Protein 7ULN (pdb70)

Structure (mmCIF, N/CA/C/O backbone):
data_7ULN
#
_entry.id   7ULN
#
_cell.length_a   46.434
_cell.length_b   74.859
_cell.length_c   130.779
_cell.angle_alpha   90.000
_cell.angle_beta   90.000
_cell.angle_gamma   90.000
#
_symmetry.space_group_name_H-M   'P 21 21 21'
#
loop_
_entity.id
_entity.type
_entity.pdbx_description
1 polymer 'Minor capsid protein P3-RTD'
2 water water
#
loop_
_atom_site.group_PDB
_atom_site.id
_atom_site.type_symbol
_atom_site.label_atom_id
_atom_site.label_alt_id
_atom_site.label_comp_id
_atom_site.label_asym_id
_atom_site.label_entity_id
_atom_site.label_seq_id
_atom_site.pdbx_PDB_ins_code
_atom_site.Cartn_x
_atom_site.Cartn_y
_atom_site.Cartn_z
_atom_site.occupancy
_atom_site.B_iso_or_equiv
_atom_site.auth_seq_id
_atom_site.auth_comp_id
_atom_site.auth_asym_id
_atom_site.auth_atom_id
_atom_site.pdbx_PDB_model_num
ATOM 1 N N . LYS A 1 1 ? 21.290 26.735 51.641 1.00 57.73 224 LYS A N 1
ATOM 2 C CA A LYS A 1 1 ? 22.324 27.676 51.219 0.58 42.33 224 LYS A CA 1
ATOM 3 C CA B LYS A 1 1 ? 22.331 27.669 51.224 0.42 42.36 224 LYS A CA 1
ATOM 4 C C . LYS A 1 1 ? 22.602 28.714 52.298 1.00 40.55 224 LYS A C 1
ATOM 5 O O . LYS A 1 1 ? 23.758 29.090 52.523 1.00 35.52 224 LYS A O 1
ATOM 16 N N . LYS A 1 2 ? 21.563 29.196 52.973 1.00 28.70 225 LYS A N 1
ATOM 17 C CA . LYS A 1 2 ? 21.753 30.078 54.114 1.00 34.33 225 LYS A CA 1
ATOM 18 C C . LYS A 1 2 ? 21.691 29.232 55.382 1.00 32.54 225 LYS A C 1
ATOM 19 O O . LYS A 1 2 ? 20.673 28.584 55.654 1.00 31.11 225 LYS A O 1
ATOM 25 N N . TYR A 1 3 ? 22.784 29.211 56.133 1.00 26.85 226 TYR A N 1
ATOM 26 C CA . TYR A 1 3 ? 22.917 28.326 57.275 1.00 24.42 226 TYR A CA 1
ATOM 27 C C . TYR A 1 3 ? 22.511 29.051 58.546 1.00 20.94 226 TYR A C 1
ATOM 28 O O . TYR A 1 3 ? 22.837 30.224 58.728 1.00 24.81 226 TYR A O 1
ATOM 37 N N . ARG A 1 4 ? 21.787 28.348 59.416 1.00 18.51 227 ARG A N 1
ATOM 38 C CA . ARG A 1 4 ? 21.256 28.957 60.625 1.00 17.35 227 ARG A CA 1
ATOM 39 C C . ARG A 1 4 ? 22.347 29.151 61.671 1.00 15.32 227 ARG A C 1
ATOM 40 O O . ARG A 1 4 ? 23.365 28.451 61.687 1.00 17.43 227 ARG A O 1
ATOM 48 N N . PHE A 1 5 ? 22.114 30.130 62.545 1.00 17.20 228 PHE A N 1
ATOM 49 C CA . PHE A 1 5 ? 23.002 30.425 63.659 1.00 17.01 228 PHE A CA 1
ATOM 50 C C . PHE A 1 5 ? 22.153 30.792 64.866 1.00 19.02 228 PHE A C 1
ATOM 51 O O . PHE A 1 5 ? 21.389 31.762 64.818 1.00 20.15 228 PHE A O 1
ATOM 59 N N . ILE A 1 6 ? 22.280 30.013 65.941 1.00 15.63 229 ILE A N 1
ATOM 60 C CA . ILE A 1 6 ? 21.446 30.150 67.131 1.00 15.01 229 ILE A CA 1
ATOM 61 C C . ILE A 1 6 ? 22.355 30.378 68.327 1.00 15.97 229 ILE A C 1
ATOM 62 O O . ILE A 1 6 ? 23.378 29.704 68.461 1.00 16.37 229 ILE A O 1
ATOM 67 N N . VAL A 1 7 ? 21.988 31.317 69.201 1.00 16.08 230 VAL A N 1
ATOM 68 C CA . VAL A 1 7 ? 22.751 31.575 70.419 1.00 15.69 230 VAL A CA 1
ATOM 69 C C . VAL A 1 7 ? 21.840 31.478 71.637 1.00 15.49 230 VAL A C 1
ATOM 70 O O . VAL A 1 7 ? 20.728 32.017 71.635 1.00 17.72 230 VAL A O 1
ATOM 74 N N . TYR A 1 8 ? 22.305 30.783 72.676 1.00 16.43 231 TYR A N 1
ATOM 75 C CA . TYR A 1 8 ? 21.702 30.813 74.003 1.00 17.22 231 TYR A CA 1
ATOM 76 C C . TYR A 1 8 ? 22.708 31.410 74.969 1.00 17.00 231 TYR A C 1
ATOM 77 O O . TYR A 1 8 ? 23.865 30.999 74.971 1.00 17.25 231 TYR A O 1
ATOM 86 N N . THR A 1 9 ? 22.276 32.345 75.814 1.00 16.93 232 THR A N 1
ATOM 87 C CA . THR A 1 9 ? 23.153 32.857 76.865 1.00 16.37 232 THR A CA 1
ATOM 88 C C . THR A 1 9 ? 22.356 32.952 78.155 1.00 16.73 232 THR A C 1
ATOM 89 O O . THR A 1 9 ? 21.198 33.385 78.149 1.00 18.99 232 THR A O 1
ATOM 93 N N . GLY A 1 10 ? 22.976 32.571 79.262 1.00 17.17 233 GLY A N 1
ATOM 94 C CA . GLY A 1 10 ? 22.254 32.611 80.521 1.00 19.26 233 GLY A CA 1
ATOM 95 C C . GLY A 1 10 ? 23.204 32.481 81.687 1.00 18.49 233 GLY A C 1
ATOM 96 O O . GLY A 1 10 ? 24.374 32.126 81.532 1.00 16.99 233 GLY A O 1
ATOM 97 N N . VAL A 1 11 ? 22.677 32.792 82.863 1.00 17.52 234 VAL A N 1
ATOM 98 C CA . VAL A 1 11 ? 23.403 32.624 84.116 1.00 16.79 234 VAL A CA 1
ATOM 99 C C . VAL A 1 11 ? 22.535 31.782 85.041 1.00 18.18 234 VAL A C 1
ATOM 100 O O . VAL A 1 11 ? 21.762 32.332 85.847 1.00 20.91 234 VAL A O 1
ATOM 104 N N . PRO A 1 12 ? 22.615 30.457 84.955 1.00 16.25 235 PRO A N 1
ATOM 105 C CA . PRO A 1 12 ? 21.756 29.611 85.790 1.00 15.27 235 PRO A CA 1
ATOM 106 C C . PRO A 1 12 ? 22.030 29.822 87.264 1.00 18.10 235 PRO A C 1
ATOM 107 O O . PRO A 1 12 ? 23.156 30.112 87.671 1.00 17.61 235 PRO A O 1
ATOM 111 N N . VAL A 1 13 ? 20.969 29.671 88.059 1.00 16.52 236 VAL A N 1
ATOM 112 C CA . VAL A 1 13 ? 21.031 29.819 89.507 1.00 17.88 236 VAL A CA 1
ATOM 113 C C . VAL A 1 13 ? 20.217 28.694 90.124 1.00 20.49 236 VAL A C 1
ATOM 114 O O . VAL A 1 13 ? 19.405 28.049 89.462 1.00 23.84 236 VAL A O 1
ATOM 118 N N . THR A 1 14 ? 20.447 28.456 91.412 1.00 16.65 237 THR A N 1
ATOM 119 C CA . THR A 1 14 ? 19.656 27.468 92.131 1.00 17.77 237 THR A CA 1
ATOM 120 C C . THR A 1 14 ? 19.672 27.834 93.609 1.00 17.19 237 THR A C 1
ATOM 121 O O . THR A 1 14 ? 20.499 28.622 94.062 1.00 21.53 237 THR A O 1
ATOM 125 N N . ARG A 1 15 ? 18.737 27.262 94.355 1.00 17.23 238 ARG A N 1
ATOM 126 C CA . ARG A 1 15 ? 18.541 27.607 95.761 1.00 16.30 238 ARG A CA 1
ATOM 127 C C . ARG A 1 15 ? 19.158 26.538 96.649 1.00 15.95 238 ARG A C 1
ATOM 128 O O . ARG A 1 15 ? 18.983 25.344 96.402 1.00 18.69 238 ARG A O 1
ATOM 136 N N . ILE A 1 16 ? 19.869 26.969 97.695 1.00 16.50 239 ILE A N 1
ATOM 137 C CA . ILE A 1 16 ? 20.476 26.040 98.644 1.00 16.69 239 ILE A CA 1
ATOM 138 C C . ILE A 1 16 ? 20.052 26.390 100.065 1.00 17.88 239 ILE A C 1
ATOM 139 O O . ILE A 1 16 ? 19.477 27.444 100.334 1.00 16.82 239 ILE A O 1
ATOM 144 N N . MET A 1 17 ? 20.378 25.486 100.988 1.00 16.63 240 MET A N 1
ATOM 145 C CA . MET A 1 17 ? 20.137 25.684 102.414 1.00 17.33 240 MET A CA 1
ATOM 146 C C . MET A 1 17 ? 21.465 25.547 103.137 1.00 14.69 240 MET A C 1
ATOM 147 O O . MET A 1 17 ? 22.131 24.521 103.001 1.00 17.43 240 MET A O 1
ATOM 152 N N . ALA A 1 18 ? 21.837 26.560 103.921 1.00 16.64 241 ALA A N 1
ATOM 153 C CA . ALA A 1 18 ? 23.118 26.566 104.611 1.00 15.90 241 ALA A CA 1
ATOM 154 C C . ALA A 1 18 ? 22.940 27.068 106.031 1.00 17.18 241 ALA A C 1
ATOM 155 O O . ALA A 1 18 ? 22.217 28.043 106.262 1.00 18.99 241 ALA A O 1
ATOM 157 N N . GLN A 1 19 ? 23.603 26.397 106.979 1.00 16.81 242 GLN A N 1
ATOM 158 C CA . GLN A 1 19 ? 23.524 26.774 108.416 1.00 19.14 242 GLN A CA 1
ATOM 159 C C . GLN A 1 19 ? 24.838 27.443 108.835 1.00 19.19 242 GLN A C 1
ATOM 160 O O . GLN A 1 19 ? 24.866 28.687 108.924 1.00 19.32 242 GLN A O 1
ATOM 166 N N . SER A 1 20 ? 25.879 26.641 109.080 1.00 17.14 243 SER A N 1
ATOM 167 C CA . SER A 1 20 ? 27.205 27.171 109.494 1.00 16.18 243 SER A CA 1
ATOM 168 C C . SER A 1 20 ? 28.286 26.683 108.523 1.00 15.89 243 SER A C 1
ATOM 169 O O . SER A 1 20 ? 28.030 25.703 107.795 1.00 16.32 243 SER A O 1
ATOM 172 N N . THR A 1 21 ? 29.446 27.348 108.519 1.00 18.58 244 THR A N 1
ATOM 173 C CA . THR A 1 21 ? 30.572 26.970 107.622 1.00 17.32 244 THR A CA 1
ATOM 174 C C . THR A 1 21 ? 31.060 25.562 107.983 1.00 18.03 244 THR A C 1
ATOM 175 O O . THR A 1 21 ? 31.842 24.990 107.197 1.00 17.50 244 THR A O 1
ATOM 179 N N . ASP A 1 22 ? 30.612 25.036 109.127 1.00 16.98 245 ASP A N 1
ATOM 180 C CA . ASP A 1 22 ? 31.005 23.712 109.573 1.00 17.45 245 ASP A CA 1
ATOM 181 C C . ASP A 1 22 ? 30.005 22.647 109.164 1.00 17.76 245 ASP A C 1
ATOM 182 O O . ASP A 1 22 ? 30.244 21.459 109.414 1.00 19.57 245 ASP A O 1
ATOM 187 N N . ASP A 1 23 ? 28.905 23.039 108.536 1.00 16.12 246 ASP A N 1
ATOM 188 C CA . ASP A 1 23 ? 27.842 22.116 108.182 1.00 16.37 246 ASP A CA 1
ATOM 189 C C . ASP A 1 23 ? 27.751 21.937 106.678 1.00 14.56 246 ASP A C 1
ATOM 190 O O . ASP A 1 23 ? 27.982 22.880 105.914 1.00 16.82 246 ASP A O 1
ATOM 195 N N . ALA A 1 24 ? 27.422 20.718 106.267 1.00 14.63 247 ALA A N 1
ATOM 196 C CA . ALA A 1 24 ? 27.062 20.447 104.880 1.00 13.98 247 ALA A CA 1
ATOM 197 C C . ALA A 1 24 ? 25.848 21.269 104.471 1.00 17.49 247 ALA A C 1
ATOM 198 O O . ALA A 1 24 ? 25.009 21.638 105.297 1.00 17.34 247 ALA A O 1
ATOM 200 N N . ILE A 1 25 ? 25.757 21.546 103.180 1.00 15.22 248 ILE A N 1
ATOM 201 C CA . ILE A 1 25 ? 24.621 22.268 102.621 1.00 13.67 248 ILE A CA 1
ATOM 202 C C . ILE A 1 25 ? 23.631 21.288 102.016 1.00 15.88 248 ILE A C 1
ATOM 203 O O . ILE A 1 25 ? 23.973 20.173 101.595 1.00 15.44 248 ILE A O 1
ATOM 208 N N . SER A 1 26 ? 22.374 21.711 101.978 1.00 16.76 249 SER A N 1
ATOM 209 C CA . SER A 1 26 ? 21.345 21.009 101.237 1.00 16.57 249 SER A CA 1
ATOM 210 C C . SER A 1 26 ? 21.005 21.803 99.984 1.00 15.93 249 SER A C 1
ATOM 211 O O . SER A 1 26 ? 21.270 23.005 99.895 1.00 16.32 249 SER A O 1
ATOM 214 N N . LEU A 1 27 ? 20.411 21.112 99.019 1.00 18.11 250 LEU A N 1
ATOM 215 C CA . LEU A 1 27 ? 20.079 21.680 97.720 1.00 16.73 250 LEU A CA 1
ATOM 216 C C . LEU A 1 27 ? 18.601 21.475 97.417 1.00 18.02 250 LEU A C 1
ATOM 217 O O . LEU A 1 27 ? 18.088 20.358 97.556 1.00 20.05 250 LEU A O 1
ATOM 222 N N . TYR A 1 28 ? 17.927 22.542 96.990 1.00 17.51 251 TYR A N 1
ATOM 223 C CA . TYR A 1 28 ? 16.612 22.387 96.381 1.00 18.33 251 TYR A CA 1
ATOM 224 C C . TYR A 1 28 ? 16.744 21.699 95.023 1.00 20.78 251 TYR A C 1
ATOM 225 O O . TYR A 1 28 ? 17.820 21.669 94.410 1.00 19.86 251 TYR A O 1
ATOM 234 N N . ASP A 1 29 ? 15.628 21.157 94.538 1.00 18.46 252 ASP A N 1
ATOM 235 C CA . ASP A 1 29 ? 15.565 20.755 93.139 1.00 19.94 252 ASP A CA 1
ATOM 236 C C . ASP A 1 29 ? 15.925 21.952 92.263 1.00 20.55 252 ASP A C 1
ATOM 237 O O . ASP A 1 29 ? 15.616 23.100 92.597 1.00 21.42 252 ASP A O 1
ATOM 242 N N . MET A 1 30 ? 16.602 21.694 91.147 1.00 20.29 253 MET A N 1
ATOM 243 C CA A MET A 1 30 ? 16.998 22.785 90.271 0.71 19.59 253 MET A CA 1
ATOM 244 C CA B MET A 1 30 ? 17.000 22.794 90.282 0.29 19.68 253 MET A CA 1
ATOM 245 C C . MET A 1 30 ? 15.776 23.379 89.582 1.00 18.74 253 MET A C 1
ATOM 246 O O . MET A 1 30 ? 14.861 22.642 89.205 1.00 27.87 253 MET A O 1
ATOM 255 N N . PRO A 1 31 ? 15.732 24.691 89.406 1.00 23.99 254 PRO A N 1
ATOM 256 C CA . PRO A 1 31 ? 14.625 25.322 88.682 1.00 20.58 254 PRO A CA 1
ATOM 257 C C . PRO A 1 31 ? 14.899 25.288 87.183 1.00 20.79 254 PRO A C 1
ATOM 258 O O . PRO A 1 31 ? 16.002 24.965 86.731 1.00 22.04 254 PRO A O 1
ATOM 262 N N . SER A 1 32 ? 13.872 25.624 86.413 1.00 24.31 255 SER A N 1
ATOM 263 C CA . SER A 1 32 ? 14.129 25.934 85.020 1.00 21.46 255 SER A CA 1
ATOM 264 C C . SER A 1 32 ? 14.923 27.233 84.961 1.00 22.03 255 SER A C 1
ATOM 265 O O . SER A 1 32 ? 14.879 28.060 85.875 1.00 26.60 255 SER A O 1
ATOM 268 N N . GLN A 1 33 ? 15.702 27.392 83.898 1.00 21.12 256 GLN A N 1
ATOM 269 C CA . GLN A 1 33 ? 16.685 28.464 83.832 1.00 20.89 256 GLN A CA 1
ATOM 270 C C . GLN A 1 33 ? 16.382 29.416 82.687 1.00 20.66 256 GLN A C 1
ATOM 271 O O . GLN A 1 33 ? 16.224 28.985 81.541 1.00 21.65 256 GLN A O 1
ATOM 277 N N . ARG A 1 34 ? 16.345 30.705 82.995 1.00 18.78 257 ARG A N 1
ATOM 278 C CA . ARG A 1 34 ? 16.074 31.731 82.000 1.00 23.34 257 ARG A CA 1
ATOM 279 C C . ARG A 1 34 ? 17.301 31.937 81.123 1.00 24.28 257 ARG A C 1
ATOM 280 O O . ARG A 1 34 ? 18.366 32.322 81.616 1.00 25.39 257 ARG A O 1
ATOM 288 N N . PHE A 1 35 ? 17.151 31.682 79.827 1.00 18.61 258 PHE A N 1
ATOM 289 C CA . PHE A 1 35 ? 18.202 31.954 78.861 1.00 16.93 258 PHE A CA 1
ATOM 290 C C . PHE A 1 35 ? 17.666 32.911 77.815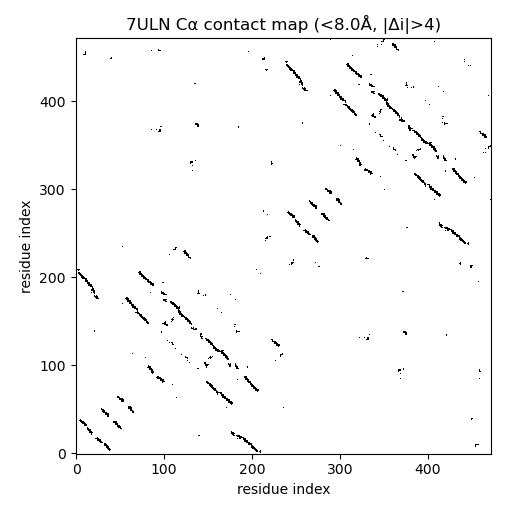 1.00 19.72 258 PHE A C 1
ATOM 291 O O . PHE A 1 35 ? 16.469 32.917 77.505 1.00 20.68 258 PHE A O 1
ATOM 299 N N . ARG A 1 36 ? 18.555 33.709 77.257 1.00 19.11 259 ARG A N 1
ATOM 300 C CA . ARG A 1 36 ? 18.202 34.478 76.084 1.00 19.52 259 ARG A CA 1
ATOM 301 C C . ARG A 1 36 ? 18.459 33.615 74.856 1.00 20.43 259 ARG A C 1
ATOM 302 O O . ARG A 1 36 ? 19.519 32.978 74.751 1.00 20.59 259 ARG A O 1
ATOM 310 N N . TYR A 1 37 ? 17.476 33.571 73.961 1.00 20.98 260 TYR A N 1
ATOM 311 C CA . TYR A 1 37 ? 17.546 32.858 72.697 1.00 18.91 260 TYR A CA 1
ATOM 312 C C . TYR A 1 37 ? 17.654 33.887 71.583 1.00 21.74 260 TYR A C 1
ATOM 313 O O . TYR A 1 37 ? 16.844 34.815 71.523 1.00 21.28 260 TYR A O 1
ATOM 322 N N . ILE A 1 38 ? 18.652 33.741 70.716 1.00 18.80 261 ILE A N 1
ATOM 323 C CA . ILE A 1 38 ? 18.891 34.703 69.648 1.00 22.19 261 ILE A CA 1
ATOM 324 C C . ILE A 1 38 ? 19.060 33.956 68.337 1.00 23.72 261 ILE A C 1
ATOM 325 O O . ILE A 1 38 ? 19.918 33.071 68.224 1.00 21.93 261 ILE A O 1
ATOM 330 N N . GLU A 1 39 ? 18.257 34.327 67.340 1.00 23.74 262 GLU A N 1
ATOM 331 C CA . GLU A 1 39 ? 18.427 33.790 65.996 1.00 26.93 262 GLU A CA 1
ATOM 332 C C . GLU A 1 39 ? 17.855 34.778 64.993 1.00 38.20 262 GLU A C 1
ATOM 333 O O . GLU A 1 39 ? 16.719 35.228 65.160 1.00 36.83 262 GLU A O 1
ATOM 339 N N . ASP A 1 40 ? 18.636 35.103 63.958 1.00 42.48 263 ASP A N 1
ATOM 340 C CA . ASP A 1 40 ? 18.217 36.044 62.912 1.00 45.91 263 ASP A CA 1
ATOM 341 C C . ASP A 1 40 ? 17.941 37.425 63.496 1.00 51.28 263 ASP A C 1
ATOM 342 O O . ASP A 1 40 ? 17.038 38.138 63.054 1.00 60.09 263 ASP A O 1
ATOM 347 N N . GLU A 1 41 ? 18.722 37.791 64.507 1.00 48.45 264 GLU A N 1
ATOM 348 C CA . GLU A 1 41 ? 18.574 39.057 65.222 1.00 61.40 264 GLU A CA 1
ATOM 349 C C . GLU A 1 41 ? 17.128 39.333 65.630 1.00 59.33 264 GLU A C 1
ATOM 350 O O . GLU A 1 41 ? 16.703 40.487 65.729 1.00 62.62 264 GLU A O 1
ATOM 356 N N . ASN A 1 42 ? 16.363 38.271 65.863 1.00 49.10 265 ASN A N 1
ATOM 357 C CA . ASN A 1 42 ? 15.206 38.329 66.737 1.00 47.21 265 ASN A CA 1
ATOM 358 C C . ASN A 1 42 ? 15.581 37.625 68.033 1.00 45.41 265 ASN A C 1
ATOM 359 O O . ASN A 1 42 ? 16.254 36.585 68.027 1.00 36.75 265 ASN A O 1
ATOM 364 N N . MET A 1 43 ? 15.173 38.217 69.141 1.00 41.96 266 MET A N 1
ATOM 365 C CA . MET A 1 43 ? 15.714 37.895 70.448 1.00 37.87 266 MET A CA 1
ATOM 366 C C . MET A 1 43 ? 14.541 37.636 71.375 1.00 40.72 266 MET A C 1
ATOM 367 O O . MET A 1 43 ? 13.594 38.431 71.401 1.00 38.69 266 MET A O 1
ATOM 372 N N . ASN A 1 44 ? 14.587 36.543 72.136 1.00 30.74 267 ASN A N 1
ATOM 373 C CA . ASN A 1 44 ? 13.531 36.311 73.114 1.00 35.37 267 ASN A CA 1
ATOM 374 C C . ASN A 1 44 ? 14.045 35.455 74.263 1.00 33.70 267 ASN A C 1
ATOM 375 O O . ASN A 1 44 ? 15.076 34.784 74.163 1.00 32.34 267 ASN A O 1
ATOM 380 N N . TRP A 1 45 ? 13.314 35.504 75.368 1.00 28.23 268 TRP A N 1
ATOM 381 C CA . TRP A 1 45 ? 13.645 34.721 76.547 1.00 26.21 268 TRP A CA 1
ATOM 382 C C . TRP A 1 45 ? 13.017 33.346 76.444 1.00 27.10 268 TRP A C 1
ATOM 383 O O . TRP A 1 45 ? 11.914 33.179 75.917 1.00 31.77 268 TRP A O 1
ATOM 394 N N . THR A 1 46 ? 13.721 32.356 76.974 1.00 22.61 269 THR A N 1
ATOM 395 C CA . THR A 1 46 ? 13.192 31.007 77.036 1.00 22.54 269 THR A CA 1
ATOM 396 C C . THR A 1 46 ? 13.677 30.370 78.326 1.00 23.94 269 THR A C 1
ATOM 397 O O . THR A 1 46 ? 14.669 30.801 78.915 1.00 26.76 269 THR A O 1
ATOM 401 N N . ASN A 1 47 ? 12.945 29.373 78.787 1.00 21.10 270 ASN A N 1
ATOM 402 C CA . ASN A 1 47 ? 13.308 28.647 79.990 1.00 24.45 270 ASN A CA 1
ATOM 403 C C . ASN A 1 47 ? 13.847 27.293 79.562 1.00 27.95 270 ASN A C 1
ATOM 404 O O . ASN A 1 47 ? 13.155 26.532 78.879 1.00 29.81 270 ASN A O 1
ATOM 409 N N . LEU A 1 48 ? 15.088 27.008 79.930 1.00 19.46 271 LEU A N 1
ATOM 410 C CA . LEU A 1 48 ? 15.662 25.703 79.659 1.00 18.13 271 LEU A CA 1
ATOM 411 C C . LEU A 1 48 ? 15.474 24.808 80.870 1.00 19.60 271 LEU A C 1
ATOM 412 O O . LEU A 1 48 ? 15.672 25.239 82.009 1.00 22.98 271 LEU A O 1
ATOM 417 N N . ASP A 1 49 ? 15.065 23.576 80.616 1.00 19.60 272 ASP A N 1
ATOM 418 C CA A ASP A 1 49 ? 14.957 22.588 81.679 0.53 20.46 272 ASP A CA 1
ATOM 419 C CA B ASP A 1 49 ? 14.956 22.597 81.687 0.47 20.46 272 ASP A CA 1
ATOM 420 C C . ASP A 1 49 ? 16.324 22.348 82.304 1.00 22.44 272 ASP A C 1
ATOM 421 O O . ASP A 1 49 ? 17.335 22.265 81.603 1.00 22.59 272 ASP A O 1
ATOM 430 N N . SER A 1 50 ? 16.360 22.250 83.626 1.00 18.53 273 SER A N 1
ATOM 431 C CA . SER A 1 50 ? 17.590 21.892 84.311 1.00 19.02 273 SER A CA 1
ATOM 432 C C . SER A 1 50 ? 17.235 20.976 85.468 1.00 19.78 273 SER A C 1
ATOM 433 O O . SER A 1 50 ? 16.133 21.051 86.031 1.00 20.16 273 SER A O 1
ATOM 436 N N . ARG A 1 51 ? 18.153 20.065 85.775 1.00 18.30 274 ARG A N 1
ATOM 437 C CA A ARG A 1 51 ? 17.961 19.178 86.910 0.62 16.50 274 ARG A CA 1
ATOM 438 C CA B ARG A 1 51 ? 17.961 19.049 86.803 0.38 16.98 274 ARG A CA 1
ATOM 439 C C . ARG A 1 51 ? 19.323 18.680 87.356 1.00 17.27 274 ARG A C 1
ATOM 440 O O . ARG A 1 51 ? 20.353 18.996 86.760 1.00 16.52 274 ARG A O 1
ATOM 455 N N . TRP A 1 52 ? 19.325 17.958 88.465 1.00 15.35 275 TRP A N 1
ATOM 456 C CA . TRP A 1 52 ? 20.542 17.306 88.920 1.00 15.12 275 TRP A CA 1
ATOM 457 C C . TRP A 1 52 ? 20.757 16.046 88.088 1.00 16.56 275 TRP A C 1
ATOM 458 O O . TRP A 1 52 ? 19.916 15.134 88.078 1.00 18.40 275 TRP A O 1
ATOM 469 N N . TYR A 1 53 ? 21.870 16.022 87.362 1.00 15.37 276 TYR A N 1
ATOM 470 C CA . TYR A 1 53 ? 22.287 14.827 86.637 1.00 14.57 276 TYR A CA 1
ATOM 471 C C . TYR A 1 53 ? 22.443 13.649 87.590 1.00 15.76 276 TYR A C 1
ATOM 472 O O . TYR A 1 53 ? 22.038 12.516 87.278 1.00 17.81 276 TYR A O 1
ATOM 481 N N . SER A 1 54 ? 23.058 13.899 88.745 1.00 16.68 277 SER A N 1
ATOM 482 C CA . SER A 1 54 ? 23.196 12.916 89.810 1.00 16.94 277 SER A CA 1
ATOM 483 C C . SER A 1 54 ? 23.210 13.691 91.109 1.00 15.52 277 SER A C 1
ATOM 484 O O . SER A 1 54 ? 23.508 14.888 91.125 1.00 15.83 277 SER A O 1
ATOM 487 N N . GLN A 1 55 ? 22.857 13.013 92.194 1.00 14.46 278 GLN A N 1
ATOM 488 C CA . GLN A 1 55 ? 22.929 13.646 93.501 1.00 17.16 278 GLN A CA 1
ATOM 489 C C . GLN A 1 55 ? 23.122 12.571 94.556 1.00 16.26 278 GLN A C 1
ATOM 490 O O . GLN A 1 55 ? 22.459 11.526 94.533 1.00 16.30 278 GLN A O 1
ATOM 496 N N . ASN A 1 56 ? 24.020 12.844 95.490 1.00 16.29 279 ASN A N 1
ATOM 497 C CA . ASN A 1 56 ? 24.198 11.980 96.641 1.00 14.15 279 ASN A CA 1
ATOM 498 C C . ASN A 1 56 ? 24.531 12.878 97.823 1.00 16.03 279 ASN A C 1
ATOM 499 O O . ASN A 1 56 ? 24.426 14.105 97.736 1.00 17.14 279 ASN A O 1
ATOM 504 N N . SER A 1 57 ? 24.899 12.279 98.958 1.00 18.11 280 SER A N 1
ATOM 505 C CA A SER A 1 57 ? 25.069 13.150 100.109 0.54 19.00 280 SER A CA 1
ATOM 506 C CA B SER A 1 57 ? 25.149 13.044 100.173 0.46 19.31 280 SER A CA 1
ATOM 507 C C . SER A 1 57 ? 26.363 13.948 100.053 1.00 17.31 280 SER A C 1
ATOM 508 O O . SER A 1 57 ? 26.498 14.899 100.827 1.00 20.46 280 SER A O 1
ATOM 513 N N . LEU A 1 58 ? 27.264 13.642 99.129 1.00 17.20 281 LEU A N 1
ATOM 514 C CA . LEU A 1 58 ? 28.495 14.409 98.976 1.00 16.68 281 LEU A CA 1
ATOM 515 C C . LEU A 1 58 ? 28.380 15.532 97.953 1.00 16.43 281 LEU A C 1
ATOM 516 O O . LEU A 1 58 ? 28.992 16.591 98.142 1.00 15.89 281 LEU A O 1
ATOM 521 N N . LYS A 1 59 ? 27.611 15.339 96.884 1.00 16.61 282 LYS A N 1
ATOM 522 C CA . LYS A 1 59 ? 27.657 16.291 95.780 1.00 15.50 282 LYS A CA 1
ATOM 523 C C . LYS A 1 59 ? 26.504 16.043 94.823 1.00 18.04 282 LYS A C 1
ATOM 524 O O . LYS A 1 59 ? 25.911 14.959 94.802 1.00 17.00 282 LYS A O 1
ATOM 530 N N . ALA A 1 60 ? 26.223 17.054 93.995 1.00 14.75 283 ALA A N 1
ATOM 531 C CA . ALA A 1 60 ? 25.244 16.917 92.918 1.00 16.09 283 ALA A CA 1
ATOM 532 C C . ALA A 1 60 ? 25.774 17.598 91.666 1.00 14.64 283 ALA A C 1
ATOM 533 O O . ALA A 1 60 ? 26.379 18.670 91.747 1.00 15.33 283 ALA A O 1
ATOM 535 N N . ILE A 1 61 ? 25.565 16.973 90.512 1.00 12.66 284 ILE A N 1
ATOM 536 C CA . ILE A 1 61 ? 26.075 17.488 89.241 1.00 13.04 284 ILE A CA 1
ATOM 537 C C . ILE A 1 61 ? 24.930 18.190 88.514 1.00 15.54 284 ILE A C 1
ATOM 538 O O . ILE A 1 61 ? 23.899 17.551 88.250 1.00 15.69 284 ILE A O 1
ATOM 543 N N . PRO A 1 62 ? 25.049 19.480 88.198 1.00 12.41 285 PRO A N 1
ATOM 544 C CA . PRO A 1 62 ? 23.953 20.185 87.512 1.00 13.04 285 PRO A CA 1
ATOM 545 C C . PRO A 1 62 ? 23.950 19.864 86.031 1.00 16.05 285 PRO A C 1
ATOM 546 O O . PRO A 1 62 ? 24.996 19.630 85.424 1.00 14.59 285 PRO A O 1
ATOM 550 N N . MET A 1 63 ? 22.753 19.835 85.450 1.00 15.99 286 MET A N 1
ATOM 551 C CA A MET A 1 63 ? 22.639 19.614 84.017 0.60 14.91 286 MET A CA 1
ATOM 552 C CA B MET A 1 63 ? 22.571 19.542 84.035 0.40 14.95 286 MET A CA 1
ATOM 553 C C . MET A 1 63 ? 21.563 20.521 83.449 1.00 15.28 286 MET A C 1
ATOM 554 O O . MET A 1 63 ? 20.542 20.790 84.080 1.00 16.93 286 MET A O 1
ATOM 563 N N . ILE A 1 64 ? 21.842 21.043 82.254 1.00 14.52 287 ILE A N 1
ATOM 564 C CA . ILE A 1 64 ? 20.921 21.918 81.529 1.00 16.39 287 ILE A CA 1
ATOM 565 C C . ILE A 1 64 ? 20.645 21.291 80.171 1.00 15.81 287 ILE A C 1
ATOM 566 O O . ILE A 1 64 ? 21.571 20.841 79.490 1.00 15.13 287 ILE A O 1
ATOM 571 N N . ILE A 1 65 ? 19.374 21.242 79.783 1.00 14.45 288 ILE A N 1
ATOM 572 C CA . ILE A 1 65 ? 18.946 20.577 78.557 1.00 15.88 288 ILE A CA 1
ATOM 573 C C . ILE A 1 65 ? 18.750 21.635 77.474 1.00 17.86 288 ILE A C 1
ATOM 574 O O . ILE A 1 65 ? 18.003 22.601 77.669 1.00 16.64 288 ILE A O 1
ATOM 579 N N . VAL A 1 66 ? 19.454 21.480 76.356 1.00 13.84 289 VAL A N 1
ATOM 580 C CA . VAL A 1 66 ? 19.510 22.492 75.302 1.00 14.70 289 VAL A CA 1
ATOM 581 C C . VAL A 1 66 ? 18.853 21.930 74.046 1.00 14.83 289 VAL A C 1
ATOM 582 O O . VAL A 1 66 ? 19.370 20.977 73.447 1.00 14.10 289 VAL A O 1
ATOM 586 N N . PRO A 1 67 ? 17.723 22.478 73.603 1.00 15.26 290 PRO A N 1
ATOM 587 C CA . PRO A 1 67 ? 17.102 21.994 72.367 1.00 14.21 290 PRO A CA 1
ATOM 588 C C . PRO A 1 67 ? 17.950 22.315 71.150 1.00 16.29 290 PRO A C 1
ATOM 589 O O . PRO A 1 67 ? 18.629 23.345 71.090 1.00 16.76 290 PRO A O 1
ATOM 593 N N . VAL A 1 68 ? 17.883 21.411 70.167 1.00 14.21 291 VAL A N 1
ATOM 594 C CA . VAL A 1 68 ? 18.577 21.555 68.897 1.00 15.58 291 VAL A CA 1
ATOM 595 C C . VAL A 1 68 ? 17.560 21.382 67.775 1.00 15.76 291 VAL A C 1
ATOM 596 O O . VAL A 1 68 ? 16.960 20.311 67.650 1.00 17.04 291 VAL A O 1
ATOM 600 N N . PRO A 1 69 ? 17.349 22.380 66.926 1.00 14.89 292 PRO A N 1
ATOM 601 C CA . PRO A 1 69 ? 16.490 22.163 65.756 1.00 13.23 292 PRO A CA 1
ATOM 602 C C . PRO A 1 69 ? 17.132 21.158 64.827 1.00 17.25 292 PRO A C 1
ATOM 603 O O . PRO A 1 69 ? 18.352 20.999 64.804 1.00 15.92 292 PRO A O 1
ATOM 607 N N . GLN A 1 70 ? 16.298 20.461 64.063 1.00 14.63 293 GLN A N 1
ATOM 608 C CA . GLN A 1 70 ? 16.820 19.421 63.185 1.00 14.30 293 GLN A CA 1
ATOM 609 C C . GLN A 1 70 ? 17.860 19.978 62.224 1.00 12.45 293 GLN A C 1
ATOM 610 O O . GLN A 1 70 ? 17.663 21.024 61.593 1.00 15.91 293 GLN A O 1
ATOM 616 N N . GLY A 1 71 ? 18.970 19.263 62.124 1.00 15.21 294 GLY A N 1
ATOM 617 C CA . GLY A 1 71 ? 20.052 19.653 61.249 1.00 16.61 294 GLY A CA 1
ATOM 618 C C . GLY A 1 71 ? 21.374 19.130 61.780 1.00 15.11 294 GLY A C 1
ATOM 619 O O . GLY A 1 71 ? 21.423 18.274 62.654 1.00 15.83 294 GLY A O 1
ATOM 620 N N . GLU A 1 72 ? 22.447 19.618 61.171 1.00 15.03 295 GLU A N 1
ATOM 621 C CA . GLU A 1 72 ? 23.812 19.260 61.540 1.00 16.59 295 GLU A CA 1
ATOM 622 C C . GLU A 1 72 ? 24.511 20.534 61.978 1.00 14.84 295 GLU A C 1
ATOM 623 O O . GLU A 1 72 ? 24.444 21.540 61.272 1.00 16.38 295 GLU A O 1
ATOM 629 N N . TRP A 1 73 ? 25.184 20.491 63.127 1.00 13.99 296 TRP A N 1
ATOM 630 C CA . TRP A 1 73 ? 25.614 21.711 63.794 1.00 13.92 296 TRP A CA 1
ATOM 631 C C . TRP A 1 73 ? 27.026 21.588 64.340 1.00 13.91 296 TRP A C 1
ATOM 632 O O . TRP A 1 73 ? 27.410 20.545 64.877 1.00 16.99 296 TRP A O 1
ATOM 643 N N . THR A 1 74 ? 27.774 22.678 64.240 1.00 14.82 297 THR A N 1
ATOM 644 C CA . THR A 1 74 ? 28.927 22.871 65.100 1.00 13.75 297 THR A CA 1
ATOM 645 C C . THR A 1 74 ? 28.473 23.652 66.324 1.00 12.76 297 THR A C 1
ATOM 646 O O . THR A 1 74 ? 27.854 24.715 66.203 1.00 15.72 297 THR A O 1
ATOM 650 N N . VAL A 1 75 ? 28.752 23.102 67.497 1.00 14.86 298 VAL A N 1
ATOM 651 C CA . VAL A 1 75 ? 28.305 23.665 68.760 1.00 13.74 298 VAL A CA 1
ATOM 652 C C . VAL A 1 75 ? 29.522 24.146 69.536 1.00 14.72 298 VAL A C 1
ATOM 653 O O . VAL A 1 75 ? 30.446 23.373 69.801 1.00 17.43 298 VAL A O 1
ATOM 657 N N . GLU A 1 76 ? 29.502 25.415 69.922 1.00 14.47 299 GLU A N 1
ATOM 658 C CA A GLU A 1 76 ? 30.584 26.019 70.682 0.46 13.97 299 GLU A CA 1
ATOM 659 C CA B GLU A 1 76 ? 30.582 26.044 70.668 0.54 13.94 299 GLU A CA 1
ATOM 660 C C . GLU A 1 76 ? 30.013 26.587 71.969 1.00 14.49 299 GLU A C 1
ATOM 661 O O . GLU A 1 76 ? 29.018 27.321 71.950 1.00 15.64 299 GLU A O 1
ATOM 672 N N . ILE A 1 77 ? 30.624 26.228 73.092 1.00 13.02 300 ILE A N 1
ATOM 673 C CA . ILE A 1 77 ? 30.105 26.612 74.396 1.00 14.55 300 ILE A CA 1
ATOM 674 C C . ILE A 1 77 ? 31.244 27.149 75.244 1.00 14.21 300 ILE A C 1
ATOM 675 O O . ILE A 1 77 ? 32.352 26.599 75.235 1.00 16.96 300 ILE A O 1
ATOM 680 N N . SER A 1 78 ? 30.977 28.238 75.959 1.00 12.86 301 SER A N 1
ATOM 681 C CA A SER A 1 78 ? 31.859 28.741 77.004 0.40 15.43 301 SER A CA 1
ATOM 682 C CA B SER A 1 78 ? 31.869 28.702 77.010 0.60 15.39 301 SER A CA 1
ATOM 683 C C . SER A 1 78 ? 31.110 28.702 78.327 1.00 14.21 301 SER A C 1
ATOM 684 O O . SER A 1 78 ? 29.917 29.030 78.379 1.00 16.26 301 SER A O 1
ATOM 689 N N . MET A 1 79 ? 31.791 28.288 79.392 1.00 15.17 302 MET A N 1
ATOM 690 C CA . MET A 1 79 ? 31.163 28.223 80.702 1.00 15.20 302 MET A CA 1
ATOM 691 C C . MET A 1 79 ? 32.117 28.829 81.717 1.00 16.35 302 MET A C 1
ATOM 692 O O . MET A 1 79 ? 33.290 28.456 81.766 1.00 17.82 302 MET A O 1
ATOM 697 N N . GLU A 1 80 ? 31.625 29.779 82.506 1.00 14.77 303 GLU A N 1
ATOM 698 C CA . GLU A 1 80 ? 32.421 30.428 83.545 1.00 15.23 303 GLU A CA 1
ATOM 699 C C . GLU A 1 80 ? 31.759 30.059 84.864 1.00 14.64 303 GLU A C 1
ATOM 700 O O . GLU A 1 80 ? 30.721 30.617 85.218 1.00 17.62 303 GLU A O 1
ATOM 706 N N . GLY A 1 81 ? 32.359 29.108 85.567 1.00 14.46 304 GLY A N 1
ATOM 707 C CA . GLY A 1 81 ? 31.789 28.573 86.787 1.00 14.76 304 GLY A CA 1
ATOM 708 C C . GLY A 1 81 ? 32.242 29.337 88.003 1.00 13.45 304 GLY A C 1
ATOM 709 O O . GLY A 1 81 ? 33.444 29.463 88.262 1.00 15.75 304 GLY A O 1
ATOM 710 N N . TYR A 1 82 ? 31.278 29.876 88.735 1.00 13.19 305 TYR A N 1
ATOM 711 C CA . TYR A 1 82 ? 31.536 30.590 89.978 1.00 14.10 305 TYR A CA 1
ATOM 712 C C . TYR A 1 82 ? 30.237 30.536 90.756 1.00 13.07 305 TYR A C 1
ATOM 713 O O . TYR A 1 82 ? 29.175 30.775 90.179 1.00 13.88 305 TYR A O 1
ATOM 722 N N . GLN A 1 83 ? 30.305 30.217 92.045 1.00 14.12 306 GLN A N 1
ATOM 723 C CA . GLN A 1 83 ? 29.111 29.925 92.833 1.00 15.80 306 GLN A CA 1
ATOM 724 C C . GLN A 1 83 ? 29.214 30.934 93.973 1.00 16.02 306 GLN A C 1
ATOM 725 O O . GLN A 1 83 ? 29.757 30.618 95.038 1.00 15.19 306 GLN A O 1
ATOM 731 N N . PRO A 1 84 ? 28.636 32.127 93.814 1.00 14.55 307 PRO A N 1
ATOM 732 C CA . PRO A 1 84 ? 28.567 33.052 94.946 1.00 15.63 307 PRO A CA 1
ATOM 733 C C . PRO A 1 84 ? 27.200 32.744 95.544 1.00 15.08 307 PRO A C 1
ATOM 734 O O . PRO A 1 84 ? 26.245 32.391 94.842 1.00 16.37 307 PRO A O 1
ATOM 738 N N . THR A 1 85 ? 27.122 32.865 96.864 1.00 16.04 308 THR A N 1
ATOM 739 C CA . THR A 1 85 ? 25.899 32.666 97.618 1.00 15.32 308 THR A CA 1
ATOM 740 C C . THR A 1 85 ? 25.392 34.024 98.063 1.00 18.27 308 THR A C 1
ATOM 741 O O . THR A 1 85 ? 26.180 34.928 98.365 1.00 19.26 308 THR A O 1
ATOM 745 N N . SER A 1 86 ? 24.080 34.180 98.084 1.00 18.77 309 SER A N 1
ATOM 746 C CA . SER A 1 86 ? 23.555 35.473 98.456 1.00 26.08 309 SER A CA 1
ATOM 747 C C . SER A 1 86 ? 22.309 35.278 99.278 1.00 23.19 309 SER A C 1
ATOM 748 O O . SER A 1 86 ? 21.569 34.304 99.121 1.00 20.28 309 SER A O 1
ATOM 751 N N A SER A 1 87 ? 22.097 36.227 100.185 0.39 36.87 310 SER A N 1
ATOM 752 N N B SER A 1 87 ? 22.098 36.235 100.169 0.61 36.99 310 SER A N 1
ATOM 753 C CA A SER A 1 87 ? 20.945 36.199 101.061 0.39 35.61 310 SER A CA 1
ATOM 754 C CA B SER A 1 87 ? 20.950 36.274 101.049 0.61 35.58 310 SER A CA 1
ATOM 755 C C A SER A 1 87 ? 19.663 36.371 100.250 0.39 40.31 310 SER A C 1
ATOM 756 C C B SER A 1 87 ? 19.658 36.396 100.246 0.61 40.35 310 SER A C 1
ATOM 757 O O A SER A 1 87 ? 19.680 36.697 99.062 0.39 39.93 310 SER A O 1
ATOM 758 O O B SER A 1 87 ? 19.661 36.713 99.054 0.61 39.90 310 SER A O 1
ATOM 763 N N . THR A 1 88 ? 18.536 36.130 100.911 1.00 50.90 311 THR A N 1
ATOM 764 C CA . THR A 1 88 ? 17.227 36.341 100.309 1.00 51.10 311 THR A CA 1
ATOM 765 C C . THR A 1 88 ? 16.379 37.276 101.164 1.00 52.39 311 THR A C 1
ATOM 766 O O . THR A 1 88 ? 15.197 37.490 100.863 1.00 54.18 311 THR A O 1
ATOM 770 N N . THR A 1 89 ? 16.963 37.868 102.203 1.00 53.44 312 THR A N 1
ATOM 771 C CA . THR A 1 89 ? 16.214 38.624 103.189 1.00 59.89 312 THR A CA 1
ATOM 772 C C . THR A 1 89 ? 16.839 39.999 103.390 1.00 59.81 312 THR A C 1
ATOM 773 O O . THR A 1 89 ? 18.061 40.175 103.302 1.00 52.28 312 THR A O 1
ATOM 777 N N . ASP A 1 90 ? 15.976 40.966 103.676 1.00 47.40 313 ASP A N 1
ATOM 778 C CA . ASP A 1 90 ? 16.284 42.385 103.613 1.00 52.72 313 ASP A CA 1
ATOM 779 C C . ASP A 1 90 ? 17.001 42.839 104.887 1.00 49.17 313 ASP A C 1
ATOM 780 O O . ASP A 1 90 ? 16.906 42.179 105.926 1.00 53.68 313 ASP A O 1
ATOM 785 N N . PRO A 1 91 ? 17.743 43.970 104.841 1.00 55.86 314 PRO A N 1
ATOM 786 C CA . PRO A 1 91 ? 18.049 44.835 103.693 1.00 50.05 314 PRO A CA 1
ATOM 787 C C . PRO A 1 91 ? 19.303 44.398 102.944 1.00 51.44 314 PRO A C 1
ATOM 788 O O . PRO A 1 91 ? 20.035 45.237 102.400 1.00 47.31 314 PRO A O 1
ATOM 792 N N . ASN A 1 92 ? 19.543 43.087 102.919 1.00 45.76 315 ASN A N 1
ATOM 793 C CA . ASN A 1 92 ? 20.753 42.529 102.332 1.00 36.91 315 ASN A CA 1
ATOM 794 C C . ASN A 1 92 ? 20.431 41.527 101.224 1.00 35.69 315 ASN A C 1
ATOM 795 O O . ASN A 1 92 ? 21.222 40.625 100.953 1.00 26.96 315 ASN A O 1
ATOM 800 N N . LYS A 1 93 ? 19.297 41.717 100.539 1.00 39.05 316 LYS A N 1
ATOM 801 C CA . LYS A 1 93 ? 18.767 40.695 99.635 1.00 38.71 316 LYS A CA 1
ATOM 802 C C . LYS A 1 93 ? 19.769 40.284 98.556 1.00 41.90 316 LYS A C 1
ATOM 803 O O . LYS A 1 93 ? 19.987 39.096 98.324 1.00 48.77 316 LYS A O 1
ATOM 809 N N . ASP A 1 94 ? 20.357 41.233 97.843 1.00 36.57 317 ASP A N 1
ATOM 810 C CA . ASP A 1 94 ? 21.195 40.822 96.722 1.00 35.42 317 ASP A CA 1
ATOM 811 C C . ASP A 1 94 ? 22.680 40.849 97.051 1.00 25.38 317 ASP A C 1
ATOM 812 O O . ASP A 1 94 ? 23.514 40.888 96.142 1.00 22.15 317 ASP A O 1
ATOM 817 N N . LYS A 1 95 ? 23.033 40.807 98.322 1.00 18.14 318 LYS A N 1
ATOM 818 C CA . LYS A 1 95 ? 24.423 40.962 98.717 1.00 17.47 318 LYS A CA 1
ATOM 819 C C . LYS A 1 95 ? 25.090 39.597 98.832 1.00 18.43 318 LYS A C 1
ATOM 820 O O . LYS A 1 95 ? 24.519 38.670 99.422 1.00 19.70 318 LYS A O 1
ATOM 826 N N . GLN A 1 96 ? 26.298 39.480 98.270 1.00 15.82 319 GLN A N 1
ATOM 827 C CA . GLN A 1 96 ? 27.013 38.211 98.302 1.00 14.70 319 GLN A CA 1
ATOM 828 C C . GLN A 1 96 ? 27.527 37.940 99.703 1.00 15.82 319 GLN A C 1
ATOM 829 O O . GLN A 1 96 ? 28.228 38.773 100.280 1.00 16.72 319 GLN A O 1
ATOM 835 N N . ASP A 1 97 ? 27.196 36.762 100.246 1.00 16.58 320 ASP A N 1
ATOM 836 C CA . ASP A 1 97 ? 27.604 36.400 101.595 1.00 15.90 320 ASP A CA 1
ATOM 837 C C . ASP A 1 97 ? 28.651 35.290 101.627 1.00 17.11 320 ASP A C 1
ATOM 838 O O . ASP A 1 97 ? 29.097 34.902 102.718 1.00 17.54 320 ASP A O 1
ATOM 843 N N . GLY A 1 98 ? 29.095 34.807 100.474 1.00 15.42 321 GLY A N 1
ATOM 844 C CA . GLY A 1 98 ? 30.110 33.769 100.449 1.00 16.68 321 GLY A CA 1
ATOM 845 C C . GLY A 1 98 ? 30.102 33.084 99.097 1.00 14.38 321 GLY A C 1
ATOM 846 O O . GLY A 1 98 ? 29.713 33.675 98.092 1.00 15.83 321 GLY A O 1
ATOM 847 N N . LEU A 1 99 ? 30.541 31.829 99.098 1.00 14.50 322 LEU A N 1
ATOM 848 C CA . LEU A 1 99 ? 30.492 31.031 97.877 1.00 13.06 322 LEU A CA 1
ATOM 849 C C . LEU A 1 99 ? 30.486 29.565 98.271 1.00 14.24 322 LEU A C 1
ATOM 850 O O . LEU A 1 99 ? 30.797 29.209 99.412 1.00 14.42 322 LEU A O 1
ATOM 855 N N . ILE A 1 100 ? 30.110 28.716 97.318 1.00 13.48 323 ILE A N 1
ATOM 856 C CA . ILE A 1 100 ? 30.356 27.280 97.425 1.00 14.13 323 ILE A CA 1
ATOM 857 C C . ILE A 1 100 ? 31.523 26.942 96.511 1.00 14.56 323 ILE A C 1
ATOM 858 O O . ILE A 1 100 ? 31.511 27.275 95.318 1.00 13.87 323 ILE A O 1
ATOM 863 N N . ALA A 1 101 ? 32.551 26.316 97.068 1.00 14.00 324 ALA A N 1
ATOM 864 C CA . ALA A 1 101 ? 33.729 26.006 96.281 1.00 12.81 324 ALA A CA 1
ATOM 865 C C . ALA A 1 101 ? 33.557 24.682 95.545 1.00 14.24 324 ALA A C 1
ATOM 866 O O . ALA A 1 101 ? 32.740 23.834 95.908 1.00 15.10 324 ALA A O 1
ATOM 868 N N . TYR A 1 102 ? 34.361 24.513 94.511 1.00 14.81 325 TYR A N 1
ATOM 869 C CA . TYR A 1 102 ? 34.457 23.260 93.776 1.00 14.87 325 TYR A CA 1
ATOM 870 C C . TYR A 1 102 ? 35.620 22.423 94.294 1.00 15.41 325 TYR A C 1
ATOM 871 O O . TYR A 1 102 ? 36.490 22.908 95.012 1.00 15.63 325 TYR A O 1
ATOM 880 N N . ASN A 1 103 ? 35.651 21.155 93.886 1.00 15.87 326 ASN A N 1
ATOM 881 C CA . ASN A 1 103 ? 36.876 20.392 94.047 1.00 17.05 326 ASN A CA 1
ATOM 882 C C . ASN A 1 103 ? 37.792 20.658 92.852 1.00 16.60 326 ASN A C 1
ATOM 883 O O . ASN A 1 103 ? 37.476 21.451 91.954 1.00 16.91 326 ASN A O 1
ATOM 888 N N . ASP A 1 104 ? 38.967 20.035 92.854 1.00 17.11 327 ASP A N 1
ATOM 889 C CA . ASP A 1 104 ? 39.941 20.283 91.796 1.00 17.86 327 ASP A CA 1
ATOM 890 C C . ASP A 1 104 ? 40.059 19.102 90.836 1.00 18.33 327 ASP A C 1
ATOM 891 O O . ASP A 1 104 ? 41.089 18.930 90.178 1.00 19.46 327 ASP A O 1
ATOM 896 N N . ASP A 1 105 ? 38.990 18.319 90.701 1.00 17.18 328 ASP A N 1
ATOM 897 C CA . ASP A 1 105 ? 38.976 17.172 89.790 1.00 17.20 328 ASP A CA 1
ATOM 898 C C . ASP A 1 105 ? 38.517 17.665 88.424 1.00 16.76 328 ASP A C 1
ATOM 899 O O . ASP A 1 105 ? 37.316 17.778 88.165 1.00 18.12 328 ASP A O 1
ATOM 904 N N . LEU A 1 106 ? 39.479 17.955 87.541 1.00 18.49 329 LEU A N 1
ATOM 905 C CA . LEU A 1 106 ? 39.126 18.477 86.226 1.00 16.37 329 LEU A CA 1
ATOM 906 C C . LEU A 1 106 ? 38.513 17.419 85.311 1.00 20.38 329 LEU A C 1
ATOM 907 O O . LEU A 1 106 ? 38.007 17.773 84.242 1.00 21.05 329 LEU A O 1
ATOM 912 N N A SER A 1 107 ? 38.535 16.140 85.698 0.76 17.14 330 SER A N 1
ATOM 913 N N B SER A 1 107 ? 38.533 16.145 85.700 0.24 17.32 330 SER A N 1
ATOM 914 C CA A SER A 1 107 ? 37.785 15.131 84.959 0.76 17.88 330 SER A CA 1
ATOM 915 C CA B SER A 1 107 ? 37.785 15.138 84.960 0.24 18.02 330 SER A CA 1
ATOM 916 C C A SER A 1 107 ? 36.299 15.168 85.288 0.76 19.25 330 SER A C 1
ATOM 917 C C B SER A 1 107 ? 36.306 15.133 85.318 0.24 19.28 330 SER A C 1
ATOM 918 O O A SER A 1 107 ? 35.507 14.509 84.605 0.76 20.90 330 SER A O 1
ATOM 919 O O B SER A 1 107 ? 35.531 14.407 84.686 0.24 20.90 330 SER A O 1
ATOM 924 N N . GLU A 1 108 ? 35.902 15.918 86.313 1.00 17.23 331 GLU A N 1
ATOM 925 C CA . GLU A 1 108 ? 34.495 16.116 86.671 1.00 18.09 331 GLU A CA 1
ATOM 926 C C . GLU A 1 108 ? 34.227 17.602 86.466 1.00 16.31 331 GLU A C 1
ATOM 927 O O . GLU A 1 108 ? 34.343 18.418 87.386 1.00 17.82 331 GLU A O 1
ATOM 933 N N . GLY A 1 109 ? 33.928 17.962 85.225 1.00 17.14 332 GLY A N 1
ATOM 934 C CA . GLY A 1 109 ? 33.824 19.346 84.838 1.00 16.17 332 GLY A CA 1
ATOM 935 C C . GLY A 1 109 ? 32.755 19.573 83.799 1.00 13.79 332 GLY A C 1
ATOM 936 O O . GLY A 1 109 ? 31.803 18.793 83.668 1.00 17.36 332 GLY A O 1
ATOM 937 N N . TRP A 1 110 ? 32.920 20.665 83.064 1.00 13.64 333 TRP A N 1
ATOM 938 C CA . TRP A 1 110 ? 31.996 21.046 82.007 1.00 13.45 333 TRP A CA 1
ATOM 939 C C . TRP A 1 110 ? 32.129 20.093 80.824 1.00 13.15 333 TRP A C 1
ATOM 940 O O . TRP A 1 110 ? 33.233 19.866 80.319 1.00 13.79 333 TRP A O 1
ATOM 951 N N . ASN A 1 111 ? 31.004 19.547 80.372 1.00 13.19 334 ASN A N 1
ATOM 952 C CA . ASN A 1 111 ? 30.994 18.682 79.198 1.00 12.94 334 ASN A CA 1
ATOM 953 C C . ASN A 1 111 ? 29.548 18.547 78.720 1.00 15.25 334 ASN A C 1
ATOM 954 O O . ASN A 1 111 ? 28.625 19.124 79.309 1.00 15.28 334 ASN A O 1
ATOM 959 N N . VAL A 1 112 ? 29.357 17.760 77.657 1.00 13.80 335 VAL A N 1
ATOM 960 C CA . VAL A 1 112 ? 28.040 17.561 77.053 1.00 13.11 335 VAL A CA 1
ATOM 961 C C . VAL A 1 112 ? 27.741 16.078 76.914 1.00 13.40 335 VAL A C 1
ATOM 962 O O . VAL A 1 112 ? 28.635 15.227 76.918 1.00 14.12 335 VAL A O 1
ATOM 966 N N . GLY A 1 113 ? 26.447 15.774 76.747 1.00 13.65 336 GLY A N 1
ATOM 967 C CA . GLY A 1 113 ? 26.028 14.436 76.386 1.00 16.47 336 GLY A CA 1
ATOM 968 C C . GLY A 1 113 ? 24.702 14.469 75.645 1.00 13.68 336 GLY A C 1
ATOM 969 O O . GLY A 1 113 ? 24.058 15.515 75.506 1.00 14.44 336 GLY A O 1
ATOM 970 N N . ILE A 1 114 ? 24.320 13.296 75.146 1.00 15.05 337 ILE A N 1
ATOM 971 C CA . ILE A 1 114 ? 23.046 13.118 74.447 1.00 14.72 337 ILE A CA 1
ATOM 972 C C . ILE A 1 114 ? 21.897 13.201 75.444 1.00 14.06 337 ILE A C 1
ATOM 973 O O . ILE A 1 114 ? 21.874 12.461 76.438 1.00 16.43 337 ILE A O 1
ATOM 978 N N . TYR A 1 115 ? 20.903 14.050 75.161 1.00 16.05 338 TYR A N 1
ATOM 979 C CA . TYR A 1 115 ? 19.643 13.955 75.905 1.00 15.86 338 TYR A CA 1
ATOM 980 C C . TYR A 1 115 ? 18.575 13.233 75.091 1.00 16.89 338 TYR A C 1
ATOM 981 O O . TYR A 1 115 ? 18.048 12.211 75.542 1.00 19.31 338 TYR A O 1
ATOM 990 N N . ASN A 1 116 ? 18.274 13.714 73.885 1.00 15.59 339 ASN A N 1
ATOM 991 C CA . ASN A 1 116 ? 17.318 13.035 73.025 1.00 16.54 339 ASN A CA 1
ATOM 992 C C . ASN A 1 116 ? 17.642 13.300 71.566 1.00 16.99 339 ASN A C 1
ATOM 993 O O . ASN A 1 116 ? 17.813 14.455 71.173 1.00 16.27 339 ASN A O 1
ATOM 998 N N . ASN A 1 117 ? 17.696 12.235 70.764 1.00 15.87 340 ASN A N 1
ATOM 999 C CA . ASN A 1 117 ? 17.699 12.364 69.306 1.00 14.55 340 ASN A CA 1
ATOM 1000 C C . ASN A 1 117 ? 18.841 13.241 68.800 1.00 15.85 340 ASN A C 1
ATOM 1001 O O . ASN A 1 117 ? 18.662 14.049 67.886 1.00 16.35 340 ASN A O 1
ATOM 1006 N N . VAL A 1 118 ? 20.033 13.068 69.374 1.00 16.54 341 VAL A N 1
ATOM 1007 C CA . VAL A 1 118 ? 21.243 13.669 68.810 1.00 15.24 341 VAL A CA 1
ATOM 1008 C C . VAL A 1 118 ? 22.372 12.652 68.852 1.00 16.14 341 VAL A C 1
ATOM 1009 O O . VAL A 1 118 ? 22.376 11.731 69.675 1.00 18.09 341 VAL A O 1
ATOM 1013 N N . GLU A 1 119 ? 23.312 12.819 67.930 1.00 16.19 342 GLU A N 1
ATOM 1014 C CA . GLU A 1 119 ? 24.604 12.147 67.942 1.00 17.06 342 GLU A CA 1
ATOM 1015 C C . GLU A 1 119 ? 25.661 13.220 68.131 1.00 15.68 342 GLU A C 1
ATOM 1016 O O . GLU A 1 119 ? 25.658 14.217 67.403 1.00 15.26 342 GLU A O 1
ATOM 1022 N N . ILE A 1 120 ? 26.559 13.032 69.103 1.00 15.33 343 ILE A N 1
ATOM 1023 C CA . ILE A 1 120 ? 27.598 14.018 69.398 1.00 15.47 343 ILE A CA 1
ATOM 1024 C C . ILE A 1 120 ? 28.942 13.404 69.039 1.00 14.35 343 ILE A C 1
ATOM 1025 O O . ILE A 1 120 ? 29.304 12.349 69.575 1.00 17.98 343 ILE A O 1
ATOM 1030 N N . THR A 1 121 ? 29.676 14.057 68.130 1.00 14.11 344 THR A N 1
ATOM 1031 C CA . THR A 1 121 ? 30.960 13.553 67.665 1.00 14.33 344 THR A CA 1
ATOM 1032 C C . THR A 1 121 ? 31.986 14.676 67.729 1.00 15.30 344 THR A C 1
ATOM 1033 O O . THR A 1 121 ? 31.648 15.853 67.894 1.00 14.11 344 THR A O 1
ATOM 1037 N N . ASN A 1 122 ? 33.258 14.298 67.547 1.00 14.53 345 ASN A N 1
ATOM 1038 C CA . ASN A 1 122 ? 34.371 15.242 67.467 1.00 14.52 345 ASN A CA 1
ATOM 1039 C C . ASN A 1 122 ? 34.342 16.277 68.597 1.00 14.76 345 ASN A C 1
ATOM 1040 O O . ASN A 1 122 ? 34.487 17.477 68.380 1.00 15.96 345 ASN A O 1
ATOM 1045 N N . ASN A 1 123 ? 34.138 15.793 69.814 1.00 13.61 346 ASN A N 1
ATOM 1046 C CA . ASN A 1 123 ? 34.099 16.668 70.971 1.00 14.37 346 ASN A CA 1
ATOM 1047 C C . ASN A 1 123 ? 35.503 17.098 71.381 1.00 13.30 346 ASN A C 1
ATOM 1048 O O . ASN A 1 123 ? 36.482 16.353 71.225 1.00 14.86 346 ASN A O 1
ATOM 1053 N N . LYS A 1 124 ? 35.589 18.309 71.920 1.00 14.54 347 LYS A N 1
ATOM 1054 C CA . LYS A 1 124 ? 36.767 18.761 72.665 1.00 12.66 347 LYS A CA 1
ATOM 1055 C C . LYS A 1 124 ? 36.252 19.597 73.822 1.00 14.82 347 LYS A C 1
ATOM 1056 O O . LYS A 1 124 ? 35.787 20.725 73.622 1.00 16.54 347 LYS A O 1
ATOM 1062 N N . ALA A 1 125 ? 36.313 19.023 75.017 1.00 14.51 348 ALA A N 1
ATOM 1063 C CA . ALA A 1 125 ? 35.860 19.652 76.252 1.00 14.78 348 ALA A CA 1
ATOM 1064 C C . ALA A 1 125 ? 37.095 20.017 77.062 1.00 16.52 348 ALA A C 1
ATOM 1065 O O . ALA A 1 125 ? 37.833 19.123 77.492 1.00 16.40 348 ALA A O 1
ATOM 1067 N N . ASP A 1 126 ? 37.317 21.320 77.242 1.00 14.97 349 ASP A N 1
ATOM 1068 C CA . ASP A 1 126 ? 38.436 21.840 78.030 1.00 16.45 349 ASP A CA 1
ATOM 1069 C C . ASP A 1 126 ? 37.913 22.322 79.371 1.00 16.17 349 ASP A C 1
ATOM 1070 O O . ASP A 1 126 ? 36.848 22.949 79.440 1.00 15.99 349 ASP A O 1
ATOM 1075 N N . ASN A 1 127 ? 38.669 22.042 80.431 1.00 14.62 350 ASN A N 1
ATOM 1076 C CA . ASN A 1 127 ? 38.298 22.442 81.783 1.00 13.09 350 ASN A CA 1
ATOM 1077 C C . ASN A 1 127 ? 39.499 23.020 82.516 1.00 15.72 350 ASN A C 1
ATOM 1078 O O . ASN A 1 127 ? 40.598 22.465 82.453 1.00 15.98 350 ASN A O 1
ATOM 1083 N N . THR A 1 128 ? 39.281 24.125 83.220 1.00 14.68 351 THR A N 1
ATOM 1084 C CA . THR A 1 128 ? 40.306 24.750 84.048 1.00 15.53 351 THR A CA 1
ATOM 1085 C C . THR A 1 128 ? 39.746 25.042 85.435 1.00 17.21 351 THR A C 1
ATOM 1086 O O . THR A 1 128 ? 38.529 25.022 85.666 1.00 16.31 351 THR A O 1
ATOM 1090 N N . LEU A 1 129 ? 40.647 25.390 86.357 1.00 16.61 352 LEU A N 1
ATOM 1091 C CA . LEU A 1 129 ? 40.254 25.769 87.707 1.00 16.39 352 LEU A CA 1
ATOM 1092 C C . LEU A 1 129 ? 41.043 26.999 88.161 1.00 18.63 352 LEU A C 1
ATOM 1093 O O . LEU A 1 129 ? 42.071 27.359 87.584 1.00 17.71 352 LEU A O 1
ATOM 1098 N N . LYS A 1 130 ? 40.565 27.615 89.243 1.00 17.00 353 LYS A N 1
ATOM 1099 C CA . LYS A 1 130 ? 41.297 28.666 89.949 1.00 16.54 353 LYS A CA 1
ATOM 1100 C C . LYS A 1 130 ? 41.326 28.319 91.435 1.00 17.45 353 LYS A C 1
ATOM 1101 O O . LYS A 1 130 ? 40.270 28.186 92.065 1.00 16.36 353 LYS A O 1
ATOM 1107 N N . TYR A 1 131 ? 42.533 28.183 91.993 1.00 16.01 354 TYR A N 1
ATOM 1108 C CA . TYR A 1 131 ? 42.772 27.918 93.407 1.00 16.99 354 TYR A CA 1
ATOM 1109 C C . TYR A 1 131 ? 42.814 29.207 94.222 1.00 18.90 354 TYR A C 1
ATOM 1110 O O . TYR A 1 131 ? 42.990 30.305 93.690 1.00 19.44 354 TYR A O 1
ATOM 1119 N N . GLY A 1 132 ? 42.714 29.054 95.547 1.00 18.70 355 GLY A N 1
ATOM 1120 C CA . GLY A 1 132 ? 42.966 30.138 96.483 1.00 16.17 355 GLY A CA 1
ATOM 1121 C C . GLY A 1 132 ? 44.324 30.036 97.163 1.00 17.64 355 GLY A C 1
ATOM 1122 O O . GLY A 1 132 ? 44.866 28.948 97.358 1.00 18.53 355 GLY A O 1
ATOM 1123 N N . HIS A 1 133 ? 44.860 31.195 97.516 1.00 18.30 356 HIS A N 1
ATOM 1124 C CA . HIS A 1 133 ? 46.141 31.303 98.207 1.00 19.00 356 HIS A CA 1
ATOM 1125 C C . HIS A 1 133 ? 46.062 30.608 99.569 1.00 17.81 356 HIS A C 1
ATOM 1126 O O . HIS A 1 133 ? 45.016 30.632 100.227 1.00 18.66 356 HIS A O 1
ATOM 1133 N N . PRO A 1 134 ? 47.161 29.998 100.030 1.00 17.89 357 PRO A N 1
ATOM 1134 C CA . PRO A 1 134 ? 47.100 29.220 101.276 1.00 16.99 357 PRO A CA 1
ATOM 1135 C C . PRO A 1 134 ? 46.846 30.038 102.529 1.00 18.64 357 PRO A C 1
ATOM 1136 O O . PRO A 1 134 ? 46.528 29.444 103.568 1.00 20.52 357 PRO A O 1
ATOM 1140 N N . ASP A 1 135 ? 46.962 31.362 102.476 1.00 18.59 358 ASP A N 1
ATOM 1141 C CA . ASP A 1 135 ? 46.654 32.187 103.632 1.00 18.08 358 ASP A CA 1
ATOM 1142 C C . ASP A 1 135 ? 45.307 32.872 103.528 1.00 20.79 358 ASP A C 1
ATOM 1143 O O . ASP A 1 135 ? 44.868 33.493 104.502 1.00 19.23 358 ASP A O 1
ATOM 1148 N N . MET A 1 136 ? 44.647 32.784 102.378 1.00 16.70 359 MET A N 1
ATOM 1149 C CA . MET A 1 136 ? 43.355 33.431 102.218 1.00 18.69 359 MET A CA 1
ATOM 1150 C C . MET A 1 136 ? 42.295 32.740 103.061 1.00 15.58 359 MET A C 1
ATOM 1151 O O . MET A 1 136 ? 42.219 31.512 103.111 1.00 17.72 359 MET A O 1
ATOM 1156 N N . GLU A 1 137 ? 41.459 33.541 103.714 1.00 16.26 360 GLU A N 1
ATOM 1157 C CA . GLU A 1 137 ? 40.409 33.033 104.584 1.00 19.63 360 GLU A CA 1
ATOM 1158 C C . GLU A 1 137 ? 39.120 33.736 104.193 1.00 17.78 360 GLU A C 1
ATOM 1159 O O . GLU A 1 137 ? 39.088 34.970 104.142 1.00 19.93 360 GLU A O 1
ATOM 1165 N N . LEU A 1 138 ? 38.077 32.963 103.896 1.00 15.12 361 LEU A N 1
ATOM 1166 C CA . LEU A 1 138 ? 36.760 33.501 103.586 1.00 14.95 361 LEU A CA 1
ATOM 1167 C C . LEU A 1 138 ? 35.771 32.952 104.599 1.00 16.73 361 LEU A C 1
ATOM 1168 O O . LEU A 1 138 ? 35.606 31.734 104.707 1.00 17.32 361 LEU A O 1
ATOM 1173 N N . ASN A 1 139 ? 35.142 33.843 105.363 1.00 16.76 362 ASN A N 1
ATOM 1174 C CA . ASN A 1 139 ? 34.223 33.429 106.422 1.00 17.66 362 ASN A CA 1
ATOM 1175 C C . ASN A 1 139 ? 34.880 32.392 107.334 1.00 20.01 362 ASN A C 1
ATOM 1176 O O . ASN A 1 139 ? 34.264 31.411 107.757 1.00 19.25 362 ASN A O 1
ATOM 1181 N N . GLY A 1 140 ? 36.150 32.627 107.640 1.00 20.34 363 GLY A N 1
ATOM 1182 C CA . GLY A 1 140 ? 36.861 31.804 108.599 1.00 20.42 363 GLY A CA 1
ATOM 1183 C C . GLY A 1 140 ? 37.416 30.515 108.049 1.00 28.75 363 GLY A C 1
ATOM 1184 O O . GLY A 1 140 ? 37.965 29.716 108.819 1.00 28.03 363 GLY A O 1
ATOM 1185 N N . CYS A 1 141 ? 37.326 30.296 106.743 1.00 21.02 364 CYS A N 1
ATOM 1186 C CA . CYS A 1 141 ? 37.705 29.024 106.150 1.00 19.14 364 CYS A CA 1
ATOM 1187 C C . CYS A 1 141 ? 38.813 29.222 105.136 1.00 17.93 364 CYS A C 1
ATOM 1188 O O . CYS A 1 141 ? 38.801 30.188 104.366 1.00 18.85 364 CYS A O 1
ATOM 1191 N N . HIS A 1 142 ? 39.762 28.283 105.128 1.00 16.75 365 HIS A N 1
ATOM 1192 C CA . HIS A 1 142 ? 40.881 28.314 104.206 1.00 17.51 365 HIS A CA 1
ATOM 1193 C C . HIS A 1 142 ? 40.583 27.485 102.966 1.00 17.12 365 HIS A C 1
ATOM 1194 O O . HIS A 1 142 ? 39.552 26.819 102.868 1.00 16.84 365 HIS A O 1
ATOM 1201 N N . PHE A 1 143 ? 41.515 27.526 102.008 1.00 17.51 366 PHE A N 1
ATOM 1202 C CA . PHE A 1 143 ? 41.369 26.882 100.704 1.00 17.38 366 PHE A CA 1
ATOM 1203 C C . PHE A 1 143 ? 42.419 25.811 100.433 1.00 17.52 366 PHE A C 1
ATOM 1204 O O . PHE A 1 143 ? 42.805 25.574 99.285 1.00 18.39 366 PHE A O 1
ATOM 1212 N N . ASN A 1 144 ? 42.898 25.143 101.482 1.00 16.38 367 ASN A N 1
ATOM 1213 C CA . ASN A 1 144 ? 44.033 24.233 101.349 1.00 16.28 367 ASN A CA 1
ATOM 1214 C C . ASN A 1 144 ? 43.711 22.748 101.271 1.00 20.43 367 ASN A C 1
ATOM 1215 O O . ASN A 1 144 ? 44.601 21.905 101.463 1.00 19.90 367 ASN A O 1
ATOM 1220 N N . GLN A 1 145 ? 42.470 22.404 100.964 1.00 16.43 368 GLN A N 1
ATOM 1221 C CA . GLN A 1 145 ? 42.071 21.022 100.761 1.00 19.44 368 GLN A CA 1
ATOM 1222 C C . GLN A 1 145 ? 41.479 20.800 99.378 1.00 17.69 368 GLN A C 1
ATOM 1223 O O . GLN A 1 145 ? 40.529 20.030 99.202 1.00 20.96 368 GLN A O 1
ATOM 1229 N N . GLY A 1 146 ? 42.028 21.500 98.389 1.00 19.67 369 GLY A N 1
ATOM 1230 C CA . GLY A 1 146 ? 41.647 21.326 97.004 1.00 21.66 369 GLY A CA 1
ATOM 1231 C C . GLY A 1 146 ? 40.518 22.228 96.567 1.00 19.86 369 GLY A C 1
ATOM 1232 O O . GLY A 1 146 ? 40.033 22.085 95.435 1.00 22.55 369 GLY A O 1
ATOM 1233 N N . GLN A 1 147 ? 40.084 23.152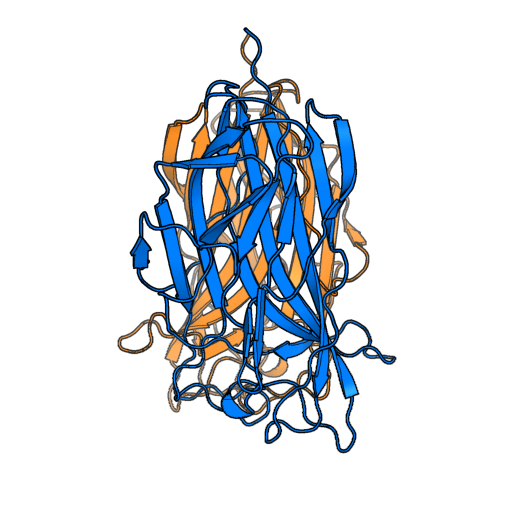 97.413 1.00 18.23 370 GLN A N 1
ATOM 1234 C CA . GLN A 1 147 ? 38.906 23.939 97.076 1.00 15.58 370 GLN A CA 1
ATOM 1235 C C . GLN A 1 147 ? 39.245 24.965 96.006 1.00 19.07 370 GLN A C 1
ATOM 1236 O O . GLN A 1 147 ? 40.220 25.714 96.123 1.00 20.84 370 GLN A O 1
ATOM 1242 N N . CYS A 1 148 ? 38.399 25.035 94.986 1.00 16.92 371 CYS A N 1
ATOM 1243 C CA . CYS A 1 148 ? 38.583 25.945 93.872 1.00 17.59 371 CYS A CA 1
ATOM 1244 C C . CYS A 1 148 ? 37.474 26.979 93.869 1.00 16.01 371 CYS A C 1
ATOM 1245 O O . CYS A 1 148 ? 36.297 26.649 94.061 1.00 16.50 371 CYS A O 1
ATOM 1248 N N . LEU A 1 149 ? 37.857 28.231 93.632 1.00 16.72 372 LEU A N 1
ATOM 1249 C CA A LEU A 1 149 ? 36.858 29.290 93.590 0.85 16.19 372 LEU A CA 1
ATOM 1250 C CA B LEU A 1 149 ? 36.895 29.326 93.574 0.15 16.21 372 LEU A CA 1
ATOM 1251 C C . LEU A 1 149 ? 36.104 29.300 92.272 1.00 15.04 372 LEU A C 1
ATOM 1252 O O . LEU A 1 149 ? 34.938 29.687 92.241 1.00 14.75 372 LEU A O 1
ATOM 1261 N N . GLU A 1 150 ? 36.787 28.895 91.197 1.00 14.77 373 GLU A N 1
ATOM 1262 C CA . GLU A 1 150 ? 36.212 28.978 89.829 1.00 13.93 373 GLU A CA 1
ATOM 1263 C C . GLU A 1 150 ? 36.588 27.727 89.030 1.00 14.87 373 GLU A C 1
ATOM 1264 O O . GLU A 1 150 ? 37.696 27.188 89.237 1.00 16.62 373 GLU A O 1
ATOM 1270 N N . ARG A 1 151 ? 35.678 27.306 88.149 1.00 13.51 374 ARG A N 1
ATOM 1271 C CA . ARG A 1 151 ? 35.858 26.139 87.247 1.00 14.07 374 ARG A CA 1
ATOM 1272 C C . ARG A 1 151 ? 35.319 26.564 85.879 1.00 13.49 374 ARG A C 1
ATOM 1273 O O . ARG A 1 151 ? 34.088 26.675 85.745 1.00 14.83 374 ARG A O 1
ATOM 1281 N N . ASP A 1 152 ? 36.211 26.821 84.918 1.00 15.43 375 ASP A N 1
ATOM 1282 C CA . ASP A 1 152 ? 35.787 27.296 83.574 1.00 15.41 375 ASP A CA 1
ATOM 1283 C C . ASP A 1 152 ? 35.838 26.156 82.550 1.00 13.73 375 ASP A C 1
ATOM 1284 O O . ASP A 1 152 ? 36.621 25.209 82.751 1.00 15.82 375 ASP A O 1
ATOM 1289 N N . GLY A 1 153 ? 35.021 26.264 81.498 1.00 15.42 376 GLY A N 1
ATOM 1290 C CA . GLY A 1 153 ? 34.963 25.285 80.434 1.00 14.25 376 GLY A CA 1
ATOM 1291 C C . GLY A 1 153 ? 34.930 25.972 79.089 1.00 15.58 376 GLY A C 1
ATOM 1292 O O . GLY A 1 153 ? 34.369 27.061 78.933 1.00 16.29 376 GLY A O 1
ATOM 1293 N N . ASP A 1 154 ? 35.542 25.316 78.106 1.00 14.05 377 ASP A N 1
ATOM 1294 C CA . ASP A 1 154 ? 35.431 25.748 76.718 1.00 15.48 377 ASP A CA 1
ATOM 1295 C C . ASP A 1 154 ? 35.260 24.493 75.881 1.00 15.18 377 ASP A C 1
ATOM 1296 O O . ASP A 1 154 ? 36.055 23.557 76.004 1.00 17.56 377 ASP A O 1
ATOM 1301 N N . LEU A 1 155 ? 34.205 24.443 75.082 1.00 12.76 378 LEU A N 1
ATOM 1302 C CA . LEU A 1 155 ? 33.835 23.185 74.446 1.00 13.99 378 LEU A CA 1
ATOM 1303 C C . LEU A 1 155 ? 33.407 23.432 73.006 1.00 15.32 378 LEU A C 1
ATOM 1304 O O . LEU A 1 155 ? 32.686 24.383 72.714 1.00 16.00 378 LEU A O 1
ATOM 1309 N N . THR A 1 156 ? 33.851 22.564 72.103 1.00 14.00 379 THR A N 1
ATOM 1310 C CA . THR A 1 156 ? 33.351 22.553 70.734 1.00 14.61 379 THR A CA 1
ATOM 1311 C C . THR A 1 156 ? 33.057 21.117 70.355 1.00 15.10 379 THR A C 1
ATOM 1312 O O . THR A 1 156 ? 33.831 20.216 70.676 1.00 14.34 379 THR A O 1
ATOM 1316 N N . CYS A 1 157 ? 31.939 20.893 69.677 1.00 14.93 380 CYS A N 1
ATOM 1317 C CA . CYS A 1 157 ? 31.615 19.539 69.259 1.00 13.76 380 CYS A CA 1
ATOM 1318 C C . CYS A 1 157 ? 30.728 19.607 68.032 1.00 14.75 380 CYS A C 1
ATOM 1319 O O . CYS A 1 157 ? 30.296 20.677 67.610 1.00 14.63 380 CYS A O 1
ATOM 1322 N N . HIS A 1 158 ? 30.463 18.434 67.467 1.00 14.83 381 HIS A N 1
ATOM 1323 C CA . HIS A 1 158 ? 29.606 18.289 66.303 1.00 14.77 381 HIS A CA 1
ATOM 1324 C C . HIS A 1 158 ? 28.344 17.546 66.706 1.00 14.33 381 HIS A C 1
ATOM 1325 O O . HIS A 1 158 ? 28.426 16.478 67.321 1.00 15.23 381 HIS A O 1
ATOM 1332 N N . ILE A 1 159 ? 27.186 18.118 66.380 1.00 15.03 382 ILE A N 1
ATOM 1333 C CA . ILE A 1 159 ? 25.907 17.539 66.788 1.00 13.82 382 ILE A CA 1
ATOM 1334 C C . ILE A 1 159 ? 25.016 17.367 65.571 1.00 16.59 382 ILE A C 1
ATOM 1335 O O . ILE A 1 159 ? 24.753 18.332 64.836 1.00 17.67 382 ILE A O 1
ATOM 1340 N N . LYS A 1 160 ? 24.570 16.137 65.354 1.00 13.52 383 LYS A N 1
ATOM 1341 C CA . LYS A 1 160 ? 23.635 15.794 64.293 1.00 15.18 383 LYS A CA 1
ATOM 1342 C C . LYS A 1 160 ? 22.346 15.314 64.933 1.00 14.58 383 LYS A C 1
ATOM 1343 O O . LYS A 1 160 ? 22.373 14.405 65.763 1.00 16.69 383 LYS A O 1
ATOM 1349 N N . THR A 1 161 ? 21.223 15.924 64.565 1.00 15.47 384 THR A N 1
ATOM 1350 C CA . THR A 1 161 ? 19.951 15.462 65.118 1.00 15.41 384 THR A CA 1
ATOM 1351 C C . THR A 1 161 ? 19.452 14.219 64.382 1.00 16.09 384 THR A C 1
ATOM 1352 O O . THR A 1 161 ? 19.789 13.974 63.218 1.00 16.99 384 THR A O 1
ATOM 1356 N N . THR A 1 162 ? 18.634 13.427 65.084 1.00 14.93 385 THR A N 1
ATOM 1357 C CA . THR A 1 162 ? 18.022 12.237 64.498 1.00 15.85 385 THR A CA 1
ATOM 1358 C C . THR A 1 162 ? 16.506 12.252 64.681 1.00 20.14 385 THR A C 1
ATOM 1359 O O . THR A 1 162 ? 15.870 11.193 64.635 1.00 26.08 385 THR A O 1
ATOM 1363 N N . GLY A 1 163 ? 15.923 13.420 64.892 1.00 16.70 386 GLY A N 1
ATOM 1364 C CA . GLY A 1 163 ? 14.483 13.565 64.863 1.00 16.41 386 GLY A CA 1
ATOM 1365 C C . GLY A 1 163 ? 14.057 14.858 65.530 1.00 15.88 386 GLY A C 1
ATOM 1366 O O . GLY A 1 163 ? 14.868 15.746 65.805 1.00 17.43 386 GLY A O 1
ATOM 1367 N N . ASP A 1 164 ? 12.754 14.930 65.782 1.00 16.90 387 ASP A N 1
ATOM 1368 C CA . ASP A 1 164 ? 12.103 16.028 66.474 1.00 18.86 387 ASP A CA 1
ATOM 1369 C C . ASP A 1 164 ? 12.469 15.964 67.954 1.00 15.02 387 ASP A C 1
ATOM 1370 O O . ASP A 1 164 ? 13.002 14.959 68.437 1.00 19.12 387 ASP A O 1
ATOM 1375 N N . ASN A 1 165 ? 12.211 17.064 68.663 1.00 15.92 388 ASN A N 1
ATOM 1376 C CA . ASN A 1 165 ? 12.443 17.157 70.103 1.00 18.52 388 ASN A CA 1
ATOM 1377 C C . ASN A 1 165 ? 13.884 16.807 70.462 1.00 17.25 388 ASN A C 1
ATOM 1378 O O . ASN A 1 165 ? 14.166 16.202 71.503 1.00 19.58 388 ASN A O 1
ATOM 1383 N N . ALA A 1 166 ? 14.814 17.182 69.593 1.00 15.64 389 ALA A N 1
ATOM 1384 C CA . ALA A 1 166 ? 16.210 16.836 69.854 1.00 14.64 389 ALA A CA 1
ATOM 1385 C C . ALA A 1 166 ? 16.828 17.803 70.858 1.00 14.37 389 ALA A C 1
ATOM 1386 O O . ALA A 1 166 ? 16.489 18.990 70.908 1.00 16.83 389 ALA A O 1
ATOM 1388 N N . SER A 1 167 ? 17.744 17.270 71.672 1.00 14.11 390 SER A N 1
ATOM 1389 C CA . SER A 1 167 ? 18.443 18.082 72.668 1.00 15.43 390 SER A CA 1
ATOM 1390 C C . SER A 1 167 ? 19.716 17.386 73.117 1.00 14.88 390 SER A C 1
ATOM 1391 O O . SER A 1 167 ? 19.798 16.162 73.135 1.00 13.66 390 SER A O 1
ATOM 1394 N N . PHE A 1 168 ? 20.714 18.188 73.484 1.00 13.48 391 PHE A N 1
ATOM 1395 C CA . PHE A 1 168 ? 21.849 17.685 74.246 1.00 13.54 391 PHE A CA 1
ATOM 1396 C C . PHE A 1 168 ? 21.757 18.258 75.649 1.00 14.65 391 PHE A C 1
ATOM 1397 O O . PHE A 1 168 ? 20.940 19.137 75.925 1.00 14.59 391 PHE A O 1
ATOM 1405 N N . PHE A 1 169 ? 22.565 17.732 76.560 1.00 13.72 392 PHE A N 1
ATOM 1406 C CA . PHE A 1 169 ? 22.681 18.351 77.866 1.00 14.48 392 PHE A CA 1
ATOM 1407 C C . PHE A 1 169 ? 24.104 18.826 78.109 1.00 12.56 392 PHE A C 1
ATOM 1408 O O . PHE A 1 169 ? 25.065 18.285 77.556 1.00 13.67 392 PHE A O 1
ATOM 1416 N N . VAL A 1 170 ? 24.212 19.860 78.931 1.00 13.20 393 VAL A N 1
ATOM 1417 C CA . VAL A 1 170 ? 25.482 20.356 79.448 1.00 12.12 393 VAL A CA 1
ATOM 1418 C C . VAL A 1 170 ? 25.522 19.977 80.917 1.00 14.65 393 VAL A C 1
ATOM 1419 O O . VAL A 1 170 ? 24.580 20.295 81.654 1.00 16.81 393 VAL A O 1
ATOM 1423 N N . VAL A 1 171 ? 26.597 19.332 81.360 1.00 12.03 394 VAL A N 1
ATOM 1424 C CA . VAL A 1 171 ? 26.836 19.178 82.797 1.00 13.98 394 VAL A CA 1
ATOM 1425 C C . VAL A 1 171 ? 27.909 20.165 83.216 1.00 14.45 394 VAL A C 1
ATOM 1426 O O . VAL A 1 171 ? 28.819 20.513 82.439 1.00 14.19 394 VAL A O 1
ATOM 1430 N N . GLY A 1 172 ? 27.818 20.591 84.470 1.00 13.43 395 GLY A N 1
ATOM 1431 C CA . GLY A 1 172 ? 28.832 21.404 85.092 1.00 14.76 395 GLY A CA 1
ATOM 1432 C C . GLY A 1 172 ? 29.609 20.616 86.121 1.00 16.02 395 GLY A C 1
ATOM 1433 O O . GLY A 1 172 ? 29.256 19.485 86.482 1.00 16.11 395 GLY A O 1
ATOM 1434 N N . PRO A 1 173 ? 30.676 21.218 86.636 1.00 15.11 396 PRO A N 1
ATOM 1435 C CA . PRO A 1 173 ? 31.365 20.638 87.792 1.00 15.24 396 PRO A CA 1
ATOM 1436 C C . PRO A 1 173 ? 30.383 20.431 88.940 1.00 15.99 396 PRO A C 1
ATOM 1437 O O . PRO A 1 173 ? 29.372 21.134 89.061 1.00 18.03 396 PRO A O 1
ATOM 1441 N N . ALA A 1 174 ? 30.697 19.468 89.797 1.00 13.89 397 ALA A N 1
ATOM 1442 C CA . ALA A 1 174 ? 29.777 19.117 90.871 1.00 15.92 397 ALA A CA 1
ATOM 1443 C C . ALA A 1 174 ? 29.614 20.267 91.852 1.00 13.25 397 ALA A C 1
ATOM 1444 O O . ALA A 1 174 ? 30.576 20.976 92.196 1.00 14.10 397 ALA A O 1
ATOM 1446 N N . VAL A 1 175 ? 28.374 20.442 92.296 1.00 12.90 398 VAL A N 1
ATOM 1447 C CA . VAL A 1 175 ? 28.037 21.279 93.441 1.00 13.97 398 VAL A CA 1
ATOM 1448 C C . VAL A 1 175 ? 28.320 20.453 94.687 1.00 14.11 398 VAL A C 1
ATOM 1449 O O . VAL A 1 175 ? 27.623 19.468 94.972 1.00 15.38 398 VAL A O 1
ATOM 1453 N N . GLN A 1 176 ? 29.360 20.843 95.416 1.00 13.85 399 GLN A N 1
ATOM 1454 C CA . GLN A 1 176 ? 29.831 20.085 96.566 1.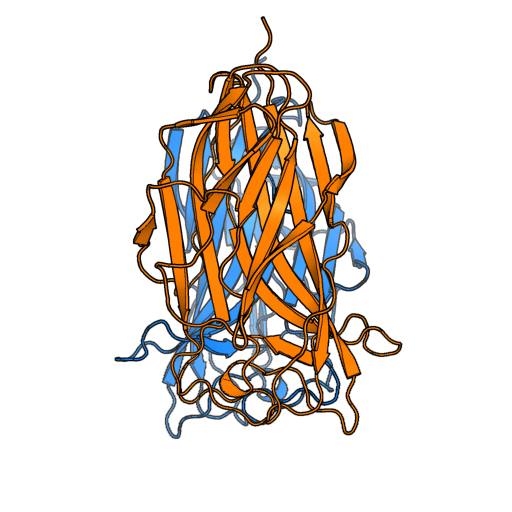00 13.36 399 GLN A CA 1
ATOM 1455 C C . GLN A 1 176 ? 28.993 20.416 97.790 1.00 15.51 399 GLN A C 1
ATOM 1456 O O . GLN A 1 176 ? 28.789 21.591 98.118 1.00 16.99 399 GLN A O 1
ATOM 1462 N N . LYS A 1 177 ? 28.535 19.373 98.483 1.00 14.25 400 LYS A N 1
ATOM 1463 C CA . LYS A 1 177 ? 27.690 19.556 99.648 1.00 15.95 400 LYS A CA 1
ATOM 1464 C C . LYS A 1 177 ? 28.435 19.510 100.970 1.00 14.72 400 LYS A C 1
ATOM 1465 O O . LYS A 1 177 ? 27.918 20.035 101.952 1.00 16.12 400 LYS A O 1
ATOM 1471 N N . GLN A 1 178 ? 29.648 18.953 101.024 1.00 14.72 401 GLN A N 1
ATOM 1472 C CA . GLN A 1 178 ? 30.312 18.817 102.314 1.00 15.71 401 GLN A CA 1
ATOM 1473 C C . GLN A 1 178 ? 30.794 20.168 102.839 1.00 15.46 401 GLN A C 1
ATOM 1474 O O . GLN A 1 178 ? 31.045 21.115 102.086 1.00 16.31 401 GLN A O 1
ATOM 1480 N N . SER A 1 179 ? 30.947 20.235 104.164 1.00 16.14 402 SER A N 1
ATOM 1481 C CA . SER A 1 179 ? 31.212 21.515 104.815 1.00 16.48 402 SER A CA 1
ATOM 1482 C C . SER A 1 179 ? 32.529 22.145 104.376 1.00 17.30 402 SER A C 1
ATOM 1483 O O . SER A 1 179 ? 32.644 23.379 104.361 1.00 14.83 402 SER A O 1
ATOM 1486 N N . LYS A 1 180 ? 33.537 21.344 104.010 1.00 15.96 403 LYS A N 1
ATOM 1487 C CA . LYS A 1 180 ? 34.794 21.974 103.603 1.00 15.01 403 LYS A CA 1
ATOM 1488 C C . LYS A 1 180 ? 34.654 22.809 102.331 1.00 14.64 403 LYS A C 1
ATOM 1489 O O . LYS A 1 180 ? 35.537 23.625 102.045 1.00 15.31 403 LYS A O 1
ATOM 1495 N N . TYR A 1 181 ? 33.566 22.646 101.573 1.00 13.43 404 TYR A N 1
ATOM 1496 C CA . TYR A 1 181 ? 33.337 23.466 100.388 1.00 13.30 404 TYR A CA 1
ATOM 1497 C C . TYR A 1 181 ? 32.355 24.593 100.645 1.00 14.21 404 TYR A C 1
ATOM 1498 O O . TYR A 1 181 ? 32.093 25.389 99.742 1.00 15.05 404 TYR A O 1
ATOM 1507 N N . ASN A 1 182 ? 31.787 24.668 101.847 1.00 13.62 405 ASN A N 1
ATOM 1508 C CA . ASN A 1 182 ? 30.772 25.659 102.158 1.00 14.32 405 ASN A CA 1
ATOM 1509 C C . ASN A 1 182 ? 31.447 26.881 102.777 1.00 15.93 405 ASN A C 1
ATOM 1510 O O . ASN A 1 182 ? 31.914 26.828 103.922 1.00 15.49 405 ASN A O 1
ATOM 1515 N N . TYR A 1 183 ? 31.500 27.978 102.023 1.00 15.03 406 TYR A N 1
ATOM 1516 C CA . TYR A 1 183 ? 31.977 29.257 102.529 1.00 15.71 406 TYR A CA 1
ATOM 1517 C C . TYR A 1 183 ? 30.860 30.288 102.627 1.00 14.71 406 TYR A C 1
ATOM 1518 O O . TYR A 1 183 ? 31.147 31.484 102.645 1.00 17.88 406 TYR A O 1
ATOM 1527 N N . ALA A 1 184 ? 29.599 29.848 102.679 1.00 15.37 407 ALA A N 1
ATOM 1528 C CA . ALA A 1 184 ? 28.485 30.767 102.908 1.00 16.18 407 ALA A CA 1
ATOM 1529 C C . ALA A 1 184 ? 28.487 31.233 104.362 1.00 17.32 407 ALA A C 1
ATOM 1530 O O . ALA A 1 184 ? 28.746 30.448 105.273 1.00 19.12 407 ALA A O 1
ATOM 1532 N N . VAL A 1 185 ? 28.201 32.520 104.593 1.00 18.23 408 VAL A N 1
ATOM 1533 C CA . VAL A 1 185 ? 28.330 33.046 105.952 1.00 18.63 408 VAL A CA 1
ATOM 1534 C C . VAL A 1 185 ? 27.462 32.234 106.908 1.00 17.23 408 VAL A C 1
ATOM 1535 O O . VAL A 1 185 ? 26.358 31.792 106.560 1.00 18.69 408 VAL A O 1
ATOM 1539 N N . SER A 1 186 ? 27.980 32.013 108.118 1.00 21.09 409 SER A N 1
ATOM 1540 C CA . SER A 1 186 ? 27.303 31.166 109.091 1.00 23.18 409 SER A CA 1
ATOM 1541 C C . SER A 1 186 ? 26.136 31.898 109.725 1.00 28.74 409 SER A C 1
ATOM 1542 O O . SER A 1 186 ? 26.229 33.085 110.065 1.00 27.96 409 SER A O 1
ATOM 1545 N N . TYR A 1 187 ? 25.045 31.168 109.904 1.00 27.19 410 TYR A N 1
ATOM 1546 C CA . TYR A 1 187 ? 23.911 31.613 110.697 1.00 26.69 410 TYR A CA 1
ATOM 1547 C C . TYR A 1 187 ? 23.573 30.520 111.694 1.00 31.01 410 TYR A C 1
ATOM 1548 O O . TYR A 1 187 ? 23.933 29.354 111.507 1.00 25.17 410 TYR A O 1
ATOM 1557 N N . GLY A 1 188 ? 22.909 30.917 112.783 1.00 28.71 411 GLY A N 1
ATOM 1558 C CA . GLY A 1 188 ? 22.501 29.943 113.775 1.00 31.99 411 GLY A CA 1
ATOM 1559 C C . GLY A 1 188 ? 21.390 29.040 113.300 1.00 28.91 411 GLY A C 1
ATOM 1560 O O . GLY A 1 188 ? 21.206 27.949 113.852 1.00 31.70 411 GLY A O 1
ATOM 1561 N N . ALA A 1 189 ? 20.668 29.457 112.268 1.00 25.82 412 ALA A N 1
ATOM 1562 C CA . ALA A 1 189 ? 19.541 28.719 111.733 1.00 26.25 412 ALA A CA 1
ATOM 1563 C C . ALA A 1 189 ? 19.821 28.392 110.276 1.00 20.98 412 ALA A C 1
ATOM 1564 O O . ALA A 1 189 ? 20.538 29.127 109.595 1.00 22.95 412 ALA A O 1
ATOM 1566 N N . TRP A 1 190 ? 19.252 27.284 109.807 1.00 19.02 413 TRP A N 1
ATOM 1567 C CA . TRP A 1 190 ? 19.228 27.001 108.378 1.00 17.04 413 TRP A CA 1
ATOM 1568 C C . TRP A 1 190 ? 18.658 28.196 107.635 1.00 21.47 413 TRP A C 1
ATOM 1569 O O . TRP A 1 190 ? 17.579 28.696 107.971 1.00 22.34 413 TRP A O 1
ATOM 1580 N N . THR A 1 191 ? 19.399 28.674 106.639 1.00 20.19 414 THR A N 1
ATOM 1581 C CA . THR A 1 191 ? 19.019 29.881 105.918 1.00 18.86 414 THR A CA 1
ATOM 1582 C C . THR A 1 191 ? 19.176 29.626 104.430 1.00 19.59 414 THR A C 1
ATOM 1583 O O . THR A 1 191 ? 20.258 29.236 103.979 1.00 17.96 414 THR A O 1
ATOM 1587 N N . ASP A 1 192 ? 18.101 29.836 103.681 1.00 19.94 415 ASP A N 1
ATOM 1588 C CA . ASP A 1 192 ? 18.155 29.700 102.232 1.00 18.95 415 ASP A CA 1
ATOM 1589 C C . ASP A 1 192 ? 19.108 30.719 101.632 1.00 21.96 415 ASP A C 1
ATOM 1590 O O . ASP A 1 192 ? 19.161 31.879 102.056 1.00 21.13 415 ASP A O 1
ATOM 1595 N N . ARG A 1 193 ? 19.867 30.280 100.626 1.00 18.80 416 ARG A N 1
ATOM 1596 C CA . ARG A 1 193 ? 20.685 31.172 99.825 1.00 18.08 416 ARG A CA 1
ATOM 1597 C C . ARG A 1 193 ? 20.396 30.910 98.357 1.00 16.09 416 ARG A C 1
ATOM 1598 O O . ARG A 1 193 ? 20.015 29.807 97.964 1.00 19.04 416 ARG A O 1
ATOM 1606 N N . MET A 1 194 ? 20.545 31.955 97.550 1.00 18.65 417 MET A N 1
ATOM 1607 C CA . MET A 1 194 ? 20.625 31.764 96.117 1.00 19.57 417 MET A CA 1
ATOM 1608 C C . MET A 1 194 ? 22.080 31.519 95.763 1.00 16.27 417 MET A C 1
ATOM 1609 O O . MET A 1 194 ? 22.976 32.177 96.299 1.00 18.13 417 MET A O 1
ATOM 1614 N N . MET A 1 195 ? 22.318 30.547 94.887 1.00 15.29 418 MET A N 1
ATOM 1615 C CA . MET A 1 195 ? 23.674 30.212 94.468 1.00 15.75 418 MET A CA 1
ATOM 1616 C C . MET A 1 195 ? 23.727 30.250 92.953 1.00 15.71 418 MET A C 1
ATOM 1617 O O . MET A 1 195 ? 22.980 29.535 92.287 1.00 18.69 418 MET A O 1
ATOM 1622 N N . GLU A 1 196 ? 24.619 31.071 92.408 1.00 15.74 419 GLU A N 1
ATOM 1623 C CA . GLU A 1 196 ? 24.857 31.054 90.975 1.00 19.10 419 GLU A CA 1
ATOM 1624 C C . GLU A 1 196 ? 25.579 29.778 90.565 1.00 17.02 419 GLU A C 1
ATOM 1625 O O . GLU A 1 196 ? 26.385 29.218 91.319 1.00 17.91 419 GLU A O 1
ATOM 1631 N N . ILE A 1 197 ? 25.249 29.290 89.369 1.00 15.51 420 ILE A N 1
ATOM 1632 C CA . ILE A 1 197 ? 25.965 28.154 88.799 1.00 17.36 420 ILE A CA 1
ATOM 1633 C C . ILE A 1 197 ? 27.068 28.625 87.863 1.00 17.35 420 ILE A C 1
ATOM 1634 O O . ILE A 1 197 ? 28.190 28.120 87.914 1.00 18.96 420 ILE A O 1
ATOM 1639 N N . GLY A 1 198 ? 26.803 29.625 87.047 1.00 16.45 421 GLY A N 1
ATOM 1640 C CA . GLY A 1 198 ? 27.837 30.219 86.221 1.00 18.02 421 GLY A CA 1
ATOM 1641 C C . GLY A 1 198 ? 27.219 30.811 84.971 1.00 21.24 421 GLY A C 1
ATOM 1642 O O . GLY A 1 198 ? 26.016 30.745 84.758 1.00 24.70 421 GLY A O 1
ATOM 1643 N N . MET A 1 199 ? 28.074 31.401 84.149 1.00 16.47 422 MET A N 1
ATOM 1644 C CA . MET A 1 199 ? 27.644 31.993 82.892 1.00 17.13 422 MET A CA 1
ATOM 1645 C C . MET A 1 199 ? 27.869 30.983 81.788 1.00 16.01 422 MET A C 1
ATOM 1646 O O . MET A 1 199 ? 28.977 30.456 81.652 1.00 18.48 422 MET A O 1
ATOM 1651 N N . ILE A 1 200 ? 26.832 30.725 80.994 1.00 15.30 423 ILE A N 1
ATOM 1652 C CA . ILE A 1 200 ? 26.913 29.765 79.901 1.00 12.94 423 ILE A CA 1
ATOM 1653 C C . ILE A 1 200 ? 26.532 30.474 78.609 1.00 17.49 423 ILE A C 1
ATOM 1654 O O . ILE A 1 200 ? 25.488 31.132 78.538 1.00 17.46 423 ILE A O 1
ATOM 1659 N N . ALA A 1 201 ? 27.382 30.349 77.595 1.00 15.29 424 ALA A N 1
ATOM 1660 C CA . ALA A 1 201 ? 27.093 30.879 76.268 1.00 13.83 424 ALA A CA 1
ATOM 1661 C C . ALA A 1 201 ? 27.226 29.761 75.250 1.00 13.21 424 ALA A C 1
ATOM 1662 O O . ALA A 1 201 ? 28.286 29.136 75.142 1.00 15.19 424 ALA A O 1
ATOM 1664 N N . ILE A 1 202 ? 26.152 29.524 74.498 1.00 14.25 425 ILE A N 1
ATOM 1665 C CA . ILE A 1 202 ? 26.067 28.426 73.540 1.00 13.54 425 ILE A CA 1
ATOM 1666 C C . ILE A 1 202 ? 25.819 29.017 72.167 1.00 14.28 425 ILE A C 1
ATOM 1667 O O . ILE A 1 202 ? 24.954 29.888 72.016 1.00 16.99 425 ILE A O 1
ATOM 1672 N N . ALA A 1 203 ? 26.554 28.534 71.167 1.00 15.12 426 ALA A N 1
ATOM 1673 C CA . ALA A 1 203 ? 26.325 28.892 69.771 1.00 15.72 426 ALA A CA 1
ATOM 1674 C C . ALA A 1 203 ? 26.161 27.619 68.961 1.00 16.27 426 ALA A C 1
ATOM 1675 O O . ALA A 1 203 ? 26.995 26.713 69.058 1.00 17.48 426 ALA A O 1
ATOM 1677 N N . LEU A 1 204 ? 25.075 27.542 68.187 1.00 16.11 427 LEU A N 1
ATOM 1678 C CA . LEU A 1 204 ? 24.825 26.441 67.255 1.00 14.15 427 LEU A CA 1
ATOM 1679 C C . LEU A 1 204 ? 24.963 27.007 65.847 1.00 13.74 427 LEU A C 1
ATOM 1680 O O . LEU A 1 204 ? 24.163 27.862 65.434 1.00 17.05 427 LEU A O 1
ATOM 1685 N N . ASP A 1 205 ? 25.978 26.535 65.112 1.00 14.90 428 ASP A N 1
ATOM 1686 C CA . ASP A 1 205 ? 26.331 27.052 63.788 1.00 17.81 428 ASP A CA 1
ATOM 1687 C C . ASP A 1 205 ? 26.071 25.946 62.771 1.00 16.10 428 ASP A C 1
ATOM 1688 O O . ASP A 1 205 ? 26.773 24.928 62.762 1.00 16.46 428 ASP A O 1
ATOM 1693 N N . GLU A 1 206 ? 25.046 26.127 61.925 1.00 15.34 429 GLU A N 1
ATOM 1694 C CA . GLU A 1 206 ? 24.619 25.016 61.074 1.00 17.48 429 GLU A CA 1
ATOM 1695 C C . GLU A 1 206 ? 25.726 24.642 60.092 1.00 14.67 429 GLU A C 1
ATOM 1696 O O . GLU A 1 206 ? 26.204 25.482 59.323 1.00 17.92 429 GLU A O 1
ATOM 1702 N N . GLN A 1 207 ? 26.126 23.379 60.135 1.00 16.79 430 GLN A N 1
ATOM 1703 C CA . GLN A 1 207 ? 27.226 22.843 59.341 1.00 18.82 430 GLN A CA 1
ATOM 1704 C C . GLN A 1 207 ? 28.480 23.713 59.422 1.00 20.24 430 GLN A C 1
ATOM 1705 O O . GLN A 1 207 ? 29.298 23.727 58.500 1.00 26.35 430 GLN A O 1
ATOM 1711 N N . GLY A 1 208 ? 28.654 24.420 60.544 1.00 22.06 431 GLY A N 1
ATOM 1712 C CA . GLY A 1 208 ? 29.802 25.300 60.711 1.00 22.38 431 GLY A CA 1
ATOM 1713 C C . GLY A 1 208 ? 29.941 26.341 59.623 1.00 25.36 431 GLY A C 1
ATOM 1714 O O . GLY A 1 208 ? 31.055 26.808 59.361 1.00 23.64 431 GLY A O 1
ATOM 1715 N N . SER A 1 209 ? 28.829 26.735 58.991 1.00 21.49 432 SER A N 1
ATOM 1716 C CA . SER A 1 209 ? 28.860 27.444 57.718 1.00 25.09 432 SER A CA 1
ATOM 1717 C C . SER A 1 209 ? 28.015 28.713 57.678 1.00 27.71 432 SER A C 1
ATOM 1718 O O . SER A 1 209 ? 27.839 29.280 56.593 1.00 29.65 432 SER A O 1
ATOM 1721 N N . SER A 1 210 ? 27.490 29.190 58.810 1.00 20.47 433 SER A N 1
ATOM 1722 C CA . SER A 1 210 ? 26.669 30.399 58.757 1.00 25.03 433 SER A CA 1
ATOM 1723 C C . SER A 1 210 ? 27.490 31.657 58.502 1.00 28.47 433 SER A C 1
ATOM 1724 O O . SER A 1 210 ? 26.934 32.657 58.030 1.00 31.94 433 SER A O 1
ATOM 1727 N N . GLY A 1 211 ? 28.785 31.633 58.812 1.00 24.80 434 GLY A N 1
ATOM 1728 C CA . GLY A 1 211 ? 29.613 32.820 58.712 1.00 34.21 434 GLY A CA 1
ATOM 1729 C C . GLY A 1 211 ? 29.308 33.899 59.725 1.00 40.76 434 GLY A C 1
ATOM 1730 O O . GLY A 1 211 ? 29.804 35.020 59.587 1.00 34.60 434 GLY A O 1
ATOM 1731 N N . SER A 1 212 ? 28.512 33.603 60.744 1.00 34.78 435 SER A N 1
ATOM 1732 C CA . SER A 1 212 ? 28.039 34.637 61.653 1.00 40.60 435 SER A CA 1
ATOM 1733 C C . SER A 1 212 ? 29.126 35.007 62.654 1.00 48.48 435 SER A C 1
ATOM 1734 O O . SER A 1 212 ? 29.726 34.125 63.281 1.00 49.32 435 SER A O 1
ATOM 1737 N N . VAL A 1 213 ? 29.379 36.308 62.797 1.00 47.40 436 VAL A N 1
ATOM 1738 C CA . VAL A 1 213 ? 30.331 36.816 63.773 1.00 41.44 436 VAL A CA 1
ATOM 1739 C C . VAL A 1 213 ? 29.551 37.588 64.833 1.00 44.81 436 VAL A C 1
ATOM 1740 O O . VAL A 1 213 ? 28.463 38.131 64.573 1.00 37.68 436 VAL A O 1
ATOM 1744 N N . LYS A 1 214 ? 30.090 37.600 66.055 1.00 45.36 437 LYS A N 1
ATOM 1745 C CA . LYS A 1 214 ? 29.437 38.284 67.160 1.00 41.69 437 LYS A CA 1
ATOM 1746 C C . LYS A 1 214 ? 30.514 38.792 68.111 1.00 41.23 437 LYS A C 1
ATOM 1747 O O . LYS A 1 214 ? 31.710 38.488 67.969 1.00 35.49 437 LYS A O 1
ATOM 1753 N N . THR A 1 215 ? 30.086 39.571 69.096 1.00 34.91 438 THR A N 1
ATOM 1754 C CA . THR A 1 215 ? 31.014 39.932 70.148 1.00 35.87 438 THR A CA 1
ATOM 1755 C C . THR A 1 215 ? 31.354 38.699 70.983 1.00 38.96 438 THR A C 1
ATOM 1756 O O . THR A 1 215 ? 30.625 37.706 71.000 1.00 42.20 438 THR A O 1
ATOM 1760 N N . GLU A 1 216 ? 32.499 38.755 71.661 1.00 32.80 439 GLU A N 1
ATOM 1761 C CA . GLU A 1 216 ? 32.998 37.604 72.401 1.00 42.60 439 GLU A CA 1
ATOM 1762 C C . GLU A 1 216 ? 33.499 38.062 73.762 1.00 42.80 439 GLU A C 1
ATOM 1763 O O . GLU A 1 216 ? 33.580 39.259 74.056 1.00 39.50 439 GLU A O 1
ATOM 1769 N N . ARG A 1 217 ? 33.822 37.084 74.599 1.00 39.29 440 ARG A N 1
ATOM 1770 C CA . ARG A 1 217 ? 34.398 37.315 75.908 1.00 33.55 440 ARG A CA 1
ATOM 1771 C C . ARG A 1 217 ? 35.766 36.646 75.990 1.00 34.71 440 ARG A C 1
ATOM 1772 O O . ARG A 1 217 ? 36.008 35.643 75.315 1.00 38.02 440 ARG A O 1
ATOM 1780 N N . PRO A 1 218 ? 36.681 37.180 76.793 1.00 35.45 441 PRO A N 1
ATOM 1781 C CA . PRO A 1 218 ? 37.997 36.557 76.929 1.00 34.72 441 PRO A CA 1
ATOM 1782 C C . PRO A 1 218 ? 37.979 35.432 77.951 1.00 40.12 441 PRO A C 1
ATOM 1783 O O . PRO A 1 218 ? 37.059 35.304 78.761 1.00 37.14 441 PRO A O 1
ATOM 1787 N N . LYS A 1 219 ? 39.026 34.611 77.897 1.00 42.39 442 LYS A N 1
ATOM 1788 C CA . LYS A 1 219 ? 39.219 33.559 78.887 1.00 52.31 442 LYS A CA 1
ATOM 1789 C C . LYS A 1 219 ? 39.745 34.166 80.179 1.00 49.99 442 LYS A C 1
ATOM 1790 O O . LYS A 1 219 ? 40.645 35.011 80.159 1.00 44.29 442 LYS A O 1
ATOM 1796 N N . ARG A 1 220 ? 39.177 33.736 81.302 1.00 41.68 443 ARG A N 1
ATOM 1797 C CA . ARG A 1 220 ? 39.537 34.320 82.583 1.00 36.84 443 ARG A CA 1
ATOM 1798 C C . ARG A 1 220 ? 41.003 34.045 82.893 1.00 45.24 443 ARG A C 1
ATOM 1799 O O . ARG A 1 220 ? 41.556 33.003 82.529 1.00 43.20 443 ARG A O 1
ATOM 1807 N N . VAL A 1 221 ? 41.646 35.007 83.540 1.00 43.83 444 VAL A N 1
ATOM 1808 C CA . VAL A 1 221 ? 43.062 34.905 83.825 1.00 45.39 444 VAL A CA 1
ATOM 1809 C C . VAL A 1 221 ? 43.245 34.383 85.243 1.00 40.10 444 VAL A C 1
ATOM 1810 O O . VAL A 1 221 ? 42.350 34.451 86.095 1.00 47.62 444 VAL A O 1
ATOM 1814 N N . GLY A 1 222 ? 44.430 33.842 85.499 1.00 40.73 445 GLY A N 1
ATOM 1815 C CA . GLY A 1 222 ? 44.701 33.150 86.733 1.00 37.13 445 GLY A CA 1
ATOM 1816 C C . GLY A 1 222 ? 44.288 31.700 86.735 1.00 34.92 445 GLY A C 1
ATOM 1817 O O . GLY A 1 222 ? 44.559 30.998 87.718 1.00 39.57 445 GLY A O 1
ATOM 1818 N N . HIS A 1 223 ? 43.652 31.223 85.665 1.00 25.77 446 HIS A N 1
ATOM 1819 C CA . HIS A 1 223 ? 43.180 29.850 85.630 1.00 23.36 446 HIS A CA 1
ATOM 1820 C C . HIS A 1 223 ? 44.293 28.882 85.250 1.00 24.44 446 HIS A C 1
ATOM 1821 O O . HIS A 1 223 ? 45.253 29.233 84.553 1.00 28.39 446 HIS A O 1
ATOM 1828 N N . SER A 1 224 ? 44.150 27.650 85.729 1.00 26.95 447 SER A N 1
ATOM 1829 C CA . SER A 1 224 ? 45.104 26.583 85.484 1.00 27.54 447 SER A CA 1
ATOM 1830 C C . SER A 1 224 ? 45.218 26.274 83.999 1.00 25.22 447 SER A C 1
ATOM 1831 O O . SER A 1 224 ? 44.396 26.689 83.176 1.00 26.28 447 SER A O 1
ATOM 1834 N N . MET A 1 225 ? 46.243 25.492 83.668 1.00 28.55 448 MET A N 1
ATOM 1835 C CA . MET A 1 225 ? 46.267 24.807 82.385 1.00 31.03 448 MET A CA 1
ATOM 1836 C C . MET A 1 225 ? 45.048 23.899 82.263 1.00 28.57 448 MET A C 1
ATOM 1837 O O . MET A 1 225 ? 44.589 23.303 83.243 1.00 28.34 448 MET A O 1
ATOM 1842 N N . ALA A 1 226 ? 44.525 23.798 81.046 1.00 27.75 449 ALA A N 1
ATOM 1843 C CA . ALA A 1 226 ? 43.302 23.035 80.821 1.00 23.09 449 ALA A CA 1
ATOM 1844 C C . ALA A 1 226 ? 43.590 21.543 80.737 1.00 21.45 449 ALA A C 1
ATOM 1845 O O . ALA A 1 226 ? 44.634 21.123 80.226 1.00 28.86 449 ALA A O 1
ATOM 1847 N N . VAL A 1 227 ? 42.686 20.750 81.293 1.00 20.56 450 VAL A N 1
ATOM 1848 C CA . VAL A 1 227 ? 42.586 19.327 81.004 1.00 20.29 450 VAL A CA 1
ATOM 1849 C C . VAL A 1 227 ? 41.550 19.179 79.903 1.00 18.93 450 VAL A C 1
ATOM 1850 O O . VAL A 1 227 ? 40.443 19.714 80.016 1.00 19.55 450 VAL A O 1
ATOM 1854 N N . SER A 1 228 ? 41.899 18.465 78.844 1.00 17.20 451 SER A N 1
ATOM 1855 C CA . SER A 1 228 ? 41.037 18.340 77.682 1.00 18.06 451 SER A CA 1
ATOM 1856 C C . SER A 1 228 ? 40.681 16.883 77.449 1.00 18.00 451 SER A C 1
ATOM 1857 O O . SER A 1 228 ? 41.484 15.983 77.711 1.00 20.10 451 SER A O 1
ATOM 1860 N N . THR A 1 229 ? 39.474 16.655 76.934 1.00 17.34 452 THR A N 1
ATOM 1861 C CA . THR A 1 229 ? 39.068 15.314 76.555 1.00 16.34 452 THR A CA 1
ATOM 1862 C C . THR A 1 229 ? 38.185 15.377 75.313 1.00 17.55 452 THR A C 1
ATOM 1863 O O . THR A 1 229 ? 37.529 16.389 75.048 1.00 16.46 452 THR A O 1
ATOM 1867 N N . TRP A 1 230 ? 38.192 14.289 74.549 1.00 16.96 453 TRP A N 1
ATOM 1868 C CA . TRP A 1 230 ? 37.230 14.112 73.470 1.00 14.58 453 TRP A CA 1
ATOM 1869 C C . TRP A 1 230 ? 36.007 13.327 73.923 1.00 17.61 453 TRP A C 1
ATOM 1870 O O . TRP A 1 230 ? 35.032 13.221 73.170 1.00 18.39 453 TRP A O 1
ATOM 1881 N N . GLU A 1 231 ? 36.027 12.788 75.137 1.00 15.27 454 GLU A N 1
ATOM 1882 C CA . GLU A 1 231 ? 34.921 11.963 75.583 1.00 16.30 454 GLU A CA 1
ATOM 1883 C C . GLU A 1 231 ? 33.718 12.825 75.929 1.00 15.09 454 GLU A C 1
ATOM 1884 O O . GLU A 1 231 ? 33.848 13.980 76.329 1.00 17.43 454 GLU A O 1
ATOM 1890 N N . THR A 1 232 ? 32.544 12.247 75.753 1.00 16.36 455 THR A N 1
ATOM 1891 C CA . THR A 1 232 ? 31.298 12.871 76.160 1.00 17.29 455 THR A CA 1
ATOM 1892 C C . THR A 1 232 ? 30.786 12.190 77.424 1.00 19.61 455 THR A C 1
ATOM 1893 O O . THR A 1 232 ? 31.350 11.203 77.911 1.00 20.58 455 THR A O 1
ATOM 1897 N N . ILE A 1 233 ? 29.673 12.716 77.946 1.00 15.92 456 ILE A N 1
ATOM 1898 C CA . ILE A 1 233 ? 29.067 12.250 79.187 1.00 15.52 456 ILE A CA 1
ATOM 1899 C C . ILE A 1 233 ? 27.853 11.410 78.846 1.00 17.85 456 ILE A C 1
ATOM 1900 O O . ILE A 1 233 ? 27.049 11.788 77.988 1.00 19.28 456 ILE A O 1
ATOM 1905 N N . LYS A 1 234 ? 27.694 10.273 79.518 1.00 18.51 457 LYS A N 1
ATOM 1906 C CA . LYS A 1 234 ? 26.583 9.421 79.135 1.00 20.18 457 LYS A CA 1
ATOM 1907 C C . LYS A 1 234 ? 25.353 9.769 79.957 1.00 20.87 457 LYS A C 1
ATOM 1908 O O . LYS A 1 234 ? 25.455 10.222 81.100 1.00 24.86 457 LYS A O 1
ATOM 1914 N N . LEU A 1 235 ? 24.193 9.622 79.338 1.00 23.84 458 LEU A N 1
ATOM 1915 C CA . LEU A 1 235 ? 22.943 9.857 80.048 1.00 30.56 458 LEU A CA 1
ATOM 1916 C C . LEU A 1 235 ? 22.762 8.752 81.082 1.00 36.73 458 LEU A C 1
ATOM 1917 O O . LEU A 1 235 ? 22.934 7.576 80.753 1.00 34.15 458 LEU A O 1
ATOM 1922 N N . PRO A 1 236 ? 22.449 9.080 82.341 1.00 41.05 459 PRO A N 1
ATOM 1923 C CA . PRO A 1 236 ? 22.338 8.039 83.364 1.00 42.09 459 PRO A CA 1
ATOM 1924 C C . PRO A 1 236 ? 21.002 7.309 83.299 1.00 49.10 459 PRO A C 1
ATOM 1925 O O . PRO A 1 236 ? 21.002 6.077 83.341 1.00 54.01 459 PRO A O 1
ATOM 1929 N N . LYS B 1 1 ? 30.958 48.158 48.988 1.00 61.43 224 LYS B N 1
ATOM 1930 C CA . LYS B 1 1 ? 31.065 48.686 50.348 1.00 59.68 224 LYS B CA 1
ATOM 1931 C C . LYS B 1 1 ? 30.868 47.558 51.354 1.00 47.10 224 LYS B C 1
ATOM 1932 O O . LYS B 1 1 ? 29.762 47.023 51.496 1.00 49.46 224 LYS B O 1
ATOM 1938 N N . LYS B 1 2 ? 31.938 47.208 52.060 1.00 45.85 225 LYS B N 1
ATOM 1939 C CA . LYS B 1 2 ? 31.879 46.259 53.163 1.00 41.16 225 LYS B CA 1
ATOM 1940 C C . LYS B 1 2 ? 31.937 47.024 54.479 1.00 33.43 225 LYS B C 1
ATOM 1941 O O . LYS B 1 2 ? 32.842 47.839 54.691 1.00 35.50 225 LYS B O 1
ATOM 1947 N N . TYR B 1 3 ? 30.969 46.768 55.352 1.00 31.54 226 TYR B N 1
ATOM 1948 C CA . TYR B 1 3 ? 30.940 47.390 56.669 1.00 24.87 226 TYR B CA 1
ATOM 1949 C C . TYR B 1 3 ? 31.683 46.497 57.655 1.00 27.45 226 TYR B C 1
ATOM 1950 O O . TYR B 1 3 ? 31.280 45.354 57.885 1.00 26.69 226 TYR B O 1
ATOM 1959 N N . ARG B 1 4 ? 32.757 47.020 58.236 1.00 24.39 227 ARG B N 1
ATOM 1960 C CA . ARG B 1 4 ? 33.627 46.218 59.087 1.00 22.11 227 ARG B CA 1
ATOM 1961 C C . ARG B 1 4 ? 33.004 45.977 60.457 1.00 23.85 227 ARG B C 1
ATOM 1962 O O . ARG B 1 4 ? 32.182 46.758 60.948 1.00 22.86 227 ARG B O 1
ATOM 1970 N N . PHE B 1 5 ? 33.414 44.876 61.079 1.00 21.95 228 PHE B N 1
ATOM 1971 C CA . PHE B 1 5 ? 33.010 44.552 62.442 1.00 19.90 228 PHE B CA 1
ATOM 1972 C C . PHE B 1 5 ? 34.250 44.097 63.183 1.00 23.29 228 PHE B C 1
ATOM 1973 O O . PHE B 1 5 ? 34.871 43.105 62.791 1.00 20.97 228 PHE B O 1
ATOM 1981 N N . ILE B 1 6 ? 34.621 44.826 64.236 1.00 18.72 229 ILE B N 1
ATOM 1982 C CA . ILE B 1 6 ? 35.877 44.618 64.949 1.00 16.33 229 ILE B CA 1
ATOM 1983 C C . ILE B 1 6 ? 35.575 44.382 66.420 1.00 19.59 229 ILE B C 1
ATOM 1984 O O . ILE B 1 6 ? 34.752 45.090 67.008 1.00 18.97 229 ILE B O 1
ATOM 1989 N N . VAL B 1 7 ? 36.238 43.397 67.020 1.00 17.82 230 VAL B N 1
ATOM 1990 C CA . VAL B 1 7 ? 36.056 43.098 68.436 1.00 18.31 230 VAL B CA 1
ATOM 1991 C C . VAL B 1 7 ? 37.410 43.146 69.121 1.00 19.39 230 VAL B C 1
ATOM 1992 O O . VAL B 1 7 ? 38.391 42.600 68.605 1.00 20.85 230 VAL B O 1
ATOM 1996 N N . TYR B 1 8 ? 37.461 43.810 70.278 1.00 18.28 231 TYR B N 1
ATOM 1997 C CA . TYR B 1 8 ? 38.569 43.713 71.223 1.00 19.29 231 TYR B CA 1
ATOM 1998 C C . TYR B 1 8 ? 38.058 43.051 72.491 1.00 17.45 231 TYR B C 1
ATOM 1999 O O . TYR B 1 8 ? 37.019 43.450 73.015 1.00 20.78 231 TYR B O 1
ATOM 2008 N N . THR B 1 9 ? 38.801 42.084 73.009 1.00 19.62 232 THR B N 1
ATOM 2009 C CA . THR B 1 9 ? 38.412 41.493 74.276 1.00 19.52 232 THR B CA 1
ATOM 2010 C C . THR B 1 9 ? 39.656 41.218 75.105 1.00 17.89 232 THR B C 1
ATOM 2011 O O . THR B 1 9 ? 40.684 40.785 74.576 1.00 19.28 232 THR B O 1
ATOM 2015 N N . GLY B 1 10 ? 39.574 41.530 76.394 1.00 15.97 233 GLY B N 1
ATOM 2016 C CA . GLY B 1 10 ? 40.706 41.334 77.281 1.00 17.67 233 GLY B CA 1
ATOM 2017 C C . GLY B 1 10 ? 40.306 41.466 78.730 1.00 19.08 233 GLY B C 1
ATOM 2018 O O . GLY B 1 10 ? 39.211 41.928 79.062 1.00 17.05 233 GLY B O 1
ATOM 2019 N N . VAL B 1 11 ? 41.226 41.039 79.591 1.00 19.15 234 VAL B N 1
ATOM 2020 C CA . VAL B 1 11 ? 41.100 41.200 81.040 1.00 18.18 234 VAL B CA 1
ATOM 2021 C C . VAL B 1 11 ? 42.295 42.021 81.500 1.00 18.61 234 VAL B C 1
ATOM 2022 O O . VAL B 1 11 ? 43.336 41.453 81.865 1.00 20.30 234 VAL B O 1
ATOM 2026 N N . PRO B 1 12 ? 42.209 43.344 81.482 1.00 16.66 235 PRO B N 1
ATOM 2027 C CA . PRO B 1 12 ? 43.351 44.146 81.931 1.00 18.27 235 PRO B CA 1
ATOM 2028 C C . PRO B 1 12 ? 43.715 43.859 83.380 1.00 18.09 235 PRO B C 1
ATOM 2029 O O . PRO B 1 12 ? 42.876 43.464 84.195 1.00 16.68 235 PRO B O 1
ATOM 2033 N N . VAL B 1 13 ? 45.008 44.014 83.673 1.00 18.48 236 VAL B N 1
ATOM 2034 C CA . VAL B 1 13 ? 45.576 43.756 84.989 1.00 18.58 236 VAL B CA 1
ATOM 2035 C C . VAL B 1 13 ? 46.589 44.856 85.282 1.00 20.43 236 VAL B C 1
ATOM 2036 O O . VAL B 1 13 ? 47.112 45.514 84.379 1.00 22.65 236 VAL B O 1
ATOM 2040 N N . THR B 1 14 ? 46.865 45.056 86.563 1.00 16.07 237 THR B N 1
ATOM 2041 C CA . THR B 1 14 ? 47.866 46.048 86.934 1.00 18.41 237 THR B CA 1
ATOM 2042 C C . THR B 1 14 ? 48.497 45.611 88.246 1.00 17.23 237 THR B C 1
ATOM 2043 O O . THR B 1 14 ? 47.973 44.744 88.949 1.00 18.99 237 THR B O 1
ATOM 2047 N N . ARG B 1 15 ? 49.650 46.194 88.568 1.00 16.28 238 ARG B N 1
ATOM 2048 C CA . ARG B 1 15 ? 50.417 45.767 89.732 1.00 16.69 238 ARG B CA 1
ATOM 2049 C C . ARG B 1 15 ? 50.202 46.749 90.878 1.00 18.32 238 ARG B C 1
ATOM 2050 O O . ARG B 1 15 ? 50.240 47.971 90.675 1.00 18.85 238 ARG B O 1
ATOM 2058 N N . ILE B 1 16 ? 49.969 46.206 92.074 1.00 16.12 239 ILE B N 1
ATOM 2059 C CA . ILE B 1 16 ? 49.758 46.995 93.281 1.00 16.52 239 ILE B CA 1
ATOM 2060 C C . ILE B 1 16 ? 50.761 46.546 94.342 1.00 18.04 239 ILE B C 1
ATOM 2061 O O . ILE B 1 16 ? 51.456 45.538 94.194 1.00 19.60 239 ILE B O 1
ATOM 2066 N N . MET B 1 17 ? 50.841 47.325 95.417 1.00 16.38 240 MET B N 1
ATOM 2067 C CA . MET B 1 17 ? 51.645 46.968 96.580 1.00 18.87 240 MET B CA 1
ATOM 2068 C C . MET B 1 17 ? 50.755 46.985 97.815 1.00 16.10 240 MET B C 1
ATOM 2069 O O . MET B 1 17 ? 50.075 47.979 98.077 1.00 18.39 240 MET B O 1
ATOM 2074 N N . ALA B 1 18 ? 50.790 45.893 98.580 1.00 17.21 241 ALA B N 1
ATOM 2075 C CA . ALA B 1 18 ? 49.912 45.731 99.728 1.00 17.92 241 ALA B CA 1
ATOM 2076 C C . ALA B 1 18 ? 50.652 44.982 100.824 1.00 17.39 241 ALA B C 1
ATOM 2077 O O . ALA B 1 18 ? 51.424 44.060 100.540 1.00 18.13 241 ALA B O 1
ATOM 2079 N N . GLN B 1 19 ? 50.437 45.410 102.074 1.00 18.20 242 GLN B N 1
ATOM 2080 C CA . GLN B 1 19 ? 51.041 44.767 103.228 1.00 17.05 242 GLN B CA 1
ATOM 2081 C C . GLN B 1 19 ? 50.040 43.970 104.048 1.00 22.31 242 GLN B C 1
ATOM 2082 O O . GLN B 1 19 ? 49.992 42.743 103.922 1.00 22.24 242 GLN B O 1
ATOM 2088 N N . SER B 1 20 ? 49.225 44.601 104.884 1.00 21.81 243 SER B N 1
ATOM 2089 C CA . SER B 1 20 ? 48.209 43.865 105.622 1.00 22.20 243 SER B CA 1
ATOM 2090 C C . SER B 1 20 ? 46.887 44.506 105.218 1.00 21.97 243 SER B C 1
ATOM 2091 O O . SER B 1 20 ? 46.840 45.622 104.690 1.00 19.58 243 SER B O 1
ATOM 2094 N N . THR B 1 21 ? 45.798 43.765 105.449 1.00 19.68 244 THR B N 1
ATOM 2095 C CA . THR B 1 21 ? 44.468 44.287 105.152 1.00 20.42 244 THR B CA 1
ATOM 2096 C C . THR B 1 21 ? 44.118 45.517 105.980 1.00 23.44 244 THR B C 1
ATOM 2097 O O . THR B 1 21 ? 43.119 46.180 105.685 1.00 21.18 244 THR B O 1
ATOM 2101 N N . ASP B 1 22 ? 44.913 45.846 106.998 1.00 20.46 245 ASP B N 1
ATOM 2102 C CA . ASP B 1 22 ? 44.697 47.058 107.772 1.00 21.95 245 ASP B CA 1
ATOM 2103 C C . ASP B 1 22 ? 45.407 48.266 107.172 1.00 23.07 245 ASP B C 1
ATOM 2104 O O . ASP B 1 22 ? 45.205 49.390 107.646 1.00 24.56 245 ASP B O 1
ATOM 2109 N N . ASP B 1 23 ? 46.217 48.065 106.141 1.00 23.59 246 ASP B N 1
ATOM 2110 C CA . ASP B 1 23 ? 46.987 49.124 105.505 1.00 19.57 246 ASP B CA 1
ATOM 2111 C C . ASP B 1 23 ? 46.383 49.476 104.152 1.00 20.20 246 ASP B C 1
ATOM 2112 O O . ASP B 1 23 ? 45.760 48.636 103.494 1.00 18.76 246 ASP B O 1
ATOM 2117 N N . ALA B 1 24 ? 46.573 50.725 103.745 1.00 21.72 247 ALA B N 1
ATOM 2118 C CA . ALA B 1 24 ? 46.225 51.132 102.391 1.00 19.67 247 ALA B CA 1
ATOM 2119 C C . ALA B 1 24 ? 47.146 50.450 101.383 1.00 20.95 247 ALA B C 1
ATOM 2120 O O . ALA B 1 24 ? 48.199 49.910 101.722 1.00 21.71 247 ALA B O 1
ATOM 2122 N N . ILE B 1 25 ? 46.748 50.495 100.120 1.00 18.46 248 ILE B N 1
ATOM 2123 C CA . ILE B 1 25 ? 47.549 49.932 99.044 1.00 18.63 248 ILE B CA 1
ATOM 2124 C C . ILE B 1 25 ? 48.128 51.059 98.200 1.00 18.09 248 ILE B C 1
ATOM 2125 O O . ILE B 1 25 ? 47.675 52.205 98.231 1.00 17.20 248 ILE B O 1
ATOM 2130 N N . SER B 1 26 ? 49.157 50.713 97.446 1.00 16.63 249 SER B N 1
ATOM 2131 C CA . SER B 1 26 ? 49.793 51.612 96.501 1.00 16.79 249 SER B CA 1
ATOM 2132 C C . SER B 1 26 ? 49.648 51.036 95.099 1.00 17.81 249 SER B C 1
ATOM 2133 O O . SER B 1 26 ? 49.630 49.812 94.910 1.00 18.94 249 SER B O 1
ATOM 2136 N N . LEU B 1 27 ? 49.553 51.922 94.114 1.00 16.06 250 LEU B N 1
ATOM 2137 C CA . LEU B 1 27 ? 49.343 51.544 92.720 1.00 15.71 250 LEU B CA 1
ATOM 2138 C C . LEU B 1 27 ? 50.577 51.907 91.903 1.00 18.58 250 LEU B C 1
ATOM 2139 O O . LEU B 1 27 ? 50.971 53.078 91.848 1.00 19.50 250 LEU B O 1
ATOM 2144 N N . TYR B 1 28 ? 51.174 50.912 91.256 1.00 16.90 251 TYR B N 1
ATOM 2145 C CA . TYR B 1 28 ? 52.236 51.196 90.301 1.00 16.05 251 TYR B CA 1
ATOM 2146 C C . TYR B 1 28 ? 51.642 51.756 89.012 1.00 18.62 251 TYR B C 1
ATOM 2147 O O . TYR B 1 28 ? 50.433 51.702 88.788 1.00 18.17 251 TYR B O 1
ATOM 2156 N N . ASP B 1 29 ? 52.510 52.283 88.147 1.00 18.72 252 ASP B N 1
ATOM 2157 C CA . ASP B 1 29 ? 52.064 52.698 86.817 1.00 17.43 252 ASP B CA 1
ATOM 2158 C C . ASP B 1 29 ? 51.381 51.525 86.124 1.00 17.67 252 ASP B C 1
ATOM 2159 O O . ASP B 1 29 ? 51.799 50.379 86.275 1.00 19.05 252 ASP B O 1
ATOM 2164 N N . MET B 1 30 ? 50.330 51.806 85.352 1.00 18.68 253 MET B N 1
ATOM 2165 C CA . MET B 1 30 ? 49.649 50.719 84.654 1.00 19.91 253 MET B CA 1
ATOM 2166 C C . MET B 1 30 ? 50.511 50.196 83.506 1.00 22.33 253 MET B C 1
ATOM 2167 O O . MET B 1 30 ? 51.214 50.972 82.848 1.00 22.81 253 MET B O 1
ATOM 2172 N N . PRO B 1 31 ? 50.485 48.893 83.246 1.00 20.52 254 PRO B N 1
ATOM 2173 C CA . PRO B 1 31 ? 51.229 48.328 82.121 1.00 20.14 254 PRO B CA 1
ATOM 2174 C C . PRO B 1 31 ? 50.381 48.397 80.857 1.00 21.94 254 PRO B C 1
ATOM 2175 O O . PRO B 1 31 ? 49.209 48.771 80.885 1.00 20.87 254 PRO B O 1
ATOM 2179 N N . SER B 1 32 ? 51.005 48.053 79.737 1.00 22.50 255 SER B N 1
ATOM 2180 C CA . SER B 1 32 ? 50.215 47.824 78.539 1.00 21.89 255 SER B CA 1
ATOM 2181 C C . SER B 1 32 ? 49.347 46.592 78.762 1.00 19.46 255 SER B C 1
ATOM 2182 O O . SER B 1 32 ? 49.692 45.701 79.539 1.00 25.03 255 SER B O 1
ATOM 2185 N N . GLN B 1 33 ? 48.207 46.548 78.081 1.00 19.24 256 GLN B N 1
ATOM 2186 C CA . GLN B 1 33 ? 47.195 45.531 78.330 1.00 20.07 256 GLN B CA 1
ATOM 2187 C C . GLN B 1 33 ? 47.043 44.643 77.108 1.00 21.23 256 GLN B C 1
ATOM 2188 O O . GLN B 1 33 ? 46.801 45.138 76.004 1.00 23.39 256 GLN B O 1
ATOM 2194 N N . ARG B 1 34 ? 47.157 43.339 77.318 1.00 22.25 257 ARG B N 1
ATOM 2195 C CA . ARG B 1 34 ? 47.016 42.358 76.245 1.00 20.79 257 ARG B CA 1
ATOM 2196 C C . ARG B 1 34 ? 45.537 42.169 75.919 1.00 22.28 257 ARG B C 1
ATOM 2197 O O . ARG B 1 34 ? 44.756 41.742 76.778 1.00 25.57 257 ARG B O 1
ATOM 2205 N N . PHE B 1 35 ? 45.147 42.507 74.690 1.00 19.44 258 PHE B N 1
ATOM 2206 C CA . PHE B 1 35 ? 43.790 42.305 74.207 1.00 19.70 258 PHE B CA 1
ATOM 2207 C C . PHE B 1 35 ? 43.819 41.420 72.974 1.00 18.20 258 PHE B C 1
ATOM 2208 O O . PHE B 1 35 ? 44.808 41.400 72.227 1.00 20.03 258 PHE B O 1
ATOM 2216 N N . ARG B 1 36 ? 42.746 40.673 72.760 1.00 18.18 259 ARG B N 1
ATOM 2217 C CA . ARG B 1 36 ? 42.581 39.985 71.497 1.00 18.23 259 ARG B CA 1
ATOM 2218 C C . ARG B 1 36 ? 41.810 40.869 70.527 1.00 18.39 259 ARG B C 1
ATOM 2219 O O . ARG B 1 36 ? 40.779 41.447 70.890 1.00 19.65 259 ARG B O 1
ATOM 2227 N N . TYR B 1 37 ? 42.311 40.966 69.299 1.00 19.22 260 TYR B N 1
ATOM 2228 C CA . TYR B 1 37 ? 41.669 41.692 68.214 1.00 18.06 260 TYR B CA 1
ATOM 2229 C C . TYR B 1 37 ? 41.094 40.673 67.248 1.00 20.70 260 TYR B C 1
ATOM 2230 O O . TYR B 1 37 ? 41.819 39.785 66.789 1.00 22.84 260 TYR B O 1
ATOM 2239 N N . ILE B 1 38 ? 39.809 40.808 66.934 1.00 18.32 261 ILE B N 1
ATOM 2240 C CA . ILE B 1 38 ? 39.093 39.834 66.119 1.00 20.77 261 ILE B CA 1
ATOM 2241 C C . ILE B 1 38 ? 38.381 40.596 65.014 1.00 23.28 261 ILE B C 1
ATOM 2242 O O . ILE B 1 38 ? 37.540 41.460 65.291 1.00 23.99 261 ILE B O 1
ATOM 2247 N N . GLU B 1 39 ? 38.739 40.299 63.767 1.00 22.21 262 GLU B N 1
ATOM 2248 C CA . GLU B 1 39 ? 38.055 40.858 62.609 1.00 23.73 262 GLU B CA 1
ATOM 2249 C C . GLU B 1 39 ? 38.056 39.809 61.512 1.00 27.12 262 GLU B C 1
ATOM 2250 O O . GLU B 1 39 ? 39.106 39.236 61.214 1.00 28.52 262 GLU B O 1
ATOM 2256 N N . ASP B 1 40 ? 36.889 39.552 60.929 1.00 26.42 263 ASP B N 1
ATOM 2257 C CA . ASP B 1 40 ? 36.769 38.609 59.819 1.00 27.90 263 ASP B CA 1
ATOM 2258 C C . ASP B 1 40 ? 37.410 37.268 60.180 1.00 38.88 263 ASP B C 1
ATOM 2259 O O . ASP B 1 40 ? 38.303 36.767 59.495 1.00 40.12 263 ASP B O 1
ATOM 2264 N N . GLU B 1 41 ? 36.936 36.699 61.290 1.00 32.43 264 GLU B N 1
ATOM 2265 C CA . GLU B 1 41 ? 37.431 35.417 61.872 1.00 51.33 264 GLU B CA 1
ATOM 2266 C C . GLU B 1 41 ? 38.949 35.362 61.833 1.00 56.45 264 GLU B C 1
ATOM 2267 O O . GLU B 1 41 ? 39.510 34.266 61.716 1.00 62.77 264 GLU B O 1
ATOM 2273 N N . ASN B 1 42 ? 39.631 36.502 61.937 1.00 43.84 265 ASN B N 1
ATOM 2274 C CA . ASN B 1 42 ? 41.097 36.533 62.015 1.00 38.50 265 ASN B CA 1
ATOM 2275 C C . ASN B 1 42 ? 41.411 37.192 63.362 1.00 36.34 265 ASN B C 1
ATOM 2276 O O . ASN B 1 42 ? 40.918 38.280 63.673 1.00 33.26 265 ASN B O 1
ATOM 2281 N N . MET B 1 43 ? 42.243 36.515 64.146 1.00 35.28 266 MET B N 1
ATOM 2282 C CA . MET B 1 43 ? 42.529 36.890 65.523 1.00 30.71 266 MET B CA 1
ATOM 2283 C C . MET B 1 43 ? 44.004 37.235 65.667 1.00 33.88 266 MET B C 1
ATOM 2284 O O . MET B 1 43 ? 44.864 36.562 65.092 1.00 30.12 266 MET B O 1
ATOM 2289 N N . ASN B 1 44 ? 44.303 38.280 66.435 1.00 25.88 267 ASN B N 1
ATOM 2290 C CA . ASN B 1 44 ? 45.678 38.556 66.818 1.00 25.56 267 ASN B CA 1
ATOM 2291 C C . ASN B 1 44 ? 45.668 39.166 68.208 1.00 22.70 267 ASN B C 1
ATOM 2292 O O . ASN B 1 44 ? 44.659 39.710 68.660 1.00 23.25 267 ASN B O 1
ATOM 2297 N N . TRP B 1 45 ? 46.805 39.060 68.883 1.00 24.87 268 TRP B N 1
ATOM 2298 C CA . TRP B 1 45 ? 47.010 39.730 70.153 1.00 23.03 268 TRP B CA 1
ATOM 2299 C C . TRP B 1 45 ? 47.577 41.117 69.903 1.00 24.14 268 TRP B C 1
ATOM 2300 O O . TRP B 1 45 ? 48.349 41.326 68.964 1.00 25.41 268 TRP B O 1
ATOM 2311 N N . THR B 1 46 ? 47.175 42.070 70.735 1.00 21.41 269 THR B N 1
ATOM 2312 C CA . THR B 1 46 ? 47.719 43.413 70.655 1.00 21.48 269 THR B CA 1
ATOM 2313 C C . THR B 1 46 ? 47.796 43.971 72.065 1.00 28.14 269 THR B C 1
ATOM 2314 O O . THR B 1 46 ? 47.067 43.537 72.956 1.00 27.38 269 THR B O 1
ATOM 2318 N N . ASN B 1 47 ? 48.704 44.904 72.279 1.00 24.79 270 ASN B N 1
ATOM 2319 C CA . ASN B 1 47 ? 48.876 45.513 73.594 1.00 23.26 270 ASN B CA 1
ATOM 2320 C C . ASN B 1 47 ? 48.299 46.919 73.515 1.00 24.81 270 ASN B C 1
ATOM 2321 O O . ASN B 1 47 ? 48.797 47.754 72.754 1.00 34.40 270 ASN B O 1
ATOM 2326 N N . LEU B 1 48 ? 47.236 47.177 74.278 1.00 18.90 271 LEU B N 1
ATOM 2327 C CA . LEU B 1 48 ? 46.648 48.504 74.345 1.00 18.94 271 LEU B CA 1
ATOM 2328 C C . LEU B 1 48 ? 47.313 49.297 75.459 1.00 22.12 271 LEU B C 1
ATOM 2329 O O . LEU B 1 48 ? 47.674 48.745 76.504 1.00 22.32 271 LEU B O 1
ATOM 2334 N N . ASP B 1 49 ? 47.498 50.592 75.220 1.00 19.73 272 ASP B N 1
ATOM 2335 C CA . ASP B 1 49 ? 48.088 51.453 76.232 1.00 20.88 272 ASP B CA 1
ATOM 2336 C C . ASP B 1 49 ? 47.083 51.672 77.350 1.00 19.94 272 ASP B C 1
ATOM 2337 O O . ASP B 1 49 ? 45.879 51.784 77.101 1.00 22.05 272 ASP B O 1
ATOM 2342 N N . SER B 1 50 ? 47.574 51.720 78.586 1.00 19.35 273 SER B N 1
ATOM 2343 C CA . SER B 1 50 ? 46.718 52.100 79.697 1.00 19.45 273 SER B CA 1
ATOM 2344 C C . SER B 1 50 ? 47.516 52.946 80.671 1.00 20.50 273 SER B C 1
ATOM 2345 O O . SER B 1 50 ? 48.752 52.899 80.702 1.00 19.26 273 SER B O 1
ATOM 2348 N N . ARG B 1 51 ? 46.788 53.730 81.442 1.00 17.15 274 ARG B N 1
ATOM 2349 C CA . ARG B 1 51 ? 47.400 54.568 82.485 1.00 17.29 274 ARG B CA 1
ATOM 2350 C C . ARG B 1 51 ? 46.311 55.063 83.430 1.00 17.56 274 ARG B C 1
ATOM 2351 O O . ARG B 1 51 ? 45.173 54.921 83.124 1.00 16.27 274 ARG B O 1
ATOM 2359 N N . TRP B 1 52 ? 46.730 55.620 84.550 1.00 17.46 275 TRP B N 1
ATOM 2360 C CA . TRP B 1 52 ? 45.759 56.214 85.463 1.00 19.57 275 TRP B CA 1
ATOM 2361 C C . TRP B 1 52 ? 45.266 57.527 84.872 1.00 16.77 275 TRP B C 1
ATOM 2362 O O . TRP B 1 52 ? 46.053 58.456 84.643 1.00 20.59 275 TRP B O 1
ATOM 2373 N N . TYR B 1 53 ? 43.960 57.582 84.589 1.00 16.51 276 TYR B N 1
ATOM 2374 C CA . TYR B 1 53 ? 43.342 58.815 84.124 1.00 16.22 276 TYR B CA 1
ATOM 2375 C C . TYR B 1 53 ? 43.448 59.897 85.190 1.00 18.41 276 TYR B C 1
ATOM 2376 O O . TYR B 1 53 ? 43.709 61.067 84.886 1.00 20.32 276 TYR B O 1
ATOM 2385 N N . SER B 1 54 ? 43.225 59.524 86.441 1.00 17.94 277 SER B N 1
ATOM 2386 C CA . SER B 1 54 ? 43.326 60.452 87.553 1.00 20.79 277 SER B CA 1
ATOM 2387 C C . SER B 1 54 ? 43.680 59.649 88.788 1.00 18.91 277 SER B C 1
ATOM 2388 O O . SER B 1 54 ? 43.463 58.436 88.847 1.00 18.55 277 SER B O 1
ATOM 2391 N N . GLN B 1 55 ? 44.254 60.340 89.763 1.00 18.54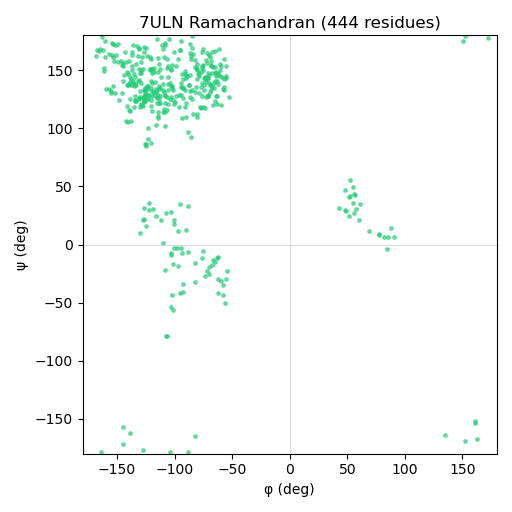 278 GLN B N 1
ATOM 2392 C CA . GLN B 1 55 ? 44.603 59.714 91.030 1.00 16.62 278 GLN B CA 1
ATOM 2393 C C . GLN B 1 55 ? 44.654 60.794 92.098 1.00 19.85 278 GLN B C 1
ATOM 2394 O O . GLN B 1 55 ? 45.235 61.856 91.876 1.00 18.84 278 GLN B O 1
ATOM 2400 N N . ASN B 1 56 ? 44.009 60.544 93.224 1.00 18.56 279 ASN B N 1
ATOM 2401 C CA . ASN B 1 56 ? 44.154 61.401 94.393 1.00 19.27 279 ASN B CA 1
ATOM 2402 C C . ASN B 1 56 ? 44.523 60.497 95.575 1.00 19.10 279 ASN B C 1
ATOM 2403 O O . ASN B 1 56 ? 44.697 59.282 95.417 1.00 18.80 279 ASN B O 1
ATOM 2408 N N . SER B 1 57 ? 44.630 61.087 96.773 1.00 21.87 280 SER B N 1
ATOM 2409 C CA . SER B 1 57 ? 45.085 60.302 97.918 1.00 22.71 280 SER B CA 1
ATOM 2410 C C . SER B 1 57 ? 44.308 59.026 98.216 1.00 18.79 280 SER B C 1
ATOM 2411 O O . SER B 1 57 ? 44.864 58.120 98.853 1.00 20.95 280 SER B O 1
ATOM 2414 N N . LEU B 1 58 ? 43.057 58.930 97.763 1.00 18.43 281 LEU B N 1
ATOM 2415 C CA . LEU B 1 58 ? 42.200 57.811 98.124 1.00 21.57 281 LEU B CA 1
ATOM 2416 C C . LEU B 1 58 ? 41.931 56.827 97.001 1.00 18.06 281 LEU B C 1
ATOM 2417 O O . LEU B 1 58 ? 41.550 55.689 97.295 1.00 17.25 281 LEU B O 1
ATOM 2422 N N . LYS B 1 59 ? 42.082 57.219 95.737 1.00 17.18 282 LYS B N 1
ATOM 2423 C CA . LYS B 1 59 ? 41.606 56.347 94.669 1.00 18.21 282 LYS B CA 1
ATOM 2424 C C . LYS B 1 59 ? 42.244 56.757 93.350 1.00 21.53 282 LYS B C 1
ATOM 2425 O O . LYS B 1 59 ? 42.833 57.832 93.230 1.00 20.09 282 LYS B O 1
ATOM 2431 N N . ALA B 1 60 ? 42.095 55.890 92.345 1.00 15.98 283 ALA B N 1
ATOM 2432 C CA . ALA B 1 60 ? 42.580 56.180 91.001 1.00 15.09 283 ALA B CA 1
ATOM 2433 C C . ALA B 1 60 ? 41.620 55.599 89.973 1.00 17.46 283 ALA B C 1
ATOM 2434 O O . ALA B 1 60 ? 41.033 54.535 90.189 1.00 18.61 283 ALA B O 1
ATOM 2436 N N . ILE B 1 61 ? 41.478 56.287 88.846 1.00 17.00 284 ILE B N 1
ATOM 2437 C CA . ILE B 1 61 ? 40.589 55.840 87.780 1.00 17.02 284 ILE B CA 1
ATOM 2438 C C . ILE B 1 61 ? 41.453 55.356 86.622 1.00 15.93 284 ILE B C 1
ATOM 2439 O O . ILE B 1 61 ? 42.281 56.124 86.113 1.00 16.18 284 ILE B O 1
ATOM 2444 N N . PRO B 1 62 ? 41.312 54.103 86.195 1.00 14.69 285 PRO B N 1
ATOM 2445 C CA . PRO B 1 62 ? 42.111 53.586 85.079 1.00 15.84 285 PRO B CA 1
ATOM 2446 C C . PRO B 1 62 ? 41.528 53.986 83.741 1.00 16.76 285 PRO B C 1
ATOM 2447 O O . PRO B 1 62 ? 40.320 54.186 83.601 1.00 17.56 285 PRO B O 1
ATOM 2451 N N . MET B 1 63 ? 42.406 54.101 82.741 1.00 16.84 286 MET B N 1
ATOM 2452 C CA . MET B 1 63 ? 41.960 54.322 81.372 1.00 18.26 286 MET B CA 1
ATOM 2453 C C . MET B 1 63 ? 42.717 53.408 80.418 1.00 18.27 286 MET B C 1
ATOM 2454 O O . MET B 1 63 ? 43.900 53.108 80.619 1.00 17.23 286 MET B O 1
ATOM 2459 N N . ILE B 1 64 ? 42.006 52.953 79.387 1.00 18.29 287 ILE B N 1
ATOM 2460 C CA . ILE B 1 64 ? 42.567 52.088 78.353 1.00 17.91 287 ILE B CA 1
ATOM 2461 C C . ILE B 1 64 ? 42.274 52.725 77.006 1.00 17.39 287 ILE B C 1
ATOM 2462 O O . ILE B 1 64 ? 41.137 53.129 76.745 1.00 17.28 287 ILE B O 1
ATOM 2467 N N . ILE B 1 65 ? 43.293 52.802 76.145 1.00 17.97 288 ILE B N 1
ATOM 2468 C CA . ILE B 1 65 ? 43.191 53.525 74.877 1.00 16.70 288 ILE B CA 1
ATOM 2469 C C . ILE B 1 65 ? 42.909 52.535 73.756 1.00 16.62 288 ILE B C 1
ATOM 2470 O O . ILE B 1 65 ? 43.641 51.547 73.589 1.00 19.61 288 ILE B O 1
ATOM 2475 N N . VAL B 1 66 ? 41.864 52.809 72.980 1.00 17.42 289 VAL B N 1
ATOM 2476 C CA . VAL B 1 66 ? 41.363 51.890 71.958 1.00 18.91 289 VAL B CA 1
ATOM 2477 C C . VAL B 1 66 ? 41.425 52.542 70.580 1.00 18.35 289 VAL B C 1
ATOM 2478 O O . VAL B 1 66 ? 40.692 53.505 70.315 1.00 20.18 289 VAL B O 1
ATOM 2482 N N . PRO B 1 67 ? 42.244 52.028 69.662 1.00 17.67 290 PRO B N 1
ATOM 2483 C CA . PRO B 1 67 ? 42.255 52.566 68.297 1.00 18.21 290 PRO B CA 1
ATOM 2484 C C . PRO B 1 67 ? 40.941 52.330 67.568 1.00 22.64 290 PRO B C 1
ATOM 2485 O O . PRO B 1 67 ? 40.245 51.331 67.778 1.00 21.01 290 PRO B O 1
ATOM 2489 N N . VAL B 1 68 ? 40.604 53.280 66.703 1.00 21.40 291 VAL B N 1
ATOM 2490 C CA . VAL B 1 68 ? 39.424 53.205 65.848 1.00 19.61 291 VAL B CA 1
ATOM 2491 C C . VAL B 1 68 ? 39.876 53.442 64.416 1.00 21.10 291 VAL B C 1
ATOM 2492 O O . VAL B 1 68 ? 40.497 54.480 64.142 1.00 23.73 291 VAL B O 1
ATOM 2496 N N . PRO B 1 69 ? 39.557 52.555 63.477 1.00 22.52 292 PRO B N 1
ATOM 2497 C CA . PRO B 1 69 ? 39.896 52.818 62.078 1.00 23.51 292 PRO B CA 1
ATOM 2498 C C . PRO B 1 69 ? 39.035 53.948 61.550 1.00 24.72 292 PRO B C 1
ATOM 2499 O O . PRO B 1 69 ? 38.008 54.299 62.134 1.00 24.62 292 PRO B O 1
ATOM 2503 N N . GLN B 1 70 ? 39.472 54.509 60.423 1.00 23.03 293 GLN B N 1
ATOM 2504 C CA . GLN B 1 70 ? 38.750 55.608 59.795 1.00 24.50 293 GLN B CA 1
ATOM 2505 C C . GLN B 1 70 ? 37.315 55.216 59.477 1.00 22.94 293 GLN B C 1
ATOM 2506 O O . GLN B 1 70 ? 37.043 54.121 58.973 1.00 24.05 293 GLN B O 1
ATOM 2512 N N . GLY B 1 71 ? 36.380 56.123 59.785 1.00 24.72 294 GLY B N 1
ATOM 2513 C CA . GLY B 1 71 ? 35.000 55.919 59.431 1.00 27.08 294 GLY B CA 1
ATOM 2514 C C . GLY B 1 71 ? 34.090 56.263 60.583 1.00 25.43 294 GLY B C 1
ATOM 2515 O O . GLY B 1 71 ? 34.485 56.949 61.531 1.00 24.41 294 GLY B O 1
ATOM 2516 N N . GLU B 1 72 ? 32.852 55.794 60.481 1.00 20.45 295 GLU B N 1
ATOM 2517 C CA . GLU B 1 72 ? 31.837 56.010 61.504 1.00 23.10 295 GLU B CA 1
ATOM 2518 C C . GLU B 1 72 ? 31.377 54.664 62.039 1.00 25.91 295 GLU B C 1
ATOM 2519 O O . GLU B 1 72 ? 31.205 53.709 61.276 1.00 23.58 295 GLU B O 1
ATOM 2525 N N . TRP B 1 73 ? 31.185 54.591 63.356 1.00 20.50 296 TRP B N 1
ATOM 2526 C CA . TRP B 1 73 ? 31.055 53.317 64.044 1.00 20.14 296 TRP B CA 1
ATOM 2527 C C . TRP B 1 73 ? 29.995 53.407 65.124 1.00 21.83 296 TRP B C 1
ATOM 2528 O O . TRP B 1 73 ? 29.953 54.385 65.877 1.00 23.99 296 TRP B O 1
ATOM 2539 N N . THR B 1 74 ? 29.160 52.377 65.228 1.00 19.50 297 THR B N 1
ATOM 2540 C CA . THR B 1 74 ? 28.380 52.207 66.445 1.00 20.82 297 THR B CA 1
ATOM 2541 C C . THR B 1 74 ? 29.179 51.295 67.366 1.00 24.25 297 THR B C 1
ATOM 2542 O O . THR B 1 74 ? 29.802 50.326 66.919 1.00 23.19 297 THR B O 1
ATOM 2546 N N . VAL B 1 75 ? 29.260 51.673 68.636 1.00 21.74 298 VAL B N 1
ATOM 2547 C CA . VAL B 1 75 ? 30.187 51.039 69.565 1.00 19.74 298 VAL B CA 1
ATOM 2548 C C . VAL B 1 75 ? 29.369 50.439 70.692 1.00 20.78 298 VAL B C 1
ATOM 2549 O O . VAL B 1 75 ? 28.481 51.101 71.243 1.00 22.24 298 VAL B O 1
ATOM 2553 N N . GLU B 1 76 ? 29.653 49.184 71.014 1.00 17.34 299 GLU B N 1
ATOM 2554 C CA . GLU B 1 76 ? 29.012 48.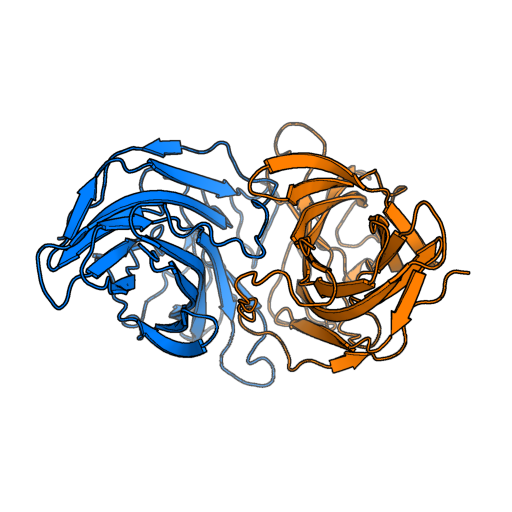482 72.112 1.00 17.89 299 GLU B CA 1
ATOM 2555 C C . GLU B 1 76 ? 30.102 47.933 73.010 1.00 16.79 299 GLU B C 1
ATOM 2556 O O . GLU B 1 76 ? 31.021 47.261 72.529 1.00 19.45 299 GLU B O 1
ATOM 2562 N N . ILE B 1 77 ? 30.032 48.246 74.304 1.00 15.41 300 ILE B N 1
ATOM 2563 C CA . ILE B 1 77 ? 31.038 47.774 75.241 1.00 15.12 300 ILE B CA 1
ATOM 2564 C C . ILE B 1 77 ? 30.351 47.130 76.435 1.00 17.11 300 ILE B C 1
ATOM 2565 O O . ILE B 1 77 ? 29.381 47.671 76.977 1.00 17.66 300 ILE B O 1
ATOM 2570 N N A SER B 1 78 ? 30.853 45.980 76.851 0.57 15.50 301 SER B N 1
ATOM 2571 N N B SER B 1 78 ? 30.852 45.966 76.828 0.43 15.51 301 SER B N 1
ATOM 2572 C CA A SER B 1 78 ? 30.447 45.394 78.117 0.57 14.80 301 SER B CA 1
ATOM 2573 C CA B SER B 1 78 ? 30.499 45.327 78.084 0.43 14.89 301 SER B CA 1
ATOM 2574 C C A SER B 1 78 ? 31.668 45.270 79.011 0.57 16.99 301 SER B C 1
ATOM 2575 C C B SER B 1 78 ? 31.715 45.347 78.996 0.43 16.95 301 SER B C 1
ATOM 2576 O O A SER B 1 78 ? 32.755 44.902 78.555 0.57 16.21 301 SER B O 1
ATOM 2577 O O B SER B 1 78 ? 32.848 45.160 78.540 0.43 15.88 301 SER B O 1
ATOM 2582 N N . MET B 1 79 ? 31.489 45.590 80.283 1.00 16.79 302 MET B N 1
ATOM 2583 C CA . MET B 1 79 ? 32.581 45.581 81.240 1.00 16.18 302 MET B CA 1
ATOM 2584 C C . MET B 1 79 ? 32.118 44.865 82.491 1.00 17.99 302 MET B C 1
ATOM 2585 O O . MET B 1 79 ? 31.039 45.162 83.018 1.00 19.07 302 MET B O 1
ATOM 2590 N N . GLU B 1 80 ? 32.939 43.940 82.978 1.00 16.27 303 GLU B N 1
ATOM 2591 C CA . GLU B 1 80 ? 32.626 43.223 84.209 1.00 16.60 303 GLU B CA 1
ATOM 2592 C C . GLU B 1 80 ? 33.787 43.450 85.165 1.00 15.80 303 GLU B C 1
ATOM 2593 O O . GLU B 1 80 ? 34.837 42.810 85.038 1.00 19.49 303 GLU B O 1
ATOM 2599 N N . GLY B 1 81 ? 33.596 44.384 86.096 1.00 16.65 304 GLY B N 1
ATOM 2600 C CA . GLY B 1 81 ? 34.647 44.776 87.020 1.00 15.72 304 GLY B CA 1
ATOM 2601 C C . GLY B 1 81 ? 34.706 43.868 88.229 1.00 16.41 304 GLY B C 1
ATOM 2602 O O . GLY B 1 81 ? 33.704 43.662 88.921 1.00 17.43 304 GLY B O 1
ATOM 2603 N N . TYR B 1 82 ? 35.887 43.311 88.463 1.00 14.00 305 TYR B N 1
ATOM 2604 C CA . TYR B 1 82 ? 36.159 42.450 89.606 1.00 14.93 305 TYR B CA 1
ATOM 2605 C C . TYR B 1 82 ? 37.667 42.468 89.773 1.00 14.38 305 TYR B C 1
ATOM 2606 O O . TYR B 1 82 ? 38.398 42.335 88.783 1.00 15.64 305 TYR B O 1
ATOM 2615 N N . GLN B 1 83 ? 38.145 42.636 91.009 1.00 14.35 306 GLN B N 1
ATOM 2616 C CA . GLN B 1 83 ? 39.555 42.944 91.245 1.00 14.43 306 GLN B CA 1
ATOM 2617 C C . GLN B 1 83 ? 40.013 41.855 92.210 1.00 15.70 306 GLN B C 1
ATOM 2618 O O . GLN B 1 83 ? 40.057 42.058 93.432 1.00 15.97 306 GLN B O 1
ATOM 2624 N N . PRO B 1 84 ? 40.426 40.706 91.694 1.00 14.39 307 PRO B N 1
ATOM 2625 C CA . PRO B 1 84 ? 41.019 39.689 92.563 1.00 14.12 307 PRO B CA 1
ATOM 2626 C C . PRO B 1 84 ? 42.507 40.010 92.538 1.00 16.68 307 PRO B C 1
ATOM 2627 O O . PRO B 1 84 ? 43.049 40.486 91.537 1.00 16.99 307 PRO B O 1
ATOM 2631 N N . THR B 1 85 ? 43.169 39.712 93.653 1.00 15.14 308 THR B N 1
ATOM 2632 C CA . THR B 1 85 ? 44.596 39.959 93.825 1.00 16.98 308 THR B CA 1
ATOM 2633 C C . THR B 1 85 ? 45.347 38.639 93.958 1.00 18.15 308 THR B C 1
ATOM 2634 O O . THR B 1 85 ? 44.813 37.649 94.463 1.00 20.00 308 THR B O 1
ATOM 2638 N N . SER B 1 86 ? 46.592 38.624 93.489 1.00 16.93 309 SER B N 1
ATOM 2639 C CA . SER B 1 86 ? 47.392 37.407 93.509 1.00 18.48 309 SER B CA 1
ATOM 2640 C C . SER B 1 86 ? 48.867 37.785 93.545 1.00 18.79 309 SER B C 1
ATOM 2641 O O . SER B 1 86 ? 49.248 38.911 93.224 1.00 19.59 309 SER B O 1
ATOM 2644 N N A SER B 1 87 ? 49.695 36.824 93.935 0.54 21.44 310 SER B N 1
ATOM 2645 N N B SER B 1 87 ? 49.696 36.817 93.930 0.46 21.45 310 SER B N 1
ATOM 2646 C CA A SER B 1 87 ? 51.120 37.084 94.070 0.54 24.79 310 SER B CA 1
ATOM 2647 C CA B SER B 1 87 ? 51.128 37.049 94.071 0.46 24.80 310 SER B CA 1
ATOM 2648 C C A SER B 1 87 ? 51.770 37.280 92.706 0.54 25.52 310 SER B C 1
ATOM 2649 C C B SER B 1 87 ? 51.786 37.249 92.710 0.46 25.55 310 SER B C 1
ATOM 2650 O O A SER B 1 87 ? 51.282 36.805 91.680 0.54 24.03 310 SER B O 1
ATOM 2651 O O B SER B 1 87 ? 51.316 36.751 91.686 0.46 24.09 310 SER B O 1
ATOM 2656 N N . THR B 1 88 ? 52.889 37.998 92.701 1.00 26.19 311 THR B N 1
ATOM 2657 C CA . THR B 1 88 ? 53.686 38.131 91.492 1.00 29.06 311 THR B CA 1
ATOM 2658 C C . THR B 1 88 ? 54.756 37.055 91.409 1.00 33.94 311 THR B C 1
ATOM 2659 O O . THR B 1 88 ? 55.351 36.870 90.343 1.00 44.31 311 THR B O 1
ATOM 2663 N N . THR B 1 89 ? 54.980 36.329 92.499 1.00 39.18 312 THR B N 1
ATOM 2664 C CA . THR B 1 89 ? 56.053 35.361 92.644 1.00 43.11 312 THR B CA 1
ATOM 2665 C C . THR B 1 89 ? 55.504 33.941 92.638 1.00 50.21 312 THR B C 1
ATOM 2666 O O . THR B 1 89 ? 54.294 33.701 92.657 1.00 47.59 312 THR B O 1
ATOM 2670 N N . ASP B 1 90 ? 56.409 33.016 92.621 1.00 47.42 313 ASP B N 1
ATOM 2671 C CA . ASP B 1 90 ? 56.210 31.605 92.882 1.00 43.83 313 ASP B CA 1
ATOM 2672 C C . ASP B 1 90 ? 56.398 31.320 94.371 1.00 48.27 313 ASP B C 1
ATOM 2673 O O . ASP B 1 90 ? 57.176 31.997 95.047 1.00 48.08 313 ASP B O 1
ATOM 2678 N N . PRO B 1 91 ? 55.643 30.368 94.933 1.00 46.28 314 PRO B N 1
ATOM 2679 C CA . PRO B 1 91 ? 54.519 29.768 94.220 1.00 51.41 314 PRO B CA 1
ATOM 2680 C C . PRO B 1 91 ? 53.332 30.703 94.371 1.00 43.92 314 PRO B C 1
ATOM 2681 O O . PRO B 1 91 ? 53.542 31.862 94.750 1.00 48.96 314 PRO B O 1
ATOM 2685 N N . ASN B 1 92 ? 52.128 30.226 94.078 1.00 46.08 315 ASN B N 1
ATOM 2686 C CA . ASN B 1 92 ? 50.879 30.947 94.299 1.00 33.51 315 ASN B CA 1
ATOM 2687 C C . ASN B 1 92 ? 50.608 32.025 93.261 1.00 33.17 315 ASN B C 1
ATOM 2688 O O . ASN B 1 92 ? 49.654 32.780 93.448 1.00 29.23 315 ASN B O 1
ATOM 2693 N N . LYS B 1 93 ? 51.390 32.117 92.179 1.00 29.82 316 LYS B N 1
ATOM 2694 C CA . LYS B 1 93 ? 51.150 33.162 91.185 1.00 30.19 316 LYS B CA 1
ATOM 2695 C C . LYS B 1 93 ? 49.739 33.081 90.600 1.00 34.32 316 LYS B C 1
ATOM 2696 O O . LYS B 1 93 ? 49.121 34.110 90.298 1.00 36.68 316 LYS B O 1
ATOM 2702 N N . ASP B 1 94 ? 49.208 31.876 90.434 1.00 29.48 317 ASP B N 1
ATOM 2703 C CA . ASP B 1 94 ? 47.886 31.712 89.837 1.00 32.00 317 ASP B CA 1
ATOM 2704 C C . ASP B 1 94 ? 46.782 31.554 90.875 1.00 26.51 317 ASP B C 1
ATOM 2705 O O . ASP B 1 94 ? 45.657 31.196 90.511 1.00 29.06 317 ASP B O 1
ATOM 2710 N N . LYS B 1 95 ? 47.070 31.810 92.146 1.00 21.15 318 LYS B N 1
ATOM 2711 C CA A LYS B 1 95 ? 46.110 31.619 93.227 0.76 18.26 318 LYS B CA 1
ATOM 2712 C CA B LYS B 1 95 ? 46.106 31.619 93.221 0.24 18.48 318 LYS B CA 1
ATOM 2713 C C . LYS B 1 95 ? 45.551 32.962 93.679 1.00 22.60 318 LYS B C 1
ATOM 2714 O O . LYS B 1 95 ? 46.312 33.898 93.960 1.00 24.98 318 LYS B O 1
ATOM 2725 N N . GLN B 1 96 ? 44.229 33.053 93.771 1.00 18.66 319 GLN B N 1
ATOM 2726 C CA . GLN B 1 96 ? 43.627 34.280 94.261 1.00 15.72 319 GLN B CA 1
ATOM 2727 C C . GLN B 1 96 ? 43.900 34.413 95.754 1.00 20.26 319 GLN B C 1
ATOM 2728 O O . GLN B 1 96 ? 43.649 33.481 96.530 1.00 16.43 319 GLN B O 1
ATOM 2734 N N . ASP B 1 97 ? 44.438 35.565 96.163 1.00 17.18 320 ASP B N 1
ATOM 2735 C CA . ASP B 1 97 ? 44.705 35.776 97.580 1.00 15.58 320 ASP B CA 1
ATOM 2736 C C . ASP B 1 97 ? 43.682 36.687 98.247 1.00 18.11 320 ASP B C 1
ATOM 2737 O O . ASP B 1 97 ? 43.635 36.751 99.479 1.00 19.85 320 ASP B O 1
ATOM 2742 N N . GLY B 1 98 ? 42.809 37.317 97.473 1.00 16.40 321 GLY B N 1
ATOM 2743 C CA . GLY B 1 98 ? 41.856 38.277 98.000 1.00 16.79 321 GLY B CA 1
ATOM 2744 C C . GLY B 1 98 ? 41.340 39.152 96.869 1.00 14.58 321 GLY B C 1
ATOM 2745 O O . GLY B 1 98 ? 41.284 38.727 95.715 1.00 15.60 321 GLY B O 1
ATOM 2746 N N . LEU B 1 99 ? 40.967 40.377 97.227 1.00 14.51 322 LEU B N 1
ATOM 2747 C CA . LEU B 1 99 ? 40.464 41.302 96.221 1.00 14.14 322 LEU B CA 1
ATOM 2748 C C . LEU B 1 99 ? 40.570 42.728 96.749 1.00 14.33 322 LEU B C 1
ATOM 2749 O O . LEU B 1 99 ? 40.678 42.957 97.958 1.00 15.71 322 LEU B O 1
ATOM 2754 N N . ILE B 1 100 ? 40.519 43.682 95.825 1.00 14.51 323 ILE B N 1
ATOM 2755 C CA . ILE B 1 100 ? 40.308 45.086 96.153 1.00 15.79 323 ILE B CA 1
ATOM 2756 C C . ILE B 1 100 ? 38.849 45.407 95.866 1.00 15.73 323 ILE B C 1
ATOM 2757 O O . ILE B 1 100 ? 38.353 45.169 94.751 1.00 15.97 323 ILE B O 1
ATOM 2762 N N . ALA B 1 101 ? 38.152 45.920 96.872 1.00 14.82 324 ALA B N 1
ATOM 2763 C CA . ALA B 1 101 ? 36.744 46.238 96.704 1.00 15.18 324 ALA B CA 1
ATOM 2764 C C . ALA B 1 101 ? 36.540 47.627 96.117 1.00 17.47 324 ALA B C 1
ATOM 2765 O O . ALA B 1 101 ? 37.435 48.481 96.113 1.00 16.46 324 ALA B O 1
ATOM 2767 N N . TYR B 1 102 ? 35.339 47.834 95.606 1.00 15.60 325 TYR B N 1
ATOM 2768 C CA . TYR B 1 102 ? 34.894 49.115 95.095 1.00 14.79 325 TYR B CA 1
ATOM 2769 C C . TYR B 1 102 ? 34.021 49.818 96.123 1.00 15.87 325 TYR B C 1
ATOM 2770 O O . TYR B 1 102 ? 33.505 49.205 97.066 1.00 17.12 325 TYR B O 1
ATOM 2779 N N . ASN B 1 103 ? 33.798 51.111 95.899 1.00 16.01 326 ASN B N 1
ATOM 2780 C CA . ASN B 1 103 ? 32.710 51.753 96.623 1.00 15.90 326 ASN B CA 1
ATOM 2781 C C . ASN B 1 103 ? 31.420 51.579 95.815 1.00 19.08 326 ASN B C 1
ATOM 2782 O O . ASN B 1 103 ? 31.401 50.937 94.760 1.00 17.18 326 ASN B O 1
ATOM 2787 N N . ASP B 1 104 ? 30.319 52.145 96.316 1.00 18.32 327 ASP B N 1
ATOM 2788 C CA . ASP B 1 104 ? 29.018 52.006 95.666 1.00 18.17 327 ASP B CA 1
ATOM 2789 C C . ASP B 1 104 ? 28.610 53.263 94.906 1.00 21.43 327 ASP B C 1
ATOM 2790 O O . ASP B 1 104 ? 27.413 53.542 94.752 1.00 21.85 327 ASP B O 1
ATOM 2795 N N . ASP B 1 105 ? 29.592 54.029 94.426 1.00 17.40 328 ASP B N 1
ATOM 2796 C CA . ASP B 1 105 ? 29.376 55.294 93.730 1.00 20.66 328 ASP B CA 1
ATOM 2797 C C . ASP B 1 105 ? 29.137 55.016 92.252 1.00 20.01 328 ASP B C 1
ATOM 2798 O O . ASP B 1 105 ? 30.069 54.965 91.449 1.00 18.40 328 ASP B O 1
ATOM 2803 N N . LEU B 1 106 ? 27.866 54.881 91.871 1.00 19.20 329 LEU B N 1
ATOM 2804 C CA . LEU B 1 106 ? 27.562 54.607 90.471 1.00 20.57 329 LEU B CA 1
ATOM 2805 C C . LEU B 1 106 ? 27.715 55.834 89.583 1.00 23.50 329 LEU B C 1
ATOM 2806 O O . LEU B 1 106 ? 27.598 55.710 88.360 1.00 24.75 329 LEU B O 1
ATOM 2811 N N . SER B 1 107 ? 27.980 57.007 90.157 1.00 21.71 330 SER B N 1
ATOM 2812 C CA . SER B 1 107 ? 28.316 58.188 89.369 1.00 25.07 330 SER B CA 1
ATOM 2813 C C . SER B 1 107 ? 29.744 58.153 88.831 1.00 25.13 330 SER B C 1
ATOM 2814 O O . SER B 1 107 ? 30.074 58.960 87.948 1.00 26.11 330 SER B O 1
ATOM 2817 N N . GLU B 1 108 ? 30.578 57.224 89.311 1.00 18.85 331 GLU B N 1
ATOM 2818 C CA . GLU B 1 108 ? 31.968 57.041 88.883 1.00 19.99 331 GLU B CA 1
ATOM 2819 C C . GLU B 1 108 ? 32.121 55.588 88.430 1.00 17.53 331 GLU B C 1
ATOM 2820 O O . GLU B 1 108 ? 32.536 54.715 89.199 1.00 18.34 331 GLU B O 1
ATOM 2826 N N . GLY B 1 109 ? 31.776 55.319 87.172 1.00 17.64 332 GLY B N 1
ATOM 2827 C CA . GLY B 1 109 ? 31.852 53.958 86.684 1.00 16.39 332 GLY B CA 1
ATOM 2828 C C . GLY B 1 109 ? 32.418 53.934 85.283 1.00 18.00 332 GLY B C 1
ATOM 2829 O O . GLY B 1 109 ? 33.030 54.905 84.812 1.00 18.53 332 GLY B O 1
ATOM 2830 N N . TRP B 1 110 ? 32.192 52.816 84.605 1.00 16.15 333 TRP B N 1
ATOM 2831 C CA . TRP B 1 110 ? 32.630 52.648 83.225 1.00 15.61 333 TRP B CA 1
ATOM 2832 C C . TRP B 1 110 ? 32.064 53.710 82.284 1.00 15.69 333 TRP B C 1
ATOM 2833 O O . TRP B 1 110 ? 30.871 54.026 82.321 1.00 15.48 333 TRP B O 1
ATOM 2844 N N . ASN B 1 111 ? 32.931 54.280 81.446 1.00 15.86 334 ASN B N 1
ATOM 2845 C CA . ASN B 1 111 ? 32.541 55.344 80.524 1.00 15.72 334 ASN B CA 1
ATOM 2846 C C . ASN B 1 111 ? 33.630 55.443 79.461 1.00 15.92 334 ASN B C 1
ATOM 2847 O O . ASN B 1 111 ? 34.626 54.716 79.507 1.00 16.26 334 ASN B O 1
ATOM 2852 N N . VAL B 1 112 ? 33.432 56.346 78.494 1.00 17.05 335 VAL B N 1
ATOM 2853 C CA . VAL B 1 112 ? 34.386 56.552 77.407 1.00 16.57 335 VAL B CA 1
ATOM 2854 C C . VAL B 1 112 ? 34.673 58.037 77.247 1.00 16.26 335 VAL B C 1
ATOM 2855 O O . VAL B 1 112 ? 33.900 58.895 77.680 1.00 18.54 335 VAL B O 1
ATOM 2859 N N . GLY B 1 113 ? 35.784 58.332 76.565 1.00 16.95 336 GLY B N 1
ATOM 2860 C CA . GLY B 1 113 ? 36.104 59.698 76.198 1.00 17.38 336 GLY B CA 1
ATOM 2861 C C . GLY B 1 113 ? 36.928 59.719 74.930 1.00 20.63 336 GLY B C 1
ATOM 2862 O O . GLY B 1 113 ? 37.358 58.677 74.436 1.00 17.29 336 GLY B O 1
ATOM 2863 N N . ILE B 1 114 ? 37.133 60.933 74.405 1.00 19.65 337 ILE B N 1
ATOM 2864 C CA . ILE B 1 114 ? 37.931 61.151 73.197 1.00 19.67 337 ILE B CA 1
ATOM 2865 C C . ILE B 1 114 ? 39.407 61.043 73.543 1.00 19.07 337 ILE B C 1
ATOM 2866 O O . ILE B 1 114 ? 39.891 61.733 74.446 1.00 21.46 337 ILE B O 1
ATOM 2871 N N . TYR B 1 115 ? 40.147 60.214 72.807 1.00 20.17 338 TYR B N 1
ATOM 2872 C CA . TYR B 1 115 ? 41.597 60.239 72.959 1.00 21.00 338 TYR B CA 1
ATOM 2873 C C . TYR B 1 115 ? 42.293 60.974 71.819 1.00 22.95 338 TYR B C 1
ATOM 2874 O O . TYR B 1 115 ? 43.100 61.876 72.074 1.00 22.44 338 TYR B O 1
ATOM 2883 N N . ASN B 1 116 ? 42.024 60.599 70.571 1.00 22.14 339 ASN B N 1
ATOM 2884 C CA . ASN B 1 116 ? 42.605 61.311 69.436 1.00 23.07 339 ASN B CA 1
ATOM 2885 C C . ASN B 1 116 ? 41.639 61.265 68.265 1.00 19.50 339 ASN B C 1
ATOM 2886 O O . ASN B 1 116 ? 41.231 60.181 67.838 1.00 20.18 339 ASN B O 1
ATOM 2891 N N . ASN B 1 117 ? 41.284 62.437 67.742 1.00 20.11 340 ASN B N 1
ATOM 2892 C CA . ASN B 1 117 ? 40.628 62.553 66.433 1.00 22.45 340 ASN B CA 1
ATOM 2893 C C . AS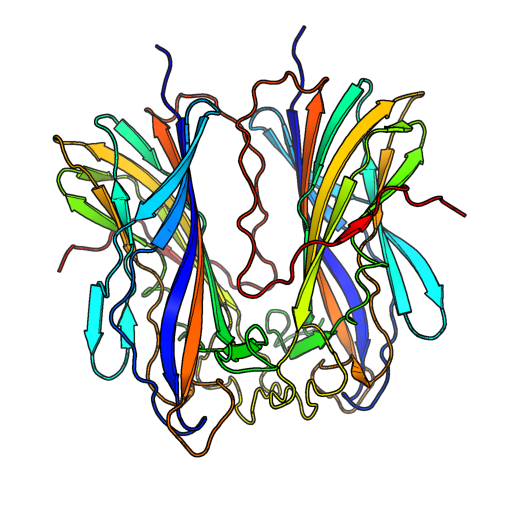N B 1 117 ? 39.343 61.726 66.322 1.00 20.09 340 ASN B C 1
ATOM 2894 O O . ASN B 1 117 ? 39.085 61.077 65.304 1.00 22.24 340 ASN B O 1
ATOM 2899 N N . VAL B 1 118 ? 38.510 61.752 67.360 1.00 18.86 341 VAL B N 1
ATOM 2900 C CA . VAL B 1 118 ? 37.165 61.199 67.254 1.00 20.54 341 VAL B CA 1
ATOM 2901 C C . VAL B 1 118 ? 36.178 62.192 67.843 1.00 21.40 341 VAL B C 1
ATOM 2902 O O . VAL B 1 118 ? 36.528 63.033 68.678 1.00 23.27 341 VAL B O 1
ATOM 2906 N N . GLU B 1 119 ? 34.939 62.092 67.378 1.00 21.04 342 GLU B N 1
ATOM 2907 C CA . GLU B 1 119 ? 33.778 62.682 68.029 1.00 21.00 342 GLU B CA 1
ATOM 2908 C C . GLU B 1 119 ? 32.902 61.548 68.537 1.00 19.95 342 GLU B C 1
ATOM 2909 O O . GLU B 1 119 ? 32.644 60.582 67.804 1.00 20.39 342 GLU B O 1
ATOM 2915 N N . ILE B 1 120 ? 32.435 61.671 69.776 1.00 21.92 343 ILE B N 1
ATOM 2916 C CA . ILE B 1 120 ? 31.584 60.663 70.397 1.00 18.41 343 ILE B CA 1
ATOM 2917 C C . ILE B 1 120 ? 30.225 61.287 70.646 1.00 20.64 343 ILE B C 1
ATOM 2918 O O . ILE B 1 120 ? 30.117 62.304 71.343 1.00 23.92 343 ILE B O 1
ATOM 2923 N N . THR B 1 121 ? 29.189 60.679 70.079 1.00 19.43 344 THR B N 1
ATOM 2924 C CA . THR B 1 121 ? 27.821 61.133 70.261 1.00 19.53 344 THR B CA 1
ATOM 2925 C C . THR B 1 121 ? 26.965 59.971 70.745 1.00 23.08 344 THR B C 1
ATOM 2926 O O . THR B 1 121 ? 27.368 58.803 70.698 1.00 19.45 344 THR B O 1
ATOM 2930 N N . ASN B 1 122 ? 25.770 60.307 71.226 1.00 21.93 345 ASN B N 1
ATOM 2931 C CA . ASN B 1 122 ? 24.794 59.313 71.674 1.00 23.60 345 ASN B CA 1
ATOM 2932 C C . ASN B 1 122 ? 25.350 58.408 72.771 1.00 20.36 345 ASN B C 1
ATOM 2933 O O . ASN B 1 122 ? 24.958 57.244 72.885 1.00 23.52 345 ASN B O 1
ATOM 2938 N N . ASN B 1 123 ? 26.258 58.922 73.594 1.00 19.39 346 ASN B N 1
ATOM 2939 C CA . ASN B 1 123 ? 26.843 58.103 74.646 1.00 16.87 346 ASN B CA 1
ATOM 2940 C C . ASN B 1 123 ? 25.803 57.765 75.705 1.00 20.93 346 ASN B C 1
ATOM 2941 O O . ASN B 1 123 ? 25.072 58.636 76.183 1.00 21.44 346 ASN B O 1
ATOM 2946 N N . LYS B 1 124 ? 25.749 56.493 76.079 1.00 18.62 347 LYS B N 1
ATOM 2947 C CA . LYS B 1 124 ? 24.925 56.039 77.197 1.00 22.20 347 LYS B CA 1
ATOM 2948 C C . LYS B 1 124 ? 25.728 54.996 77.950 1.00 21.32 347 LYS B C 1
ATOM 2949 O O . LYS B 1 124 ? 25.876 53.862 77.475 1.00 19.39 347 LYS B O 1
ATOM 2955 N N . ALA B 1 125 ? 26.248 55.379 79.112 1.00 18.70 348 ALA B N 1
ATOM 2956 C CA . ALA B 1 125 ? 27.135 54.536 79.905 1.00 17.17 348 ALA B CA 1
ATOM 2957 C C . ALA B 1 125 ? 26.360 54.062 81.130 1.00 22.35 348 ALA B C 1
ATOM 2958 O O . ALA B 1 125 ? 26.210 54.808 82.101 1.00 24.63 348 ALA B O 1
ATOM 2960 N N . ASP B 1 126 ? 25.895 52.815 81.102 1.00 16.50 349 ASP B N 1
ATOM 2961 C CA . ASP B 1 126 ? 25.135 52.269 82.219 1.00 17.46 349 ASP B CA 1
ATOM 2962 C C . ASP B 1 126 ? 26.056 51.550 83.186 1.00 19.20 349 ASP B C 1
ATOM 2963 O O . ASP B 1 126 ? 26.988 50.854 82.772 1.00 19.42 349 ASP B O 1
ATOM 2968 N N . ASN B 1 127 ? 25.771 51.688 84.481 1.00 16.68 350 ASN B N 1
ATOM 2969 C CA . ASN B 1 127 ? 26.632 51.110 85.502 1.00 15.52 350 ASN B CA 1
ATOM 2970 C C . ASN B 1 127 ? 25.804 50.443 86.583 1.00 13.46 350 ASN B C 1
ATOM 2971 O O . ASN B 1 127 ? 24.776 50.985 87.003 1.00 16.62 350 ASN B O 1
ATOM 2976 N N . THR B 1 128 ? 26.284 49.291 87.050 1.00 15.64 351 THR B N 1
ATOM 2977 C CA . THR B 1 128 ? 25.665 48.552 88.143 1.00 15.42 351 THR B CA 1
ATOM 2978 C C . THR B 1 128 ? 26.739 48.133 89.140 1.00 18.09 351 THR B C 1
ATOM 2979 O O . THR B 1 128 ? 27.947 48.244 88.885 1.00 16.65 351 THR B O 1
ATOM 2983 N N . LEU B 1 129 ? 26.289 47.617 90.283 1.00 17.49 352 LEU B N 1
ATOM 2984 C CA . LEU B 1 129 ? 27.196 47.146 91.319 1.00 17.84 352 LEU B CA 1
ATOM 2985 C C . LEU B 1 129 ? 26.629 45.899 91.980 1.00 18.63 352 LEU B C 1
ATOM 2986 O O . LEU B 1 129 ? 25.440 45.586 91.860 1.00 18.95 352 LEU B O 1
ATOM 2991 N N . LYS B 1 130 ? 27.493 45.215 92.728 1.00 17.28 353 LYS B N 1
ATOM 2992 C CA . LYS B 1 130 ? 27.094 44.136 93.624 1.00 15.94 353 LYS B CA 1
ATOM 2993 C C . LYS B 1 130 ? 27.812 44.330 94.950 1.00 17.39 353 LYS B C 1
ATOM 2994 O O . LYS B 1 130 ? 29.045 44.389 94.978 1.00 17.60 353 LYS B O 1
ATOM 3000 N N . TYR B 1 131 ? 27.043 44.412 96.036 1.00 15.91 354 TYR B N 1
ATOM 3001 C CA . TYR B 1 131 ? 27.601 44.571 97.375 1.00 15.30 354 TYR B CA 1
ATOM 3002 C C . TYR B 1 131 ? 28.090 43.250 97.958 1.00 19.28 354 TYR B C 1
ATOM 3003 O O . TYR B 1 131 ? 27.530 42.179 97.690 1.00 18.04 354 TYR B O 1
ATOM 3012 N N . GLY B 1 132 ? 29.092 43.356 98.829 1.00 15.54 355 GLY B N 1
ATOM 3013 C CA . GLY B 1 132 ? 29.327 42.310 99.808 1.00 14.76 355 GLY B CA 1
ATOM 3014 C C . GLY B 1 132 ? 28.357 42.424 100.976 1.00 15.52 355 GLY B C 1
ATOM 3015 O O . GLY B 1 132 ? 27.965 43.519 101.392 1.00 17.27 355 GLY B O 1
ATOM 3016 N N . HIS B 1 133 ? 27.965 41.269 101.499 1.00 15.06 356 HIS B N 1
ATOM 3017 C CA . HIS B 1 133 ? 27.111 41.236 102.683 1.00 16.27 356 HIS B CA 1
ATOM 3018 C C . HIS B 1 133 ? 27.877 41.744 103.905 1.00 17.98 356 HIS B C 1
ATOM 3019 O O . HIS B 1 133 ? 29.047 41.401 104.093 1.00 17.24 356 HIS B O 1
ATOM 3026 N N . PRO B 1 134 ? 27.252 42.572 104.752 1.00 18.15 357 PRO B N 1
ATOM 3027 C CA . PRO B 1 134 ? 27.978 43.085 105.926 1.00 18.29 357 PRO B CA 1
ATOM 3028 C C . PRO B 1 134 ? 28.565 42.006 106.818 1.00 19.20 357 PRO B C 1
ATOM 3029 O O . PRO B 1 134 ? 29.602 42.247 107.451 1.00 21.05 357 PRO B O 1
ATOM 3033 N N . ASP B 1 135 ? 27.946 40.827 106.882 1.00 18.97 358 ASP B N 1
ATOM 3034 C CA . ASP B 1 135 ? 28.424 39.742 107.730 1.00 19.39 358 ASP B CA 1
ATOM 3035 C C . ASP B 1 135 ? 29.538 38.939 107.087 1.00 20.93 358 ASP B C 1
ATOM 3036 O O . ASP B 1 135 ? 30.209 38.175 107.791 1.00 21.95 358 ASP B O 1
ATOM 3041 N N . MET B 1 136 ? 29.736 39.071 105.776 1.00 16.06 359 MET B N 1
ATOM 3042 C CA . MET B 1 136 ? 30.814 38.341 105.128 1.00 17.00 359 MET B CA 1
ATOM 3043 C C . MET B 1 136 ? 32.162 38.899 105.554 1.00 20.37 359 MET B C 1
ATOM 3044 O O . MET B 1 136 ? 32.364 40.115 105.648 1.00 18.59 359 MET B O 1
ATOM 3049 N N . GLU B 1 137 ? 33.102 37.999 105.783 1.00 18.65 360 GLU B N 1
ATOM 3050 C CA . GLU B 1 137 ? 34.434 38.377 106.197 1.00 18.72 360 GLU B CA 1
ATOM 3051 C C . GLU B 1 137 ? 35.431 37.751 105.242 1.00 17.89 360 GLU B C 1
ATOM 3052 O O . GLU B 1 137 ? 35.336 36.562 104.933 1.00 20.12 360 GLU B O 1
ATOM 3058 N N . LEU B 1 138 ? 36.389 38.540 104.781 1.00 14.94 361 LEU B N 1
ATOM 3059 C CA . LEU B 1 138 ? 37.441 38.044 103.901 1.00 15.91 361 LEU B CA 1
ATOM 3060 C C . LEU B 1 138 ? 38.774 38.558 104.423 1.00 17.37 361 LEU B C 1
ATOM 3061 O O . LEU B 1 138 ? 38.950 39.773 104.605 1.00 17.59 361 LEU B O 1
ATOM 3066 N N . ASN B 1 139 ? 39.700 37.638 104.702 1.00 17.04 362 ASN B N 1
ATOM 3067 C CA . ASN B 1 139 ? 41.048 38.009 105.146 1.00 16.77 362 ASN B CA 1
ATOM 3068 C C . ASN B 1 139 ? 41.008 38.971 106.337 1.00 19.03 362 ASN B C 1
ATOM 3069 O O . ASN B 1 139 ? 41.763 39.949 106.404 1.00 21.34 362 ASN B O 1
ATOM 3074 N N . GLY B 1 140 ? 40.107 38.689 107.274 1.00 23.89 363 GLY B N 1
ATOM 3075 C CA . GLY B 1 140 ? 40.022 39.406 108.530 1.00 25.55 363 GLY B CA 1
ATOM 3076 C C . GLY B 1 140 ? 39.216 40.684 108.521 1.00 25.54 363 GLY B C 1
ATOM 3077 O O . GLY B 1 140 ? 39.226 41.402 109.526 1.00 26.02 363 GLY B O 1
ATOM 3078 N N . CYS B 1 141 ? 38.533 40.999 107.426 1.00 19.12 364 CYS B N 1
ATOM 3079 C CA . CYS B 1 141 ? 37.807 42.251 107.264 1.00 17.87 364 CYS B CA 1
ATOM 3080 C C . CYS B 1 141 ? 36.403 41.964 106.772 1.00 21.73 364 CYS B C 1
ATOM 3081 O O . CYS B 1 141 ? 36.196 41.084 105.928 1.00 19.95 364 CYS B O 1
ATOM 3084 N N . HIS B 1 142 ? 35.440 42.722 107.275 1.00 19.39 365 HIS B N 1
ATOM 3085 C CA . HIS B 1 142 ? 34.060 42.548 106.859 1.00 19.91 365 HIS B CA 1
ATOM 3086 C C . HIS B 1 142 ? 33.720 43.514 105.744 1.00 17.33 365 HIS B C 1
ATOM 3087 O O . HIS B 1 142 ? 34.459 44.450 105.448 1.00 17.53 365 HIS B O 1
ATOM 3094 N N . PHE B 1 143 ? 32.579 43.263 105.122 1.00 18.95 366 PHE B N 1
ATOM 3095 C CA . PHE B 1 143 ? 32.026 44.121 104.075 1.00 17.56 366 PHE B CA 1
ATOM 3096 C C . PHE B 1 143 ? 31.020 45.117 104.612 1.00 18.48 366 PHE B C 1
ATOM 3097 O O . PHE B 1 143 ? 30.043 45.472 103.954 1.00 20.17 366 PHE B O 1
ATOM 3105 N N . ASN B 1 144 ? 31.269 45.589 105.833 1.00 20.01 367 ASN B N 1
ATOM 3106 C CA . ASN B 1 144 ? 30.299 46.367 106.589 1.00 20.96 367 ASN B CA 1
ATOM 3107 C C . ASN B 1 144 ? 30.341 47.881 106.410 1.00 21.50 367 ASN B C 1
ATOM 3108 O O . ASN B 1 144 ? 29.687 48.599 107.172 1.00 23.29 367 ASN B O 1
ATOM 3113 N N . GLN B 1 145 ? 31.054 48.392 105.409 1.00 20.39 368 GLN B N 1
ATOM 3114 C CA . GLN B 1 145 ? 31.040 49.826 105.126 1.00 20.83 368 GLN B CA 1
ATOM 3115 C C . GLN B 1 145 ? 30.695 50.133 103.673 1.00 19.68 368 GLN B C 1
ATOM 3116 O O . GLN B 1 145 ? 31.160 51.121 103.095 1.00 21.88 368 GLN B O 1
ATOM 3122 N N . GLY B 1 146 ? 29.878 49.283 103.056 1.00 17.45 369 GLY B N 1
ATOM 3123 C CA . GLY B 1 146 ? 29.400 49.545 101.710 1.00 17.88 369 GLY B CA 1
ATOM 3124 C C . GLY B 1 146 ? 30.320 49.028 100.628 1.00 17.46 369 GLY B C 1
ATOM 3125 O O . GLY B 1 146 ? 30.167 49.414 99.465 1.00 19.90 369 GLY B O 1
ATOM 3126 N N . GLN B 1 147 ? 31.273 48.173 100.970 1.00 16.67 370 GLN B N 1
ATOM 3127 C CA . GLN B 1 147 ? 32.221 47.687 99.982 1.00 17.42 370 GLN B CA 1
ATOM 3128 C C . GLN B 1 147 ? 31.527 46.796 98.964 1.00 15.79 370 GLN B C 1
ATOM 3129 O O . GLN B 1 147 ? 30.718 45.928 99.311 1.00 18.34 370 GLN B O 1
ATOM 3135 N N . CYS B 1 148 ? 31.862 47.013 97.696 1.00 15.93 371 CYS B N 1
ATOM 3136 C CA . CYS B 1 148 ? 31.270 46.280 96.588 1.00 15.13 371 CYS B CA 1
ATOM 3137 C C . CYS B 1 148 ? 32.295 45.350 95.959 1.00 17.85 371 CYS B C 1
ATOM 3138 O O . CYS B 1 148 ? 33.455 45.721 95.766 1.00 17.48 371 CYS B O 1
ATOM 3141 N N . LEU B 1 149 ? 31.858 44.138 95.635 1.00 17.95 372 LEU B N 1
ATOM 3142 C CA . LEU B 1 149 ? 32.751 43.178 95.003 1.00 16.96 372 LEU B CA 1
ATOM 3143 C C . LEU B 1 149 ? 32.869 43.395 93.503 1.00 15.57 372 LEU B C 1
ATOM 3144 O O . LEU B 1 149 ? 33.935 43.134 92.928 1.00 15.83 372 LEU B O 1
ATOM 3149 N N . GLU B 1 150 ? 31.800 43.866 92.865 1.00 15.01 373 GLU B N 1
ATOM 3150 C CA . GLU B 1 150 ? 31.706 43.911 91.411 1.00 16.19 373 GLU B CA 1
ATOM 3151 C C . GLU B 1 150 ? 31.077 45.224 90.964 1.00 15.76 373 GLU B C 1
ATOM 3152 O O . GLU B 1 150 ? 30.179 45.760 91.627 1.00 17.46 373 GLU B O 1
ATOM 3158 N N . ARG B 1 151 ? 31.565 45.733 89.830 1.00 15.94 374 ARG B N 1
ATOM 3159 C CA . ARG B 1 151 ? 31.033 46.942 89.198 1.00 14.04 374 ARG B CA 1
ATOM 3160 C C . ARG B 1 151 ? 30.995 46.681 87.702 1.00 14.91 374 ARG B C 1
ATOM 3161 O O . ARG B 1 151 ? 32.052 46.512 87.078 1.00 15.60 374 ARG B O 1
ATOM 3169 N N . ASP B 1 152 ? 29.796 46.637 87.132 1.00 15.14 375 ASP B N 1
ATOM 3170 C CA . ASP B 1 152 ? 29.644 46.260 85.736 1.00 15.89 375 ASP B CA 1
ATOM 3171 C C . ASP B 1 152 ? 29.144 47.438 84.921 1.00 16.08 375 ASP B C 1
ATOM 3172 O O . ASP B 1 152 ? 28.540 48.378 85.447 1.00 17.75 375 ASP B O 1
ATOM 3177 N N . GLY B 1 153 ? 29.445 47.387 83.630 1.00 16.55 376 GLY B N 1
ATOM 3178 C CA . GLY B 1 153 ? 29.065 48.452 82.721 1.00 17.06 376 GLY B CA 1
ATOM 3179 C C . GLY B 1 153 ? 28.527 47.895 81.420 1.00 15.63 376 GLY B C 1
ATOM 3180 O O . GLY B 1 153 ? 28.908 46.806 80.973 1.00 16.63 376 GLY B O 1
ATOM 3181 N N . ASP B 1 154 ? 27.624 48.665 80.823 1.00 17.14 377 ASP B N 1
ATOM 3182 C CA . ASP B 1 154 ? 27.063 48.393 79.507 1.00 21.20 377 ASP B CA 1
ATOM 3183 C C . ASP B 1 154 ? 26.968 49.737 78.810 1.00 18.53 377 ASP B C 1
ATOM 3184 O O . ASP B 1 154 ? 26.254 50.622 79.282 1.00 17.58 377 ASP B O 1
ATOM 3189 N N . LEU B 1 155 ? 27.711 49.912 77.719 1.00 18.03 378 LEU B N 1
ATOM 3190 C CA . LEU B 1 155 ? 27.840 51.222 77.087 1.00 17.10 378 LEU B CA 1
ATOM 3191 C C . LEU B 1 155 ? 27.555 51.122 75.596 1.00 19.21 378 LEU B C 1
ATOM 3192 O O . LEU B 1 155 ? 27.977 50.168 74.941 1.00 18.77 378 LEU B O 1
ATOM 3197 N N . THR B 1 156 ? 26.838 52.104 75.059 1.00 17.44 379 THR B N 1
ATOM 3198 C CA . THR B 1 156 ? 26.759 52.285 73.617 1.00 19.12 379 THR B CA 1
ATOM 3199 C C . THR B 1 156 ? 27.061 53.735 73.279 1.00 19.23 379 THR B C 1
ATOM 3200 O O . THR B 1 156 ? 26.802 54.650 74.068 1.00 18.56 379 THR B O 1
ATOM 3204 N N . CYS B 1 157 ? 27.671 53.931 72.116 1.00 18.17 380 CYS B N 1
ATOM 3205 C CA . CYS B 1 157 ? 27.880 55.281 71.619 1.00 19.16 380 CYS B CA 1
ATOM 3206 C C . CYS B 1 157 ? 28.123 55.197 70.126 1.00 19.95 380 CYS B C 1
ATOM 3207 O O . CYS B 1 157 ? 28.182 54.115 69.542 1.00 21.46 380 CYS B O 1
ATOM 3210 N N . HIS B 1 158 ? 28.222 56.366 69.514 1.00 20.39 381 HIS B N 1
ATOM 3211 C CA . HIS B 1 158 ? 28.571 56.502 68.114 1.00 21.63 381 HIS B CA 1
ATOM 3212 C C . HIS B 1 158 ? 29.896 57.234 68.042 1.00 19.69 381 HIS B C 1
ATOM 3213 O O . HIS B 1 158 ? 30.082 58.250 68.715 1.00 20.16 381 HIS B O 1
ATOM 3220 N N . ILE B 1 159 ? 30.835 56.705 67.271 1.00 17.27 382 ILE B N 1
ATOM 3221 C CA . ILE B 1 159 ? 32.144 57.321 67.146 1.00 19.59 382 ILE B CA 1
ATOM 3222 C C . ILE B 1 159 ? 32.403 57.621 65.682 1.00 22.76 382 ILE B C 1
ATOM 3223 O O . ILE B 1 159 ? 32.275 56.736 64.832 1.00 23.74 382 ILE B O 1
ATOM 3228 N N . LYS B 1 160 ? 32.780 58.859 65.399 1.00 21.69 383 LYS B N 1
ATOM 3229 C CA . LYS B 1 160 ? 33.133 59.307 64.058 1.00 25.01 383 LYS B CA 1
ATOM 3230 C C . LYS B 1 160 ? 34.568 59.800 64.096 1.00 23.79 383 LYS B C 1
ATOM 3231 O O . LYS B 1 160 ? 34.891 60.687 64.890 1.00 21.68 383 LYS B O 1
ATOM 3237 N N . THR B 1 161 ? 35.424 59.241 63.242 1.00 23.31 384 THR B N 1
ATOM 3238 C CA . THR B 1 161 ? 36.798 59.719 63.194 1.00 21.16 384 THR B CA 1
ATOM 3239 C C . THR B 1 161 ? 36.850 61.073 62.495 1.00 24.06 384 THR B C 1
ATOM 3240 O O . THR B 1 161 ? 36.096 61.342 61.554 1.00 24.64 384 THR B O 1
ATOM 3244 N N . THR B 1 162 ? 37.725 61.939 62.991 1.00 22.04 385 THR B N 1
ATOM 3245 C CA . THR B 1 162 ? 37.879 63.287 62.459 1.00 24.51 385 THR B CA 1
ATOM 3246 C C . THR B 1 162 ? 39.333 63.565 62.115 1.00 27.46 385 THR B C 1
ATOM 3247 O O . THR B 1 162 ? 39.740 64.725 62.020 1.00 32.30 385 THR B O 1
ATOM 3251 N N . GLY B 1 163 ? 40.116 62.518 61.924 1.00 22.25 386 GLY B N 1
ATOM 3252 C CA . GLY B 1 163 ? 41.519 62.662 61.604 1.00 22.65 386 GLY B CA 1
ATOM 3253 C C . GLY B 1 163 ? 42.160 61.297 61.638 1.00 25.87 386 GLY B C 1
ATOM 3254 O O . GLY B 1 163 ? 41.516 60.290 61.948 1.00 25.02 386 GLY B O 1
ATOM 3255 N N . ASP B 1 164 ? 43.444 61.281 61.309 1.00 24.54 387 ASP B N 1
ATOM 3256 C CA . ASP B 1 164 ? 44.174 60.028 61.235 1.00 23.72 387 ASP B CA 1
ATOM 3257 C C . ASP B 1 164 ? 44.434 59.465 62.630 1.00 26.77 387 ASP B C 1
ATOM 3258 O O . ASP B 1 164 ? 44.436 60.184 63.631 1.00 22.62 387 ASP B O 1
ATOM 3263 N N . ASN B 1 165 ? 44.688 58.158 62.679 1.00 24.16 388 ASN B N 1
ATOM 3264 C CA . ASN B 1 165 ? 45.148 57.491 63.895 1.00 22.21 388 ASN B CA 1
ATOM 3265 C C . ASN B 1 165 ? 44.194 57.746 65.055 1.00 24.96 388 ASN B C 1
ATOM 3266 O O . ASN B 1 165 ? 44.589 58.134 66.156 1.00 24.98 388 ASN B O 1
ATOM 3271 N N . ALA B 1 166 ? 42.916 57.520 64.792 1.00 20.81 389 ALA B N 1
ATOM 3272 C CA . ALA B 1 166 ? 41.876 57.862 65.750 1.00 21.09 389 ALA B CA 1
ATOM 3273 C C . ALA B 1 166 ? 41.832 56.858 66.893 1.00 22.49 389 ALA B C 1
ATOM 3274 O O . ALA B 1 166 ? 42.196 55.687 66.738 1.00 20.42 389 ALA B O 1
ATOM 3276 N N . SER B 1 167 ? 41.382 57.331 68.056 1.00 19.90 390 SER B N 1
ATOM 3277 C CA . SER B 1 167 ? 41.222 56.447 69.204 1.00 19.89 390 SER B CA 1
ATOM 3278 C C . SER B 1 167 ? 40.291 57.081 70.224 1.00 20.04 390 SER B C 1
ATOM 3279 O O . SER B 1 167 ? 40.189 58.307 70.319 1.00 18.97 390 SER B O 1
ATOM 3282 N N . PHE B 1 168 ? 39.604 56.228 70.982 1.00 18.34 391 PHE B N 1
ATOM 3283 C CA . PHE B 1 168 ? 38.905 56.649 72.195 1.00 16.61 391 PHE B CA 1
ATOM 3284 C C . PHE B 1 168 ? 39.560 55.972 73.392 1.00 16.42 391 PHE B C 1
ATOM 3285 O O . PHE B 1 168 ? 40.503 55.190 73.247 1.00 17.60 391 PHE B O 1
ATOM 3293 N N . PHE B 1 169 ? 39.085 56.303 74.593 1.00 17.51 392 PHE B N 1
ATOM 3294 C CA . PHE B 1 169 ? 39.534 55.603 75.786 1.00 15.89 392 PHE B CA 1
ATOM 3295 C C . PHE B 1 169 ? 38.333 55.179 76.623 1.00 16.41 392 PHE B C 1
ATOM 3296 O O . PHE B 1 169 ? 37.260 55.774 76.554 1.00 17.43 392 PHE B O 1
ATOM 3304 N N . VAL B 1 170 ? 38.522 54.084 77.350 1.00 14.81 393 VAL B N 1
ATOM 3305 C CA . VAL B 1 170 ? 37.565 53.571 78.323 1.00 17.14 393 VAL B CA 1
ATOM 3306 C C . VAL B 1 170 ? 38.110 53.877 79.709 1.00 17.66 393 VAL B C 1
ATOM 3307 O O . VAL B 1 170 ? 39.289 53.617 79.974 1.00 17.58 393 VAL B O 1
ATOM 3311 N N . VAL B 1 171 ? 37.262 54.421 80.597 1.00 16.10 394 VAL B N 1
ATOM 3312 C CA . VAL B 1 171 ? 37.603 54.511 82.016 1.00 16.83 394 VAL B CA 1
ATOM 3313 C C . VAL B 1 171 ? 36.797 53.473 82.782 1.00 16.53 394 VAL B C 1
ATOM 3314 O O . VAL B 1 171 ? 35.701 53.072 82.377 1.00 15.20 394 VAL B O 1
ATOM 3318 N N . GLY B 1 172 ? 37.350 53.052 83.913 1.00 16.26 395 GLY B N 1
ATOM 3319 C CA . GLY B 1 172 ? 36.670 52.161 84.817 1.00 18.23 395 GLY B CA 1
ATOM 3320 C C . GLY B 1 172 ? 36.297 52.848 86.109 1.00 18.89 395 GLY B C 1
ATOM 3321 O O . GLY B 1 172 ? 36.695 53.987 86.382 1.00 16.38 395 GLY B O 1
ATOM 3322 N N . PRO B 1 173 ? 35.521 52.145 86.935 1.00 15.27 396 PRO B N 1
ATOM 3323 C CA . PRO B 1 173 ? 35.265 52.610 88.301 1.00 15.40 396 PRO B CA 1
ATOM 3324 C C . PRO B 1 173 ? 36.571 52.790 89.058 1.00 17.69 396 PRO B C 1
ATOM 3325 O O . PRO B 1 173 ? 37.615 52.233 88.710 1.00 17.49 396 PRO B O 1
ATOM 3329 N N . ALA B 1 174 ? 36.496 53.581 90.123 1.00 16.03 397 ALA B N 1
ATOM 3330 C CA . ALA B 1 174 ? 37.699 53.918 90.870 1.00 18.64 397 ALA B CA 1
ATOM 3331 C C . ALA B 1 174 ? 38.302 52.690 91.539 1.00 16.54 397 ALA B C 1
ATOM 3332 O O . ALA B 1 174 ? 37.592 51.867 92.140 1.00 15.79 397 ALA B O 1
ATOM 3334 N N . VAL B 1 175 ? 39.622 52.572 91.417 1.00 15.57 398 VAL B N 1
ATOM 3335 C CA . VAL B 1 175 ? 40.41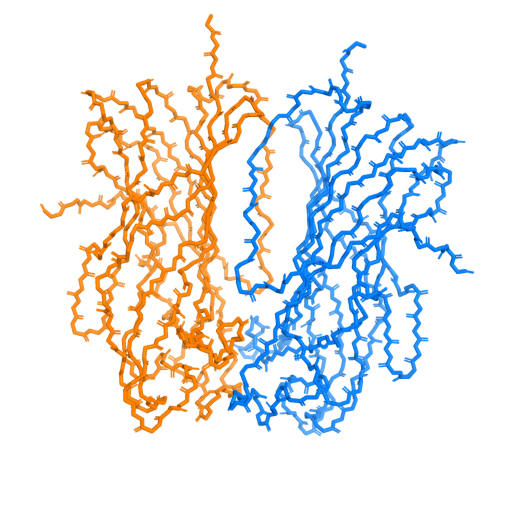0 51.613 92.179 1.00 13.24 398 VAL B CA 1
ATOM 3336 C C . VAL B 1 175 ? 40.698 52.265 93.525 1.00 17.81 398 VAL B C 1
ATOM 3337 O O . VAL B 1 175 ? 41.407 53.269 93.598 1.00 15.51 398 VAL B O 1
ATOM 3341 N N . GLN B 1 176 ? 40.121 51.715 94.585 1.00 15.81 399 GLN B N 1
ATOM 3342 C CA . GLN B 1 176 ? 40.182 52.310 95.914 1.00 15.72 399 GLN B CA 1
ATOM 3343 C C . GLN B 1 176 ? 41.456 51.896 96.624 1.00 16.67 399 GLN B C 1
ATOM 3344 O O . GLN B 1 176 ? 41.800 50.714 96.651 1.00 17.77 399 GLN B O 1
ATOM 3350 N N . LYS B 1 177 ? 42.137 52.874 97.224 1.00 16.35 400 LYS B N 1
ATOM 3351 C CA . LYS B 1 177 ? 43.414 52.610 97.867 1.00 14.54 400 LYS B CA 1
ATOM 3352 C C . LYS B 1 177 ? 43.312 52.495 99.376 1.00 17.59 400 LYS B C 1
ATOM 3353 O O . LYS B 1 177 ? 44.218 51.925 99.987 1.00 18.18 400 LYS B O 1
ATOM 3359 N N . GLN B 1 178 ? 42.220 52.964 99.978 1.00 18.40 401 GLN B N 1
ATOM 3360 C CA . GLN B 1 178 ? 42.128 52.977 101.432 1.00 19.68 401 GLN B CA 1
ATOM 3361 C C . GLN B 1 178 ? 42.035 51.565 101.992 1.00 21.65 401 GLN B C 1
ATOM 3362 O O . GLN B 1 178 ? 41.537 50.644 101.337 1.00 18.17 401 GLN B O 1
ATOM 3368 N N . SER B 1 179 ? 42.469 51.416 103.249 1.00 18.61 402 SER B N 1
ATOM 3369 C CA . SER B 1 179 ? 42.527 50.095 103.858 1.00 18.60 402 SER B CA 1
ATOM 3370 C C . SER B 1 179 ? 41.158 49.419 103.909 1.00 17.38 402 SER B C 1
ATOM 3371 O O . SER B 1 179 ? 41.089 48.191 103.796 1.00 17.03 402 SER B O 1
ATOM 3374 N N . LYS B 1 180 ? 40.062 50.182 104.041 1.00 17.67 403 LYS B N 1
ATOM 3375 C CA . LYS B 1 180 ? 38.755 49.531 104.150 1.00 17.46 403 LYS B CA 1
ATOM 3376 C C . LYS B 1 180 ? 38.349 48.827 102.865 1.00 16.96 403 LYS B C 1
ATOM 3377 O O . LYS B 1 180 ? 37.453 47.975 102.906 1.00 17.69 403 LYS B O 1
ATOM 3383 N N . TYR B 1 181 ? 38.977 49.143 101.736 1.00 15.34 404 TYR B N 1
ATOM 3384 C CA . TYR B 1 181 ? 38.702 48.425 100.493 1.00 16.39 404 TYR B CA 1
ATOM 3385 C C . TYR B 1 181 ? 39.730 47.342 100.204 1.00 18.08 404 TYR B C 1
ATOM 3386 O O . TYR B 1 181 ? 39.587 46.609 99.221 1.00 16.21 404 TYR B O 1
ATOM 3395 N N . ASN B 1 182 ? 40.758 47.215 101.036 1.00 16.82 405 ASN B N 1
ATOM 3396 C CA . ASN B 1 182 ? 41.833 46.266 100.799 1.00 14.23 405 ASN B CA 1
ATOM 3397 C C . ASN B 1 182 ? 41.495 44.940 101.463 1.00 17.42 405 ASN B C 1
ATOM 3398 O O . ASN B 1 182 ? 41.537 44.824 102.692 1.00 18.27 405 ASN B O 1
ATOM 3403 N N . TYR B 1 183 ? 41.196 43.932 100.646 1.00 17.01 406 TYR B N 1
ATOM 3404 C CA . TYR B 1 183 ? 41.038 42.560 101.127 1.00 18.41 406 TYR B CA 1
ATOM 3405 C C . TYR B 1 183 ? 42.093 41.626 100.545 1.00 18.09 406 TYR B C 1
ATOM 3406 O O . TYR B 1 183 ? 41.854 40.416 100.451 1.00 17.85 406 TYR B O 1
ATOM 3415 N N . ALA B 1 184 ? 43.251 42.149 100.130 1.00 16.23 407 ALA B N 1
ATOM 3416 C CA . ALA B 1 184 ? 44.337 41.298 99.665 1.00 16.83 407 ALA B CA 1
ATOM 3417 C C . ALA B 1 184 ? 44.948 40.615 100.877 1.00 17.09 407 ALA B C 1
ATOM 3418 O O . ALA B 1 184 ? 45.039 41.212 101.944 1.00 18.42 407 ALA B O 1
ATOM 3420 N N . VAL B 1 185 ? 45.383 39.363 100.724 1.00 18.77 408 VAL B N 1
ATOM 3421 C CA . VAL B 1 185 ? 45.808 38.630 101.911 1.00 17.89 408 VAL B CA 1
ATOM 3422 C C . VAL B 1 185 ? 46.973 39.364 102.577 1.00 20.66 408 VAL B C 1
ATOM 3423 O O . VAL B 1 185 ? 47.794 40.009 101.915 1.00 20.02 408 VAL B O 1
ATOM 3427 N N . SER B 1 186 ? 47.013 39.311 103.905 1.00 19.71 409 SER B N 1
ATOM 3428 C CA . SER B 1 186 ? 48.058 40.036 104.616 1.00 18.95 409 SER B CA 1
ATOM 3429 C C . SER B 1 186 ? 49.400 39.333 104.473 1.00 24.65 409 SER B C 1
ATOM 3430 O O . SER B 1 186 ? 49.487 38.104 104.529 1.00 26.08 409 SER B O 1
ATOM 3433 N N . TYR B 1 187 ? 50.443 40.128 104.242 1.00 20.50 410 TYR B N 1
ATOM 3434 C CA . TYR B 1 187 ? 51.831 39.698 104.327 1.00 25.58 410 TYR B CA 1
ATOM 3435 C C . TYR B 1 187 ? 52.512 40.568 105.374 1.00 26.67 410 TYR B C 1
ATOM 3436 O O . TYR B 1 187 ? 52.042 41.664 105.692 1.00 26.79 410 TYR B O 1
ATOM 3445 N N . GLY B 1 188 ? 53.638 40.079 105.905 1.00 31.11 411 GLY B N 1
ATOM 3446 C CA . GLY B 1 188 ? 54.366 40.851 106.900 1.00 30.79 411 GLY B CA 1
ATOM 3447 C C . GLY B 1 188 ? 55.104 42.044 106.321 1.00 37.37 411 GLY B C 1
ATOM 3448 O O . GLY B 1 188 ? 55.330 43.035 107.020 1.00 44.69 411 GLY B O 1
ATOM 3449 N N . ALA B 1 189 ? 55.480 41.971 105.049 1.00 27.62 412 ALA B N 1
ATOM 3450 C CA . ALA B 1 189 ? 56.155 43.049 104.343 1.00 24.49 412 ALA B CA 1
ATOM 3451 C C . ALA B 1 189 ? 55.263 43.591 103.229 1.00 29.60 412 ALA B C 1
ATOM 3452 O O . ALA B 1 189 ? 54.318 42.928 102.789 1.00 28.07 412 ALA B O 1
ATOM 3454 N N . TRP B 1 190 ? 55.569 44.809 102.773 1.00 22.33 413 TRP B N 1
ATOM 3455 C CA . TRP B 1 190 ? 54.930 45.326 101.563 1.00 21.65 413 TRP B CA 1
ATOM 3456 C C . TRP B 1 190 ? 55.238 44.394 100.399 1.00 24.13 413 TRP B C 1
ATOM 3457 O O . TRP B 1 190 ? 56.405 44.167 100.068 1.00 24.08 413 TRP B O 1
ATOM 3468 N N . THR B 1 191 ? 54.187 43.834 99.790 1.00 21.85 414 THR B N 1
ATOM 3469 C CA . THR B 1 191 ? 54.326 42.751 98.823 1.00 20.97 414 THR B CA 1
ATOM 3470 C C . THR B 1 191 ? 53.535 43.078 97.562 1.00 20.91 414 THR B C 1
ATOM 3471 O O . THR B 1 191 ? 52.335 43.357 97.637 1.00 19.82 414 THR B O 1
ATOM 3475 N N . ASP B 1 192 ? 54.198 43.006 96.410 1.00 19.40 415 ASP B N 1
ATOM 3476 C CA . ASP B 1 192 ? 53.532 43.276 95.142 1.00 19.18 415 ASP B CA 1
ATOM 3477 C C . ASP B 1 192 ? 52.474 42.220 94.848 1.00 18.24 415 ASP B C 1
ATOM 3478 O O . ASP B 1 192 ? 52.694 41.025 95.056 1.00 19.24 415 ASP B O 1
ATOM 3483 N N . ARG B 1 193 ? 51.328 42.676 94.337 1.00 19.56 416 ARG B N 1
ATOM 3484 C CA . ARG B 1 193 ? 50.270 41.805 93.847 1.00 16.66 416 ARG B CA 1
ATOM 3485 C C . ARG B 1 193 ? 49.902 42.213 92.431 1.00 17.48 416 ARG B C 1
ATOM 3486 O O . ARG B 1 193 ? 50.060 43.375 92.037 1.00 18.10 416 ARG B O 1
ATOM 3494 N N . MET B 1 194 ? 49.439 41.237 91.655 1.00 17.19 417 MET B N 1
ATOM 3495 C CA . MET B 1 194 ? 48.706 41.534 90.439 1.00 15.83 417 MET B CA 1
ATOM 3496 C C . MET B 1 194 ? 47.235 41.677 90.798 1.00 17.37 417 MET B C 1
ATOM 3497 O O . MET B 1 194 ? 46.704 40.893 91.591 1.00 19.72 417 MET B O 1
ATOM 3502 N N . MET B 1 195 ? 46.583 42.684 90.225 1.00 14.39 418 MET B N 1
ATOM 3503 C CA . MET B 1 195 ? 45.167 42.937 90.463 1.00 14.34 418 MET B CA 1
ATOM 3504 C C . MET B 1 195 ? 44.473 43.003 89.114 1.00 17.49 418 MET B C 1
ATOM 3505 O O . MET B 1 195 ? 44.884 43.776 88.243 1.00 19.46 418 MET B O 1
ATOM 3510 N N . GLU B 1 196 ? 43.445 42.180 88.923 1.00 15.50 419 GLU B N 1
ATOM 3511 C CA . GLU B 1 196 ? 42.665 42.302 87.703 1.00 15.69 419 GLU B CA 1
ATOM 3512 C C . GLU B 1 196 ? 41.842 43.580 87.760 1.00 15.61 419 GLU B C 1
ATOM 3513 O O . GLU B 1 196 ? 41.430 44.022 88.837 1.00 16.56 419 GLU B O 1
ATOM 3519 N N . ILE B 1 197 ? 41.623 44.186 86.590 1.00 16.41 420 ILE B N 1
ATOM 3520 C CA . ILE B 1 197 ? 40.718 45.326 86.459 1.00 16.57 420 ILE B CA 1
ATOM 3521 C C . ILE B 1 197 ? 39.316 44.870 86.077 1.00 18.95 420 ILE B C 1
ATOM 3522 O O . ILE B 1 197 ? 38.324 45.377 86.607 1.00 19.60 420 ILE B O 1
ATOM 3527 N N . GLY B 1 198 ? 39.213 43.909 85.179 1.00 18.56 421 GLY B N 1
ATOM 3528 C CA . GLY B 1 198 ? 37.918 43.374 84.805 1.00 18.80 421 GLY B CA 1
ATOM 3529 C C . GLY B 1 198 ? 37.927 42.876 83.379 1.00 17.47 421 GLY B C 1
ATOM 3530 O O . GLY B 1 198 ? 38.908 42.990 82.653 1.00 20.07 421 GLY B O 1
ATOM 3531 N N . MET B 1 199 ? 36.808 42.279 83.005 1.00 16.76 422 MET B N 1
ATOM 3532 C CA . MET B 1 199 ? 36.580 41.780 81.656 1.00 17.38 422 MET B CA 1
ATOM 3533 C C . MET B 1 199 ? 36.035 42.918 80.807 1.00 17.68 422 MET B C 1
ATOM 3534 O O . MET B 1 199 ? 35.054 43.558 81.193 1.00 20.00 422 MET B O 1
ATOM 3539 N N . ILE B 1 200 ? 36.666 43.186 79.664 1.00 17.12 423 ILE B N 1
ATOM 3540 C CA . ILE B 1 200 ? 36.187 44.219 78.749 1.00 18.11 423 ILE B CA 1
ATOM 3541 C C . ILE B 1 200 ? 36.005 43.611 77.371 1.00 18.02 423 ILE B C 1
ATOM 3542 O O . ILE B 1 200 ? 36.915 42.950 76.857 1.00 19.42 423 ILE B O 1
ATOM 3547 N N . ALA B 1 201 ? 34.843 43.841 76.772 1.00 15.57 424 ALA B N 1
ATOM 3548 C CA . ALA B 1 201 ? 34.558 43.402 75.411 1.00 15.78 424 ALA B CA 1
ATOM 3549 C C . ALA B 1 201 ? 34.022 44.594 74.635 1.00 15.20 424 ALA B C 1
ATOM 3550 O O . ALA B 1 201 ? 33.000 45.166 75.011 1.00 17.23 424 ALA B O 1
ATOM 3552 N N . ILE B 1 202 ? 34.722 44.967 73.566 1.00 16.51 425 ILE B N 1
ATOM 3553 C CA . ILE B 1 202 ? 34.389 46.117 72.735 1.00 15.10 425 ILE B CA 1
ATOM 3554 C C . ILE B 1 202 ? 34.038 45.627 71.344 1.00 17.66 425 ILE B C 1
ATOM 3555 O O . ILE B 1 202 ? 34.787 44.838 70.764 1.00 20.98 425 ILE B O 1
ATOM 3560 N N . ALA B 1 203 ? 32.930 46.113 70.795 1.00 15.90 426 ALA B N 1
ATOM 3561 C CA . ALA B 1 203 ? 32.565 45.810 69.414 1.00 16.05 426 ALA B CA 1
ATOM 3562 C C . ALA B 1 203 ? 32.383 47.110 68.645 1.00 17.26 426 ALA B C 1
ATOM 3563 O O . ALA B 1 203 ? 31.621 47.986 69.069 1.00 18.46 426 ALA B O 1
ATOM 3565 N N . LEU B 1 204 ? 33.084 47.232 67.521 1.00 17.98 427 LEU B N 1
ATOM 3566 C CA . LEU B 1 204 ? 32.973 48.371 66.616 1.00 17.18 427 LEU B CA 1
ATOM 3567 C C . LEU B 1 204 ? 32.272 47.895 65.349 1.00 19.59 427 LEU B C 1
ATOM 3568 O O . LEU B 1 204 ? 32.787 47.027 64.638 1.00 19.90 427 LEU B O 1
ATOM 3573 N N . ASP B 1 205 ? 31.092 48.445 65.084 1.00 20.95 428 ASP B N 1
ATOM 3574 C CA . ASP B 1 205 ? 30.242 48.034 63.969 1.00 20.51 428 ASP B CA 1
ATOM 3575 C C . ASP B 1 205 ? 30.169 49.212 63.006 1.00 22.07 428 ASP B C 1
ATOM 3576 O O . ASP B 1 205 ? 29.538 50.231 63.313 1.00 22.35 428 ASP B O 1
ATOM 3581 N N . GLU B 1 206 ? 30.817 49.089 61.848 1.00 20.90 429 GLU B N 1
ATOM 3582 C CA . GLU B 1 206 ? 30.923 50.240 60.957 1.00 22.79 429 GLU B CA 1
ATOM 3583 C C . GLU B 1 206 ? 29.542 50.679 60.483 1.00 26.72 429 GLU B C 1
ATOM 3584 O O . GLU B 1 206 ? 28.791 49.897 59.886 1.00 22.24 429 GLU B O 1
ATOM 3590 N N . GLN B 1 207 ? 29.201 51.934 60.786 1.00 23.23 430 GLN B N 1
ATOM 3591 C CA . GLN B 1 207 ? 27.907 52.530 60.459 1.00 23.55 430 GLN B CA 1
ATOM 3592 C C . GLN B 1 207 ? 26.738 51.664 60.931 1.00 26.37 430 GLN B C 1
ATOM 3593 O O . GLN B 1 207 ? 25.633 51.751 60.392 1.00 31.02 430 GLN B O 1
ATOM 3599 N N . GLY B 1 208 ? 26.969 50.833 61.948 1.00 24.65 431 GLY B N 1
ATOM 3600 C CA . GLY B 1 208 ? 25.953 49.941 62.471 1.00 22.27 431 GLY B CA 1
ATOM 3601 C C . GLY B 1 208 ? 25.406 48.940 61.477 1.00 28.51 431 GLY B C 1
ATOM 3602 O O . GLY B 1 208 ? 24.332 48.380 61.710 1.00 29.76 431 GLY B O 1
ATOM 3603 N N . SER B 1 209 ? 26.142 48.655 60.397 1.00 26.34 432 SER B N 1
ATOM 3604 C CA . SER B 1 209 ? 25.570 47.951 59.256 1.00 28.16 432 SER B CA 1
ATOM 3605 C C . SER B 1 209 ? 26.331 46.687 58.855 1.00 26.72 432 SER B C 1
ATOM 3606 O O . SER B 1 209 ? 26.115 46.180 57.748 1.00 29.62 432 SER B O 1
ATOM 3609 N N . SER B 1 210 ? 27.204 46.150 59.712 1.00 25.19 433 SER B N 1
ATOM 3610 C CA . SER B 1 210 ? 27.968 44.964 59.317 1.00 24.04 433 SER B CA 1
ATOM 3611 C C . SER B 1 210 ? 27.096 43.717 59.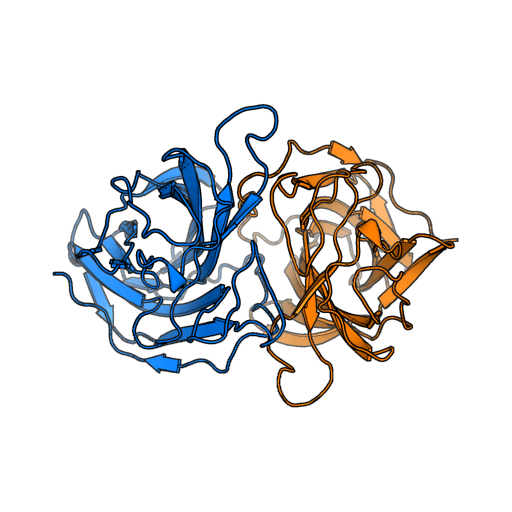214 1.00 26.97 433 SER B C 1
ATOM 3612 O O . SER B 1 210 ? 27.447 42.777 58.493 1.00 29.40 433 SER B O 1
ATOM 3615 N N . GLY B 1 211 ? 25.981 43.671 59.929 1.00 28.17 434 GLY B N 1
ATOM 3616 C CA . GLY B 1 211 ? 25.184 42.463 59.995 1.00 33.14 434 GLY B CA 1
ATOM 3617 C C . GLY B 1 211 ? 25.624 41.471 61.048 1.00 38.54 434 GLY B C 1
ATOM 3618 O O . GLY B 1 211 ? 25.149 40.328 61.043 1.00 31.78 434 GLY B O 1
ATOM 3619 N N A SER B 1 212 ? 26.533 41.866 61.935 0.72 35.10 435 SER B N 1
ATOM 3620 N N B SER B 1 212 ? 26.504 41.864 61.960 0.28 35.14 435 SER B N 1
ATOM 3621 C CA A SER B 1 212 ? 26.934 41.049 63.071 0.72 34.37 435 SER B CA 1
ATOM 3622 C CA B SER B 1 212 ? 26.936 40.934 62.988 0.28 34.68 435 SER B CA 1
ATOM 3623 C C A SER B 1 212 ? 25.724 40.576 63.866 0.72 44.37 435 SER B C 1
ATOM 3624 C C B SER B 1 212 ? 25.801 40.654 63.972 0.28 44.23 435 SER B C 1
ATOM 3625 O O A SER B 1 212 ? 24.659 41.200 63.820 0.72 43.08 435 SER B O 1
ATOM 3626 O O B SER B 1 212 ? 24.878 41.454 64.151 0.28 44.33 435 SER B O 1
ATOM 3631 N N . VAL B 1 213 ? 25.880 39.486 64.608 1.00 47.21 436 VAL B N 1
ATOM 3632 C CA . VAL B 1 213 ? 24.811 38.995 65.473 1.00 52.55 436 VAL B CA 1
ATOM 3633 C C . VAL B 1 213 ? 24.811 39.788 66.776 1.00 51.62 436 VAL B C 1
ATOM 3634 O O . VAL B 1 213 ? 25.774 39.738 67.549 1.00 49.93 436 VAL B O 1
ATOM 3638 N N . LYS B 1 214 ? 23.725 40.516 67.034 1.00 58.75 437 LYS B N 1
ATOM 3639 C CA . LYS B 1 214 ? 23.592 41.285 68.271 1.00 63.46 437 LYS B CA 1
ATOM 3640 C C . LYS B 1 214 ? 23.158 40.353 69.400 1.00 62.15 437 LYS B C 1
ATOM 3641 O O . LYS B 1 214 ? 22.036 39.836 69.394 1.00 53.46 437 LYS B O 1
ATOM 3647 N N . THR B 1 215 ? 24.041 40.127 70.368 1.00 64.99 438 THR B N 1
ATOM 3648 C CA . THR B 1 215 ? 23.662 39.468 71.608 1.00 59.12 438 THR B CA 1
ATOM 3649 C C . THR B 1 215 ? 23.567 40.518 72.712 1.00 64.62 438 THR B C 1
ATOM 3650 O O . THR B 1 215 ? 23.754 41.715 72.484 1.00 65.57 438 THR B O 1
ATOM 3654 N N . GLU B 1 216 ? 23.262 40.068 73.923 1.00 58.65 439 GLU B N 1
ATOM 3655 C CA . GLU B 1 216 ? 23.347 40.935 75.088 1.00 63.67 439 GLU B CA 1
ATOM 3656 C C . GLU B 1 216 ? 24.110 40.221 76.190 1.00 63.32 439 GLU B C 1
ATOM 3657 O O . GLU B 1 216 ? 23.963 39.008 76.382 1.00 55.86 439 GLU B O 1
ATOM 3663 N N . ARG B 1 217 ? 24.939 40.977 76.894 1.00 56.50 440 ARG B N 1
ATOM 3664 C CA . ARG B 1 217 ? 25.665 40.423 78.021 1.00 54.03 440 ARG B CA 1
ATOM 3665 C C . ARG B 1 217 ? 24.669 39.991 79.091 1.00 54.82 440 ARG B C 1
ATOM 3666 O O . ARG B 1 217 ? 23.798 40.787 79.477 1.00 41.69 440 ARG B O 1
ATOM 3674 N N . PRO B 1 218 ? 24.737 38.753 79.577 1.00 52.19 441 PRO B N 1
ATOM 3675 C CA . PRO B 1 218 ? 23.831 38.361 80.661 1.00 47.52 441 PRO B CA 1
ATOM 3676 C C . PRO B 1 218 ? 24.144 39.181 81.901 1.00 46.04 441 PRO B C 1
ATOM 3677 O O . PRO B 1 218 ? 25.299 39.282 82.323 1.00 44.71 441 PRO B O 1
ATOM 3681 N N . LYS B 1 219 ? 23.115 39.804 82.463 1.00 42.03 442 LYS B N 1
ATOM 3682 C CA . LYS B 1 219 ? 23.317 40.588 83.671 1.00 45.18 442 LYS B CA 1
ATOM 3683 C C . LYS B 1 219 ? 23.703 39.657 84.815 1.00 51.00 442 LYS B C 1
ATOM 3684 O O . LYS B 1 219 ? 22.945 38.744 85.164 1.00 49.59 442 LYS B O 1
ATOM 3690 N N . ARG B 1 220 ? 24.889 39.879 85.383 1.00 46.00 443 ARG B N 1
ATOM 3691 C CA . ARG B 1 220 ? 25.391 39.012 86.439 1.00 44.06 443 ARG B CA 1
ATOM 3692 C C . ARG B 1 220 ? 24.459 39.013 87.648 1.00 39.98 443 ARG B C 1
ATOM 3693 O O . ARG B 1 220 ? 23.721 39.969 87.898 1.00 38.69 443 ARG B O 1
ATOM 3701 N N . VAL B 1 221 ? 24.525 37.918 88.414 1.00 44.46 444 VAL B N 1
ATOM 3702 C CA . VAL B 1 221 ? 23.607 37.712 89.528 1.00 42.69 444 VAL B CA 1
ATOM 3703 C C . VAL B 1 221 ? 23.778 38.807 90.574 1.00 41.18 444 VAL B C 1
ATOM 3704 O O . VAL B 1 221 ? 24.899 39.233 90.888 1.00 40.66 444 VAL B O 1
ATOM 3708 N N . GLY B 1 222 ? 22.650 39.294 91.090 1.00 34.38 445 GLY B N 1
ATOM 3709 C CA . GLY B 1 222 ? 22.633 40.186 92.227 1.00 36.85 445 GLY B CA 1
ATOM 3710 C C . GLY B 1 222 ? 22.994 41.627 91.952 1.00 28.95 445 GLY B C 1
ATOM 3711 O O . GLY B 1 222 ? 23.143 42.397 92.903 1.00 32.19 445 GLY B O 1
ATOM 3712 N N . HIS B 1 223 ? 23.124 42.033 90.695 1.00 25.49 446 HIS B N 1
ATOM 3713 C CA . HIS B 1 223 ? 23.539 43.397 90.423 1.00 26.04 446 HIS B CA 1
ATOM 3714 C C . HIS B 1 223 ? 22.369 44.366 90.544 1.00 26.66 446 HIS B C 1
ATOM 3715 O O . HIS B 1 223 ? 21.203 44.015 90.320 1.00 25.40 446 HIS B O 1
ATOM 3722 N N . SER B 1 224 ? 22.703 45.594 90.930 1.00 22.46 447 SER B N 1
ATOM 3723 C CA . SER B 1 224 ? 21.749 46.678 91.105 1.00 19.80 447 SER B CA 1
ATOM 3724 C C . SER B 1 224 ? 21.096 47.054 89.773 1.00 20.73 447 SER B C 1
ATOM 3725 O O . SER B 1 224 ? 21.556 46.677 88.693 1.00 21.55 447 SER B O 1
ATOM 3728 N N . MET B 1 225 ? 20.018 47.836 89.855 1.00 20.55 448 MET B N 1
ATOM 3729 C CA . MET B 1 225 ? 19.500 48.464 88.649 1.00 23.16 448 MET B CA 1
ATOM 3730 C C . MET B 1 225 ? 20.546 49.426 88.112 1.00 22.03 448 MET B C 1
ATOM 3731 O O . MET B 1 225 ? 21.354 49.975 88.866 1.00 29.11 448 MET B O 1
ATOM 3736 N N . ALA B 1 226 ? 20.573 49.581 86.796 1.00 18.56 449 ALA B N 1
ATOM 3737 C CA . ALA B 1 226 ? 21.591 50.420 86.179 1.00 21.14 449 ALA B CA 1
ATOM 3738 C C . ALA B 1 226 ? 21.315 51.901 86.406 1.00 18.29 449 ALA B C 1
ATOM 3739 O O . ALA B 1 226 ? 20.169 52.358 86.364 1.00 20.39 449 ALA B O 1
ATOM 3741 N N . VAL B 1 227 ? 22.390 52.656 86.611 1.00 16.66 450 VAL B N 1
ATOM 3742 C CA . VAL B 1 227 ? 22.364 54.112 86.611 1.00 16.26 450 VAL B CA 1
ATOM 3743 C C . VAL B 1 227 ? 23.082 54.573 85.353 1.00 17.60 450 VAL B C 1
ATOM 3744 O O . VAL B 1 227 ? 24.184 54.097 85.068 1.00 20.23 450 VAL B O 1
ATOM 3748 N N . SER B 1 228 ? 22.467 55.490 84.599 1.00 15.82 451 SER B N 1
ATOM 3749 C CA . SER B 1 228 ? 23.045 55.959 83.334 1.00 17.52 451 SER B CA 1
ATOM 3750 C C . SER B 1 228 ? 23.886 57.223 83.522 1.00 23.48 451 SER B C 1
ATOM 3751 O O . SER B 1 228 ? 23.478 58.153 84.221 1.00 22.41 451 SER B O 1
ATOM 3754 N N . THR B 1 229 ? 25.064 57.253 82.888 1.00 23.77 452 THR B N 1
ATOM 3755 C CA . THR B 1 229 ? 25.876 58.463 82.743 1.00 22.58 452 THR B CA 1
ATOM 3756 C C . THR B 1 229 ? 25.840 58.856 81.271 1.00 24.34 452 THR B C 1
ATOM 3757 O O . THR B 1 229 ? 25.996 57.997 80.400 1.00 24.43 452 THR B O 1
ATOM 3761 N N . TRP B 1 230 ? 25.592 60.136 80.981 1.00 20.42 453 TRP B N 1
ATOM 3762 C CA . TRP B 1 230 ? 25.460 60.562 79.594 1.00 23.38 453 TRP B CA 1
ATOM 3763 C C . TRP B 1 230 ? 26.697 61.263 79.049 1.00 24.15 453 TRP B C 1
ATOM 3764 O O . TRP B 1 230 ? 27.112 60.983 77.921 1.00 27.28 453 TRP B O 1
ATOM 3775 N N . GLU B 1 231 ? 27.311 62.160 79.819 1.00 20.19 454 GLU B N 1
ATOM 3776 C CA . GLU B 1 231 ? 28.458 62.897 79.318 1.00 19.03 454 GLU B CA 1
ATOM 3777 C C . GLU B 1 231 ? 29.685 61.997 79.241 1.00 21.83 454 GLU B C 1
ATOM 3778 O O . GLU B 1 231 ? 29.911 61.138 80.097 1.00 24.30 454 GLU B O 1
ATOM 3784 N N . THR B 1 232 ? 30.479 62.208 78.205 1.00 20.50 455 THR B N 1
ATOM 3785 C CA . THR B 1 232 ? 31.734 61.501 78.074 1.00 21.09 455 THR B CA 1
ATOM 3786 C C . THR B 1 232 ? 32.782 62.096 79.012 1.00 21.48 455 THR B C 1
ATOM 3787 O O . THR B 1 232 ? 32.628 63.199 79.552 1.00 23.87 455 THR B O 1
ATOM 3791 N N . ILE B 1 233 ? 33.859 61.351 79.198 1.00 19.41 456 ILE B N 1
ATOM 3792 C CA . ILE B 1 233 ? 34.992 61.780 80.012 1.00 20.98 456 ILE B CA 1
ATOM 3793 C C . ILE B 1 233 ? 35.878 62.702 79.190 1.00 22.05 456 ILE B C 1
ATOM 3794 O O . ILE B 1 233 ? 36.209 62.399 78.040 1.00 22.58 456 ILE B O 1
ATOM 3799 N N . LYS B 1 234 ? 36.311 63.804 79.796 1.00 22.66 457 LYS B N 1
ATOM 3800 C CA . LYS B 1 234 ? 37.159 64.784 79.135 1.00 26.93 457 LYS B CA 1
ATOM 3801 C C . LYS B 1 234 ? 38.595 64.587 79.594 1.00 26.87 457 LYS B C 1
ATOM 3802 O O . LYS B 1 234 ? 38.849 64.457 80.793 1.00 28.19 457 LYS B O 1
ATOM 3808 N N . LEU B 1 235 ? 39.528 64.562 78.649 1.00 25.00 458 LEU B N 1
ATOM 3809 C CA . LEU B 1 235 ? 40.929 64.483 79.031 1.00 32.85 458 LEU B CA 1
ATOM 3810 C C . LEU B 1 235 ? 41.369 65.810 79.645 1.00 44.91 458 LEU B C 1
ATOM 3811 O O . LEU B 1 235 ? 40.912 66.874 79.214 1.00 42.07 458 LEU B O 1
ATOM 3816 N N . PRO B 1 236 ? 42.241 65.784 80.666 1.00 46.83 459 PRO B N 1
ATOM 3817 C CA . PRO B 1 236 ? 42.841 67.010 81.202 1.00 46.24 459 PRO B CA 1
ATOM 3818 C C . PRO B 1 236 ? 43.894 67.571 80.252 1.00 53.15 459 PRO B C 1
ATOM 3819 O O . PRO B 1 236 ? 43.573 68.438 79.439 1.00 62.87 459 PRO B O 1
#

Secondary structure (DSSP, 8-state):
-PPPEEEEEE--EEEEEE--TTS--EEPPPPPEEEEEEETTEEEEEEE-EEEEEE-SSEEEEEEEEE--SSEEEEEEEEEEE-EEE--STTSTT-EEEEBPB-S-TTSSSEEEEEESEEEEEEEEEEEEEEBPTT--BTTB---SS-EEEEEEEEEEEEEE-SSS-EEEEE-S-EE-SGGGB-SPP-SS-EEEEEE-EEEEEEEEETT-----B---PPPTTPPPPEEE---PPP-/-PPPEEEEEE--EEEEEE--TTS--EEPPPPPEEEEEEETTEEEEEEE-EEEEEEETTEEEEEEEEEE-SSEEEEEEEEEEE-EEEESSSSSTTSEEEEBPB-S-TTSSSEEEEEESEEEEEEEEEEEEEEBPTT-EETTEESTT--EEEEEEEEEEEEEE-SSSEEEEEE-S-EE-SGGGB-SPP-SS-EEEEEE-EEEEEEEEETT-S--B---PPPPTTPPPPEEE-SPBPP-

Foldseek 3Di:
DAWWKKKKKFWAKFKKKDAALQFFIGGDFGDFTWIWIAIPNDIDIDTWDKGFLDDDQWWTKIKTKFWDPAAKWKKKKKWKFAKFKFACDPPGRGPTQWGFWAAQPLVQFKFKFWDPFKDKAQKKKKKWFAFDDQPDAALRAGGPPRTTRIMIIIMIIMMHGRDPRTIMMIIGHIRTGHSNRDRGHHHNDTGMIMIIGTIMMMMIIGVVPNPDDDDDDDDDPNIDGIDIDRDGDYRD/DAWWKKKKKFWAKFKKWDAALQFFIGGDFGDFTWIWIATPNDIDIDTWDKGFLDDDPWWTKIKTKFWDQAAKWKKKKKWKFAKFKFAPDPDTRVPGQWGFWAAQPLVAFKFKFWDPQKDKAPKKKKKKFAAFDQPDDAQHAGSNPRTTRIMIIIIIIMMHGRDPRTIMMIIGGIRTGGSNRDRGHHHNDTGMIMIIGTIMMMMITHVVPNPDDDDDDPDDPRIDGIDIDHDGDDRD

B-factor: mean 24.96, std 10.74, range [9.98, 87.99]

Radius of gyration: 22.1 Å; Cα contacts (8 Å, |Δi|>4): 1474; chains: 2; bounding box: 44×59×63 Å

Sequence (472 aa):
KKKYRFIVYTGVPVTRIMAQSTDDAISLYDMMPSQRFRYIEDENMNWTNLDDSRRWYSQNSSLKAIPMMIIVPVPQGEWTVEEISSMEGYQPTSSSTTDPNKDKQDGLIAYNDDLSSEGWNVGIYNNVEITNNKADNTLKYGHPDMELNGCHFNQGQCLLERDGDLTCHIKTTGDNASFFVVGPAVQKQSKYNYAVSYGAWTDRMMEIGMIAIALDEQGSSGSVKTERPKRVGHSMAVSTWETIKLPKKYRFIVYTGVPVTRIMAQSTDDAISLYDMPSQRFRYIEDENMNWTNLDSRWYSQNSLKAIPMIIVPVPQGEWTVEISSMEGYQPTSSSTTDPNKDKKQDGLIAYNDDLSEGWNVGIYNNVEITNNKADNTLKYGHPDMELNGCHFNQGQCLERDGDLTCHIKTTGDNASFFVVGPAVQKQSKYNYAVSYGAWTDRMMEIGMIAIALDEQGSSGSSVKTERPKRVGHSMAVSTWETIKLP

Organism: Turnip yellows virus (isolate FL-1) (NCBI:txid12043)

InterPro domains:
  IPR001517 Luteovirus group 1 coat protein [PF00894] (65-201)
  IPR002929 Potato leaf roll virus readthrough protein [PF01690] (209-612)

Nearest PDB structures (foldseek):
  7uln-assembly1_B  TM=9.841E-01  e=1.193E-43  Turnip yellows virus
  7ulo-assembly1_B  TM=9.787E-01  e=5.667E-27  Potato leafroll virus
  6g45-assembly1_B  TM=1.844E-01  e=9.159E+00  Cafeteriavirus-dependent mavirus
  7r0c-assembly1_C  TM=2.007E-01  e=9.159E+00  Homo sapiens
  7uln-assembly1_B  TM=1.004E+00  e=3.382E-45  Turnip yellows virus

Solvent-accessible surface area: 19228 Å² total; per-residue (Å²): 236,193,77,82,22,1,2,9,14,3,28,1,39,0,82,0,45,0,47,26,20,120,40,49,3,50,30,83,124,17,55,70,4,141,0,33,44,1,31,121,77,84,58,68,111,45,103,5,78,5,98,17,45,45,115,80,92,92,58,0,21,4,0,5,15,0,62,5,47,109,23,64,0,32,0,88,5,44,1,24,0,21,1,5,0,16,7,52,94,124,107,27,110,66,42,6,0,0,6,0,0,3,31,59,62,26,99,30,9,5,9,0,0,80,67,58,56,7,80,22,78,132,9,112,0,22,8,21,8,10,71,4,5,52,82,2,57,12,18,44,29,81,6,87,115,20,6,0,8,5,0,12,2,39,7,52,2,57,0,83,15,72,19,97,116,5,9,0,0,2,5,2,3,2,0,9,37,70,38,78,16,2,1,1,12,48,60,83,64,136,35,33,0,52,0,18,4,0,15,1,26,2,9,0,26,22,92,42,56,29,56,42,49,40,32,62,65,19,152,64,56,26,29,35,172,52,73,59,47,191,92,31,45,131,83,119,175,121,73,78,22,0,2,12,6,4,19,1,43,0,91,0,54,1,42,30,15,121,40,50,10,50,20,68,130,18,53,66,3,137,0,39,42,27,22,75,132,106,131,71,122,44,99,6,80,4,95,32,46,47,87,80,99,81,50,1,19,4,0,6,17,0,64,6,36,104,25,64,0,54,3,64,2,17,0,12,0,28,2,6,0,22,4,43,81,116,97,27,104,85,52,5,0,0,6,0,0,2,32,65,45,24,93,42,9,4,4,0,0,78,76,56,52,5,91,23,72,125,10,85,1,30,1,7,8,5,59,2,8,43,68,3,29,10,15,64,32,86,3,96,107,30,3,0,6,4,1,1,1,56,3,73,6,44,0,79,15,66,23,94,122,3,9,0,0,2,5,2,4,3,0,6,27,62,40,76,18,2,0,1,6,50,63,83,64,118,29,36,0,59,0,28,5,2,18,0,4,1,4,0,21,10,90,39,58,35,70,14,18,145,19,72,40,23,96,48,36,19,14,33,161,47,69,43,36,154,136,22,44,130,63,147